Protein AF-0000000075246456 (afdb_homodimer)

Structure (mmCIF, N/CA/C/O backbone):
data_AF-0000000075246456-model_v1
#
loop_
_entity.id
_entity.type
_entity.pdbx_description
1 polymer 'N-acetyltransferase domain-containing protein'
#
loop_
_atom_site.group_PDB
_atom_site.id
_atom_site.type_symbol
_atom_site.label_atom_id
_atom_site.label_alt_id
_atom_site.label_comp_id
_atom_site.label_asym_id
_atom_site.label_entity_id
_atom_site.label_seq_id
_atom_site.pdbx_PDB_ins_code
_atom_site.Cartn_x
_atom_site.Cartn_y
_atom_site.Cartn_z
_atom_site.occupancy
_atom_site.B_iso_or_equiv
_atom_site.auth_seq_id
_atom_site.auth_comp_id
_atom_site.auth_asym_id
_atom_site.auth_atom_id
_atom_site.pdbx_PDB_model_num
ATOM 1 N N . MET A 1 1 ? -16.672 -29.047 5.742 1 44.12 1 MET A N 1
ATOM 2 C CA . MET A 1 1 ? -15.586 -28.078 5.762 1 44.12 1 MET A CA 1
ATOM 3 C C . MET A 1 1 ? -16.078 -26.719 6.246 1 44.12 1 MET A C 1
ATOM 5 O O . MET A 1 1 ? -17.203 -26.312 5.945 1 44.12 1 MET A O 1
ATOM 9 N N . ALA A 1 2 ? -15.516 -26.172 7.238 1 58.28 2 ALA A N 1
ATOM 10 C CA . ALA A 1 2 ? -16.031 -24.953 7.871 1 58.28 2 ALA A CA 1
ATOM 11 C C . ALA A 1 2 ? -16.172 -23.828 6.859 1 58.28 2 ALA A C 1
ATOM 13 O O . ALA A 1 2 ? -15.383 -23.734 5.91 1 58.28 2 ALA A O 1
ATOM 14 N N . GLU A 1 3 ? -17.375 -23.219 6.727 1 78.62 3 GLU A N 1
ATOM 15 C CA . GLU A 1 3 ? -17.641 -22.078 5.863 1 78.62 3 GLU A CA 1
ATOM 16 C C . GLU A 1 3 ? -16.516 -21.047 5.949 1 78.62 3 GLU A C 1
ATOM 18 O O . GLU A 1 3 ? -16 -20.781 7.031 1 78.62 3 GLU A O 1
ATOM 23 N N . PRO A 1 4 ? -16.109 -20.625 4.77 1 82.69 4 PRO A N 1
ATOM 24 C CA . PRO A 1 4 ? -15.016 -19.641 4.793 1 82.69 4 PRO A CA 1
ATOM 25 C C . PRO A 1 4 ? -15.383 -18.359 5.551 1 82.69 4 PRO A C 1
ATOM 27 O O . PRO A 1 4 ? -16.547 -17.953 5.551 1 82.69 4 PRO A O 1
ATOM 30 N N . GLN A 1 5 ? -14.438 -17.953 6.344 1 88.62 5 GLN A N 1
ATOM 31 C CA . GLN A 1 5 ? -14.578 -16.625 6.941 1 88.62 5 GLN A CA 1
ATOM 32 C C . GLN A 1 5 ? -14.219 -15.523 5.941 1 88.62 5 GLN A C 1
ATOM 34 O O . GLN A 1 5 ? -13.086 -15.469 5.453 1 88.62 5 GLN A O 1
ATOM 39 N N . LEU A 1 6 ? -15.18 -14.672 5.629 1 93.31 6 LEU A N 1
ATOM 40 C CA . LEU A 1 6 ? -14.984 -13.711 4.547 1 93.31 6 LEU A CA 1
ATOM 41 C C . LEU A 1 6 ? -14.984 -12.281 5.082 1 93.31 6 LEU A C 1
ATOM 43 O O . LEU A 1 6 ? -14.797 -11.336 4.32 1 93.31 6 LEU A O 1
ATOM 47 N N . GLY A 1 7 ? -15.164 -12.031 6.43 1 95.56 7 GLY A N 1
ATOM 48 C CA . GLY A 1 7 ? -15.219 -10.711 7.023 1 95.56 7 GLY A CA 1
ATOM 49 C C . GLY A 1 7 ? -16.641 -10.203 7.23 1 95.56 7 GLY A C 1
ATOM 50 O O . GLY A 1 7 ? -17.578 -10.742 6.645 1 95.56 7 GLY A O 1
ATOM 51 N N . PRO A 1 8 ? -16.875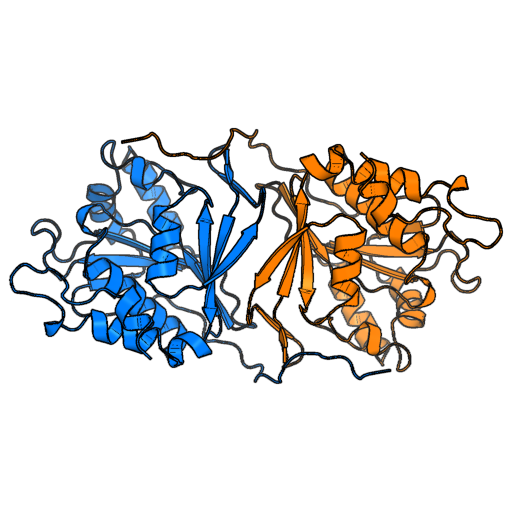 -9.297 8.062 1 97 8 PRO A N 1
ATOM 52 C CA . PRO A 1 8 ? -18.219 -8.773 8.328 1 97 8 PRO A CA 1
ATOM 53 C C . PRO A 1 8 ? -18.797 -8 7.141 1 97 8 PRO A C 1
ATOM 55 O O . PRO A 1 8 ? -18.031 -7.398 6.367 1 97 8 PRO A O 1
ATOM 58 N N . ILE A 1 9 ? -20.078 -7.941 6.988 1 97.44 9 ILE A N 1
ATOM 59 C CA . ILE A 1 9 ? -20.781 -7.203 5.941 1 97.44 9 ILE A CA 1
ATOM 60 C C . ILE A 1 9 ? -20.609 -5.703 6.164 1 97.44 9 ILE A C 1
ATOM 62 O O . ILE A 1 9 ? -20.703 -5.223 7.297 1 97.44 9 ILE A O 1
ATOM 66 N N . VAL A 1 10 ? -20.312 -4.992 5.168 1 96.88 10 VAL A N 1
ATOM 67 C CA . VAL A 1 10 ? -20.188 -3.539 5.168 1 96.88 10 VAL A CA 1
ATOM 68 C C . VAL A 1 10 ? -20.938 -2.951 3.977 1 96.88 10 VAL A C 1
ATOM 70 O O . VAL A 1 10 ? -20.891 -3.496 2.871 1 96.88 10 VAL A O 1
ATOM 73 N N . PRO A 1 11 ? -21.75 -1.94 4.262 1 91.81 11 PRO A N 1
ATOM 74 C CA . PRO A 1 11 ? -22.375 -1.307 3.098 1 91.81 11 PRO A CA 1
ATOM 75 C C . PRO A 1 11 ? -21.359 -0.938 2.012 1 91.81 11 PRO A C 1
ATOM 77 O O . PRO A 1 11 ? -20.297 -0.412 2.314 1 91.81 11 PRO A O 1
ATOM 80 N N . ASP A 1 12 ? -21.672 -1.178 0.751 1 87.56 12 ASP A N 1
ATOM 81 C CA . ASP A 1 12 ? -20.688 -1.032 -0.31 1 87.56 12 ASP A CA 1
ATOM 82 C C . ASP A 1 12 ? -20.844 0.3 -1.038 1 87.56 12 ASP A C 1
ATOM 84 O O . ASP A 1 12 ? -20.422 0.444 -2.186 1 87.56 12 ASP A O 1
ATOM 88 N N . TYR A 1 13 ? -21.422 1.304 -0.396 1 95 13 TYR A N 1
ATOM 89 C CA . TYR A 1 13 ? -21.438 2.627 -1.011 1 95 13 TYR A CA 1
ATOM 90 C C . TYR A 1 13 ? -20.078 3.293 -0.885 1 95 13 TYR A C 1
ATOM 92 O O . TYR A 1 13 ? -19.375 3.129 0.125 1 95 13 TYR A O 1
ATOM 100 N N . PRO A 1 14 ? -19.688 3.967 -1.883 1 98 14 PRO A N 1
ATOM 101 C CA . PRO A 1 14 ? -18.375 4.609 -1.867 1 98 14 PRO A CA 1
ATOM 102 C C . PRO A 1 14 ? -18.312 5.812 -0.925 1 98 14 PRO A C 1
ATOM 104 O O . PRO A 1 14 ? -19.359 6.352 -0.542 1 98 14 PRO A O 1
ATOM 107 N N . ALA A 1 15 ? -17.172 6.176 -0.484 1 98.5 15 ALA A N 1
ATOM 108 C CA . ALA A 1 15 ? -16.953 7.441 0.212 1 98.5 15 ALA A CA 1
ATOM 109 C C . ALA A 1 15 ? -17.125 8.625 -0.731 1 98.5 15 ALA A C 1
ATOM 111 O O . ALA A 1 15 ? -17.328 8.445 -1.934 1 98.5 15 ALA A O 1
ATOM 112 N N . ILE A 1 16 ? -17.125 9.781 -0.16 1 98.56 16 ILE A N 1
ATOM 113 C CA . ILE A 1 16 ? -17.172 11.016 -0.938 1 98.56 16 ILE A CA 1
ATOM 114 C C . ILE A 1 16 ? -15.75 11.453 -1.282 1 98.56 16 ILE A C 1
ATOM 116 O O . ILE A 1 16 ? -14.883 11.516 -0.407 1 98.56 16 ILE A O 1
ATOM 120 N N . ARG A 1 17 ? -15.438 11.672 -2.537 1 98.5 17 ARG A N 1
ATOM 121 C CA . ARG A 1 17 ? -14.102 12.102 -2.947 1 98.5 17 ARG A CA 1
ATOM 122 C C . ARG A 1 17 ? -13.805 13.5 -2.43 1 98.5 17 ARG A C 1
ATOM 124 O O . ARG A 1 17 ? -14.609 14.414 -2.592 1 98.5 17 ARG A O 1
ATOM 131 N N . PRO A 1 18 ? -12.656 13.688 -1.815 1 98.44 18 PRO A N 1
ATOM 132 C CA . PRO A 1 18 ? -12.281 15.039 -1.396 1 98.44 18 PRO A CA 1
ATOM 133 C C . PRO A 1 18 ? -12.211 16.016 -2.564 1 98.44 18 PRO A C 1
ATOM 135 O O . PRO A 1 18 ? -11.766 15.656 -3.654 1 98.44 18 PRO A O 1
ATOM 138 N N . THR A 1 19 ? -12.633 17.219 -2.34 1 97.81 19 THR A N 1
ATOM 139 C CA . THR A 1 19 ? -12.57 18.281 -3.332 1 97.81 19 THR A CA 1
ATOM 140 C C . THR A 1 19 ? -11.766 19.469 -2.805 1 97.81 19 THR A C 1
ATOM 142 O O . THR A 1 19 ? -11.422 19.516 -1.621 1 97.81 19 THR A O 1
ATOM 145 N N . ARG A 1 20 ? -11.461 20.344 -3.717 1 97.81 20 ARG A N 1
ATOM 146 C CA . ARG A 1 20 ? -10.773 21.578 -3.338 1 97.81 20 ARG A CA 1
ATOM 147 C C . ARG A 1 20 ? -11.703 22.516 -2.584 1 97.81 20 ARG A C 1
ATOM 149 O O . ARG A 1 20 ? -12.492 23.234 -3.195 1 97.81 20 ARG A O 1
ATOM 156 N N . LYS A 1 21 ? -11.648 22.453 -1.347 1 97.06 21 LYS A N 1
ATOM 157 C CA . LYS A 1 21 ? -12.422 23.375 -0.517 1 97.06 21 LYS A CA 1
ATOM 158 C C . LYS A 1 21 ? -11.625 23.812 0.709 1 97.06 21 LYS A C 1
ATOM 160 O O . LYS A 1 21 ? -10.672 23.141 1.111 1 97.06 21 LYS A O 1
ATOM 165 N N . SER A 1 22 ? -12.031 24.859 1.263 1 97.56 22 SER A N 1
ATOM 166 C CA . SER A 1 22 ? -11.359 25.359 2.459 1 97.56 22 SER A CA 1
ATOM 167 C C . SER A 1 22 ? -11.898 24.688 3.717 1 97.56 22 SER A C 1
ATOM 169 O O . SER A 1 22 ? -13.086 24.359 3.791 1 97.56 22 SER A O 1
ATOM 171 N N . LEU A 1 23 ? -11.031 24.438 4.656 1 97.62 23 LEU A N 1
ATOM 172 C CA . LEU A 1 23 ? -11.383 23.938 5.984 1 97.62 23 LEU A CA 1
ATOM 173 C C . LEU A 1 23 ? -11 24.953 7.059 1 97.62 23 LEU A C 1
ATOM 175 O O . LEU A 1 23 ? -9.898 25.5 7.035 1 97.62 23 LEU A O 1
ATOM 179 N N . HIS A 1 24 ? -11.867 25.188 8.008 1 94.88 24 HIS A N 1
ATOM 180 C CA . HIS A 1 24 ? -11.672 26.266 8.969 1 94.88 24 HIS A CA 1
ATOM 181 C C . HIS A 1 24 ? -11.5 25.719 10.383 1 94.88 24 HIS A C 1
ATOM 183 O O . HIS A 1 24 ? -12.344 24.969 10.867 1 94.88 24 HIS A O 1
ATOM 189 N N . GLY A 1 25 ? -10.391 26.062 10.961 1 92.56 25 GLY A N 1
ATOM 190 C CA . GLY A 1 25 ? -10.164 25.797 12.375 1 92.56 25 GLY A CA 1
ATOM 191 C C . GLY A 1 25 ? -10.242 27.047 13.227 1 92.56 25 GLY A C 1
ATOM 192 O O . GLY A 1 25 ? -10.812 28.062 12.805 1 92.56 25 GLY A O 1
ATOM 193 N N . ARG A 1 26 ? -9.828 26.953 14.445 1 89.5 26 ARG A N 1
ATOM 194 C CA . ARG A 1 26 ? -9.805 28.094 15.352 1 89.5 26 ARG A CA 1
ATOM 195 C C . ARG A 1 26 ? -8.586 28.969 15.109 1 89.5 26 ARG A C 1
ATOM 197 O O . ARG A 1 26 ? -8.695 30.188 15.016 1 89.5 26 ARG A O 1
ATOM 204 N N . THR A 1 27 ? -7.422 28.328 14.953 1 87.56 27 THR A N 1
ATOM 205 C CA . THR A 1 27 ? -6.168 29.062 14.859 1 87.56 27 THR A CA 1
ATOM 206 C C . THR A 1 27 ? -5.578 28.938 13.461 1 87.56 27 THR A C 1
ATOM 208 O O . THR A 1 27 ? -4.668 29.688 13.094 1 87.56 27 THR A O 1
ATOM 211 N N . ILE A 1 28 ? -6.066 27.969 12.695 1 91.88 28 ILE A N 1
ATOM 212 C CA . ILE A 1 28 ? -5.531 27.766 11.352 1 91.88 28 ILE A CA 1
ATOM 213 C C . ILE A 1 28 ? -6.68 27.547 10.367 1 91.88 28 ILE A C 1
ATOM 215 O O . ILE A 1 28 ? -7.766 27.109 10.758 1 91.88 28 ILE A O 1
ATOM 219 N N . PHE A 1 29 ? -6.352 27.875 9.094 1 94.44 29 PHE A N 1
ATOM 220 C CA . PHE A 1 29 ? -7.188 27.547 7.941 1 94.44 29 PHE A CA 1
ATOM 221 C C . PHE A 1 29 ? -6.418 26.719 6.926 1 94.44 29 PHE A C 1
ATOM 223 O O . PHE A 1 29 ? -5.207 26.891 6.77 1 94.44 29 PHE A O 1
ATOM 230 N N . LEU A 1 30 ? -7.188 25.797 6.367 1 97.94 30 LEU A N 1
ATOM 231 C CA . LEU A 1 30 ? -6.633 25.109 5.207 1 97.94 30 LEU A CA 1
ATOM 232 C C . LEU A 1 30 ? -7.293 25.594 3.922 1 97.94 30 LEU A C 1
ATOM 234 O O . LEU A 1 30 ? -8.516 25.688 3.842 1 97.94 30 LEU A O 1
ATOM 238 N N . GLU A 1 31 ? -6.465 25.953 2.947 1 98.12 31 GLU A N 1
ATOM 239 C CA . GLU A 1 31 ? -6.918 26.328 1.615 1 98.12 31 GLU A CA 1
ATOM 240 C C . GLU A 1 31 ? -6.293 25.453 0.541 1 98.12 31 GLU A C 1
ATOM 242 O O . GLU A 1 31 ? -5.137 25.031 0.665 1 98.12 31 GLU A O 1
ATOM 247 N N . PRO A 1 32 ? -7.129 25.25 -0.534 1 98.75 32 PRO A N 1
ATOM 248 C CA . PRO A 1 32 ? -6.461 24.547 -1.634 1 98.75 32 PRO A CA 1
ATOM 249 C C . PRO A 1 32 ? -5.168 25.234 -2.072 1 98.75 32 PRO A C 1
ATOM 251 O O . PRO A 1 32 ? -5.129 26.469 -2.203 1 98.75 32 PRO A O 1
ATOM 254 N N . LEU A 1 33 ? -4.121 24.469 -2.229 1 98.88 33 LEU A N 1
ATOM 255 C CA . LEU A 1 33 ? -2.832 25.016 -2.629 1 98.88 33 LEU A CA 1
ATOM 256 C C . LEU A 1 33 ? -2.939 25.734 -3.975 1 98.88 33 LEU A C 1
ATOM 258 O O . LEU A 1 33 ? -3.576 25.219 -4.898 1 98.88 33 LEU A O 1
ATOM 262 N N . SER A 1 34 ? -2.387 26.891 -4.105 1 98.69 34 SER A N 1
ATOM 263 C CA . SER A 1 34 ? -2.328 27.656 -5.344 1 98.69 34 SER A CA 1
ATOM 264 C C . SER A 1 34 ? -1.03 28.453 -5.438 1 98.69 34 SER A C 1
ATOM 266 O O . SER A 1 34 ? -0.265 28.531 -4.473 1 98.69 34 SER A O 1
ATOM 268 N N . MET A 1 35 ? -0.829 29.047 -6.57 1 98.62 35 MET A N 1
ATOM 269 C CA . MET A 1 35 ? 0.377 29.828 -6.793 1 98.62 35 MET A CA 1
ATOM 270 C C . MET A 1 35 ? 0.406 31.047 -5.875 1 98.62 35 MET A C 1
ATOM 272 O O . MET A 1 35 ? 1.474 31.594 -5.602 1 98.62 35 MET A O 1
ATOM 276 N N . GLU A 1 36 ? -0.762 31.453 -5.383 1 98.12 36 GLU A N 1
ATOM 277 C CA . GLU A 1 36 ? -0.841 32.594 -4.48 1 98.12 36 GLU A CA 1
ATOM 278 C C . GLU A 1 36 ? -0.104 32.312 -3.174 1 98.12 36 GLU A C 1
ATOM 280 O O . GLU A 1 36 ? 0.296 33.25 -2.473 1 98.12 36 GLU A O 1
ATOM 285 N N . HIS A 1 37 ? 0.083 31.094 -2.873 1 98.38 37 HIS A N 1
ATOM 286 C CA . HIS A 1 37 ? 0.717 30.719 -1.618 1 98.38 37 HIS A CA 1
ATOM 287 C C . HIS A 1 37 ? 2.229 30.594 -1.779 1 98.38 37 HIS A C 1
ATOM 289 O O . HIS A 1 37 ? 2.955 30.469 -0.791 1 98.38 37 HIS A O 1
ATOM 295 N N . SER A 1 38 ? 2.746 30.609 -3.01 1 98.69 38 SER A N 1
ATOM 296 C CA . SER A 1 38 ? 4.117 30.219 -3.316 1 98.69 38 SER A CA 1
ATOM 297 C C . SER A 1 38 ? 5.121 31.094 -2.584 1 98.69 38 SER A C 1
ATOM 299 O O . SER A 1 38 ? 6.066 30.594 -1.974 1 98.69 38 SER A O 1
ATOM 301 N N . ASP A 1 39 ? 4.898 32.375 -2.561 1 98.19 39 ASP A N 1
ATOM 302 C CA . ASP A 1 39 ? 5.855 33.312 -1.954 1 98.19 39 ASP A CA 1
ATOM 303 C C . ASP A 1 39 ? 5.973 33.062 -0.45 1 98.19 39 ASP A C 1
ATOM 305 O O . ASP A 1 39 ? 7.078 32.969 0.082 1 98.19 39 ASP A O 1
ATOM 309 N N . SER A 1 40 ? 4.867 33.062 0.203 1 97.56 40 SER A N 1
ATOM 310 C CA . SER A 1 40 ? 4.875 32.844 1.646 1 97.56 40 SER A CA 1
ATOM 311 C C . SER A 1 40 ? 5.477 31.484 2.002 1 97.56 40 SER A C 1
ATOM 313 O O . SER A 1 40 ? 6.293 31.375 2.92 1 97.56 40 SER A O 1
ATOM 315 N N . LEU A 1 41 ? 5.141 30.453 1.279 1 98.62 41 LEU A N 1
ATOM 316 C CA . LEU A 1 41 ? 5.66 29.125 1.539 1 98.62 41 LEU A CA 1
ATOM 317 C C . LEU A 1 41 ? 7.168 29.062 1.307 1 98.62 41 LEU A C 1
ATOM 319 O O . LEU A 1 41 ? 7.902 28.484 2.102 1 98.62 41 LEU A O 1
ATOM 323 N N . PHE A 1 42 ? 7.621 29.672 0.22 1 98.69 42 PHE A N 1
ATOM 324 C CA . PHE A 1 42 ? 9.055 29.656 -0.043 1 98.69 42 PHE A CA 1
ATOM 325 C C . PHE A 1 42 ? 9.82 30.344 1.083 1 98.69 42 PHE A C 1
ATOM 327 O O . PHE A 1 42 ? 10.906 29.891 1.467 1 98.69 42 PHE A O 1
ATOM 334 N N . SER A 1 43 ? 9.289 31.422 1.604 1 97.62 43 SER A N 1
ATOM 335 C CA . SER A 1 43 ? 9.969 32.188 2.635 1 97.62 43 SER A CA 1
ATOM 336 C C . SER A 1 43 ? 10.188 31.375 3.895 1 97.62 43 SER A C 1
ATOM 338 O O . SER A 1 43 ? 11.125 31.625 4.66 1 97.62 43 SER A O 1
ATOM 340 N N . CYS A 1 44 ? 9.352 30.328 4.125 1 97.5 44 CYS A N 1
ATOM 341 C CA . CYS A 1 44 ? 9.492 29.578 5.375 1 97.5 44 CYS A CA 1
ATOM 342 C C . CYS A 1 44 ? 9.836 28.125 5.109 1 97.5 44 CYS A C 1
ATOM 344 O O . CYS A 1 44 ? 10.156 27.375 6.035 1 97.5 44 CYS A O 1
ATOM 346 N N . LEU A 1 45 ? 9.781 27.625 3.863 1 98.44 45 LEU A N 1
ATOM 347 C CA . LEU A 1 45 ? 10.094 26.234 3.537 1 98.44 45 LEU A CA 1
ATOM 348 C C . LEU A 1 45 ? 11.32 26.156 2.631 1 98.44 45 LEU A C 1
ATOM 350 O O . LEU A 1 45 ? 11.93 25.094 2.494 1 98.44 45 LEU A O 1
ATOM 354 N N . GLY A 1 46 ? 11.594 27.234 1.938 1 98.12 46 GLY A N 1
ATOM 355 C CA . GLY A 1 46 ? 12.688 27.281 0.98 1 98.12 46 GLY A CA 1
ATOM 356 C C . GLY A 1 46 ? 13.969 27.844 1.561 1 98.12 46 GLY A C 1
ATOM 357 O O . GLY A 1 46 ? 14.016 28.234 2.73 1 98.12 46 GLY A O 1
ATOM 358 N N . GLY A 1 47 ? 15.047 27.828 0.762 1 96.44 47 GLY A N 1
ATOM 359 C CA . GLY A 1 47 ? 16.312 28.406 1.161 1 96.44 47 GLY A CA 1
ATOM 360 C C . GLY A 1 47 ? 17.219 27.438 1.898 1 96.44 47 GLY A C 1
ATOM 361 O O . GLY A 1 47 ? 16.766 26.359 2.305 1 96.44 47 GLY A O 1
ATOM 362 N N . THR A 1 48 ? 18.406 27.797 2.152 1 95.94 48 THR A N 1
ATOM 363 C CA . THR A 1 48 ? 19.438 26.938 2.725 1 95.94 48 THR A CA 1
ATOM 364 C C . THR A 1 48 ? 19.141 26.641 4.195 1 95.94 48 THR A C 1
ATOM 366 O O . THR A 1 48 ? 19.547 25.609 4.719 1 95.94 48 THR A O 1
ATOM 369 N N . GLU A 1 49 ? 18.453 27.5 4.797 1 95.19 49 GLU A N 1
ATOM 370 C CA . GLU A 1 49 ? 18.188 27.328 6.223 1 95.19 49 GLU A CA 1
ATOM 371 C C . GLU A 1 49 ? 17.125 26.281 6.469 1 95.19 49 GLU A C 1
ATOM 373 O O . GLU A 1 49 ? 16.953 25.812 7.594 1 95.19 49 GLU A O 1
ATOM 378 N N . ASN A 1 50 ? 16.359 25.953 5.406 1 97.12 50 ASN A N 1
ATOM 379 C CA . ASN A 1 50 ? 15.234 25.047 5.574 1 97.12 50 ASN A CA 1
ATOM 380 C C . ASN A 1 50 ? 15.453 23.734 4.836 1 97.12 50 ASN A C 1
ATOM 382 O O . ASN A 1 50 ? 14.5 22.984 4.582 1 97.12 50 ASN A O 1
ATOM 386 N N . ILE A 1 51 ? 16.641 23.391 4.527 1 95.94 51 ILE A N 1
ATOM 387 C CA . ILE A 1 51 ? 16.938 22.234 3.676 1 95.94 51 ILE A CA 1
ATOM 388 C C . ILE A 1 51 ? 16.5 20.953 4.375 1 95.94 51 ILE A C 1
ATOM 390 O O . ILE A 1 51 ? 16.109 19.984 3.721 1 95.94 51 ILE A O 1
ATOM 394 N N . ARG A 1 52 ? 16.516 20.891 5.664 1 95.31 52 ARG A N 1
ATOM 395 C CA . ARG A 1 52 ? 16.266 19.672 6.422 1 95.31 52 ARG A CA 1
ATOM 396 C C . ARG A 1 52 ? 14.789 19.297 6.391 1 95.31 52 ARG A C 1
ATOM 398 O O . ARG A 1 52 ? 14.43 18.141 6.629 1 95.31 52 ARG A O 1
ATOM 405 N N . ILE A 1 53 ? 13.898 20.266 6.129 1 96.94 53 ILE A N 1
ATOM 406 C CA . ILE A 1 53 ? 12.461 20.016 6.016 1 96.94 53 ILE A CA 1
ATOM 407 C C . ILE A 1 53 ? 12.203 19 4.902 1 96.94 53 ILE A C 1
ATOM 409 O O . ILE A 1 53 ? 11.227 18.25 4.957 1 96.94 53 ILE A O 1
ATOM 413 N N . TRP A 1 54 ? 13.156 18.906 3.994 1 97.69 54 TRP A N 1
ATOM 414 C CA . TRP A 1 54 ? 12.914 18.172 2.76 1 97.69 54 TRP A CA 1
ATOM 415 C C . TRP A 1 54 ? 13.656 16.844 2.768 1 97.69 54 TRP A C 1
ATOM 417 O O . TRP A 1 54 ? 13.633 16.109 1.777 1 97.69 54 TRP A O 1
ATOM 427 N N . ASP A 1 55 ? 14.258 16.469 3.906 1 96.94 55 ASP A N 1
ATOM 428 C CA . ASP A 1 55 ? 15.117 15.289 3.988 1 96.94 55 ASP A CA 1
ATOM 429 C C . ASP A 1 55 ? 14.367 14.039 3.545 1 96.94 55 ASP A C 1
ATOM 431 O O . ASP A 1 55 ? 14.898 13.242 2.764 1 96.94 55 ASP A O 1
ATOM 435 N N . TYR A 1 56 ? 13.164 13.906 3.951 1 97.5 56 TYR A N 1
ATOM 436 C CA . TYR A 1 56 ? 12.445 12.656 3.725 1 97.5 56 TYR A CA 1
ATOM 437 C C . TYR A 1 56 ? 11.391 12.828 2.635 1 97.5 56 TYR A C 1
ATOM 439 O O . TYR A 1 56 ? 10.57 11.93 2.416 1 97.5 56 TYR A O 1
ATOM 447 N N . MET A 1 57 ? 11.414 14.008 1.976 1 97.69 57 MET A N 1
ATOM 448 C CA . MET A 1 57 ? 10.484 14.266 0.879 1 97.69 57 MET A CA 1
ATOM 449 C C . MET A 1 57 ? 11.078 13.82 -0.454 1 97.69 57 MET A C 1
ATOM 451 O O . MET A 1 57 ? 12.297 13.883 -0.645 1 97.69 57 MET A O 1
ATOM 455 N N . PRO A 1 58 ? 10.227 13.398 -1.414 1 96.69 58 PRO A N 1
ATOM 456 C CA . PRO A 1 58 ? 10.766 12.953 -2.699 1 96.69 58 PRO A CA 1
ATOM 457 C C . PRO A 1 58 ? 11.258 14.109 -3.566 1 96.69 58 PRO A C 1
ATOM 459 O O . PRO A 1 58 ? 11.828 13.883 -4.641 1 96.69 58 PRO A O 1
ATOM 462 N N . VAL A 1 59 ? 11.055 15.359 -3.127 1 97.69 59 VAL A N 1
ATOM 463 C CA . VAL A 1 59 ? 11.477 16.562 -3.84 1 97.69 59 VAL A CA 1
ATOM 464 C C . VAL A 1 59 ? 12.297 17.453 -2.912 1 97.69 59 VAL A C 1
ATOM 466 O O . VAL A 1 59 ? 12.422 17.172 -1.718 1 97.69 59 VAL A O 1
ATOM 469 N N . GLY A 1 60 ? 12.75 18.5 -3.514 1 96.69 60 GLY A N 1
ATOM 470 C CA . GLY A 1 60 ? 13.523 19.438 -2.713 1 96.69 60 GLY A CA 1
ATOM 471 C C . GLY A 1 60 ? 14.906 18.938 -2.361 1 96.69 60 GLY A C 1
ATOM 472 O O . GLY A 1 60 ? 15.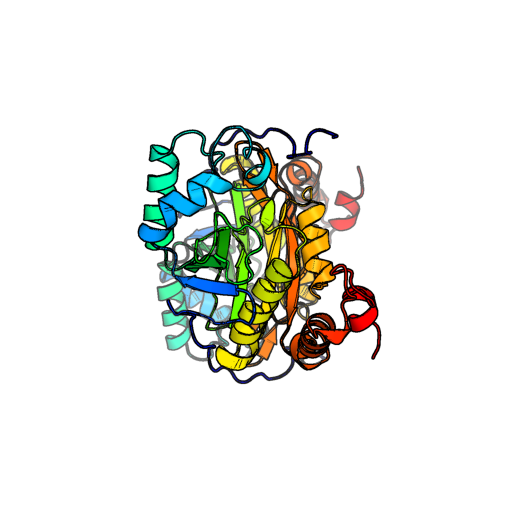328 17.875 -2.842 1 96.69 60 GLY A O 1
ATOM 473 N N . PRO A 1 61 ? 15.539 19.609 -1.512 1 97.62 61 PRO A N 1
ATOM 474 C CA . PRO A 1 61 ? 15.219 20.953 -1.022 1 97.62 61 PRO A CA 1
ATOM 475 C C . PRO A 1 61 ? 15.18 22 -2.139 1 97.62 61 PRO A C 1
ATOM 477 O O . PRO A 1 61 ? 15.719 21.766 -3.225 1 97.62 61 PRO A O 1
ATOM 480 N N . PHE A 1 62 ? 14.5 23.047 -1.862 1 98.44 62 PHE A N 1
ATOM 481 C CA . PHE A 1 62 ? 14.367 24.125 -2.836 1 98.44 62 PHE A CA 1
ATOM 482 C C . PHE A 1 62 ? 15.18 25.344 -2.41 1 98.44 62 PHE A C 1
ATOM 484 O O . PHE A 1 62 ? 14.773 26.094 -1.517 1 98.44 62 PHE A O 1
ATOM 491 N N . ILE A 1 63 ? 16.266 25.516 -3.053 1 97.44 63 ILE A N 1
ATOM 492 C CA . ILE A 1 63 ? 17.109 26.672 -2.77 1 97.44 63 ILE A CA 1
ATOM 493 C C . ILE A 1 63 ? 16.672 27.859 -3.617 1 97.44 63 ILE A C 1
ATOM 495 O O . ILE A 1 63 ? 16.609 29 -3.127 1 97.44 63 ILE A O 1
ATOM 499 N N . ALA A 1 64 ? 16.297 27.625 -4.809 1 97.38 64 ALA A N 1
ATOM 500 C CA . ALA A 1 64 ? 15.875 28.656 -5.746 1 97.38 64 ALA A CA 1
ATOM 501 C C . ALA A 1 64 ? 14.352 28.781 -5.781 1 97.38 64 ALA A C 1
ATOM 503 O O . ALA A 1 64 ? 13.641 27.781 -5.859 1 97.38 64 ALA A O 1
ATOM 504 N N . LYS A 1 65 ? 13.922 29.953 -5.84 1 98.12 65 LYS A N 1
ATOM 505 C CA . LYS A 1 65 ? 12.484 30.234 -5.879 1 98.12 65 LYS A CA 1
ATOM 506 C C . LYS A 1 65 ? 11.852 29.672 -7.145 1 98.12 65 LYS A C 1
ATOM 508 O O . LYS A 1 65 ? 10.719 29.188 -7.113 1 98.12 65 LYS A O 1
ATOM 513 N N . THR A 1 66 ? 12.562 29.672 -8.188 1 98.38 66 THR A N 1
ATOM 514 C CA . THR A 1 66 ? 12.039 29.219 -9.469 1 98.38 66 THR A CA 1
ATOM 515 C C . THR A 1 66 ? 11.695 27.734 -9.414 1 98.38 66 THR A C 1
ATOM 517 O O . THR A 1 66 ? 10.641 27.312 -9.906 1 98.38 66 THR A O 1
ATOM 520 N N . GLU A 1 67 ? 12.555 26.969 -8.828 1 98.44 67 GLU A N 1
ATOM 521 C CA . GLU A 1 67 ? 12.297 25.531 -8.68 1 98.44 67 GLU A CA 1
ATOM 522 C C . GLU A 1 67 ? 11.109 25.266 -7.762 1 98.44 67 GLU A C 1
ATOM 524 O O . GLU A 1 67 ? 10.305 24.375 -8.016 1 98.44 67 GLU A O 1
ATOM 529 N N . PHE A 1 68 ? 11.047 26.062 -6.785 1 98.75 68 PHE A N 1
ATOM 530 C CA . PHE A 1 68 ? 9.938 25.938 -5.844 1 98.75 68 PHE A CA 1
ATOM 531 C C . PHE A 1 68 ? 8.617 26.297 -6.516 1 98.75 68 PHE A C 1
ATOM 533 O O . PHE A 1 68 ? 7.613 25.609 -6.332 1 98.75 68 PHE A O 1
ATOM 540 N N . ASP A 1 69 ? 8.633 27.312 -7.281 1 98.88 69 ASP A N 1
ATOM 541 C CA . ASP A 1 69 ? 7.434 27.734 -8.008 1 98.88 69 ASP A CA 1
ATOM 542 C C . ASP A 1 69 ? 6.949 26.625 -8.945 1 98.88 69 ASP A C 1
ATOM 544 O O . ASP A 1 69 ? 5.742 26.391 -9.07 1 98.88 69 ASP A O 1
ATOM 548 N N . ASN A 1 70 ? 7.836 25.984 -9.586 1 98.75 70 ASN A N 1
ATOM 549 C CA . ASN A 1 70 ? 7.477 24.859 -10.453 1 98.75 70 ASN A CA 1
ATOM 550 C C . ASN A 1 70 ? 6.805 23.734 -9.672 1 98.75 70 ASN A C 1
ATOM 552 O O . ASN A 1 70 ? 5.812 23.172 -10.133 1 98.75 70 ASN A O 1
ATOM 556 N N . PHE A 1 71 ? 7.41 23.469 -8.562 1 98.81 71 PHE A N 1
ATOM 557 C CA . PHE A 1 71 ? 6.832 22.438 -7.703 1 98.81 71 PHE A CA 1
ATOM 558 C C . PHE A 1 71 ? 5.418 22.828 -7.281 1 98.81 71 PHE A C 1
ATOM 560 O O . PHE A 1 71 ? 4.5 22 -7.348 1 98.81 71 PHE A O 1
ATOM 567 N N . ILE A 1 72 ? 5.211 24.047 -6.828 1 98.94 72 ILE A N 1
ATOM 568 C CA . ILE A 1 72 ? 3.908 24.516 -6.371 1 98.94 72 ILE A CA 1
ATOM 569 C C . ILE A 1 72 ? 2.908 24.484 -7.523 1 98.94 72 ILE A C 1
ATOM 571 O O . ILE A 1 72 ? 1.763 24.062 -7.348 1 98.94 72 ILE A O 1
ATOM 575 N N . GLU A 1 73 ? 3.322 24.922 -8.641 1 98.81 73 GLU A N 1
ATOM 576 C CA . GLU A 1 73 ? 2.445 24.938 -9.805 1 98.81 73 GLU A CA 1
ATOM 577 C C . GLU A 1 73 ? 1.941 23.531 -10.133 1 98.81 73 GLU A C 1
ATOM 579 O O . GLU A 1 73 ? 0.747 23.344 -10.359 1 98.81 73 GLU A O 1
ATOM 584 N N . HIS A 1 74 ? 2.811 22.609 -10.148 1 98.62 74 HIS A N 1
ATOM 585 C CA . HIS A 1 74 ? 2.457 21.219 -10.422 1 98.62 74 HIS A CA 1
ATOM 586 C C . HIS A 1 74 ? 1.548 20.656 -9.336 1 98.62 74 HIS A C 1
ATOM 588 O O . HIS A 1 74 ? 0.53 20.016 -9.633 1 98.62 74 HIS A O 1
ATOM 594 N N . SER A 1 75 ? 1.917 20.906 -8.109 1 98.81 75 SER A N 1
ATOM 595 C CA . SER A 1 75 ? 1.167 20.391 -6.973 1 98.81 75 SER A CA 1
ATOM 596 C C . SER A 1 75 ? -0.237 20.984 -6.922 1 98.81 75 SER A C 1
ATOM 598 O O . SER A 1 75 ? -1.197 20.297 -6.574 1 98.81 75 SER A O 1
ATOM 600 N N . ALA A 1 76 ? -0.344 22.25 -7.285 1 98.81 76 ALA A N 1
ATOM 601 C CA . ALA A 1 76 ? -1.625 22.953 -7.246 1 98.81 76 ALA A CA 1
ATOM 602 C C . ALA A 1 76 ? -2.615 22.344 -8.234 1 98.81 76 ALA A C 1
ATOM 604 O O . ALA A 1 76 ? -3.83 22.438 -8.047 1 98.81 76 ALA A O 1
ATOM 605 N N . LYS A 1 77 ? -2.143 21.672 -9.266 1 98.5 77 LYS A N 1
ATOM 606 C CA . LYS A 1 77 ? -2.988 21.094 -10.312 1 98.5 77 LYS A CA 1
ATOM 607 C C . LYS A 1 77 ? -3.279 19.625 -10.039 1 98.5 77 LYS A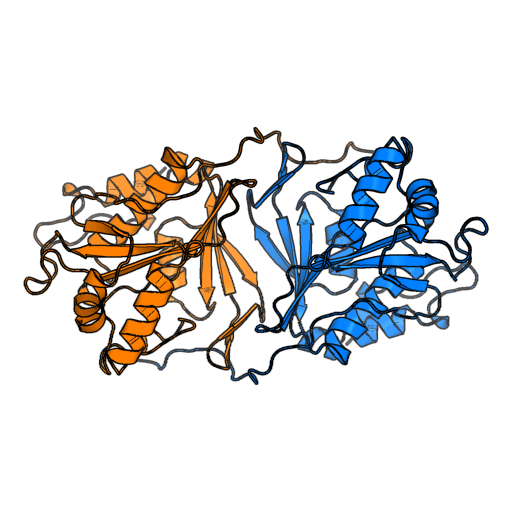 C 1
ATOM 609 O O . LYS A 1 77 ? -4.16 19.031 -10.664 1 98.5 77 LYS A O 1
ATOM 614 N N . SER A 1 78 ? -2.553 19.094 -9.109 1 98.62 78 SER A N 1
ATOM 615 C CA . SER A 1 78 ? -2.684 17.656 -8.828 1 98.62 78 SER A CA 1
ATOM 616 C C . SER A 1 78 ? -4.027 17.344 -8.188 1 98.62 78 SER A C 1
ATOM 618 O O . SER A 1 78 ? -4.516 18.109 -7.348 1 98.62 78 SER A O 1
ATOM 620 N N . GLU A 1 79 ? -4.637 16.203 -8.531 1 98.31 79 GLU A N 1
ATOM 621 C CA . GLU A 1 79 ? -5.895 15.766 -7.945 1 98.31 79 GLU A CA 1
ATOM 622 C C . GLU A 1 79 ? -5.668 14.633 -6.945 1 98.31 79 GLU A C 1
ATOM 624 O O . GLU A 1 79 ? -6.535 14.336 -6.121 1 98.31 79 GLU A O 1
ATOM 629 N N . ASP A 1 80 ? -4.621 14.008 -7.156 1 98.44 80 ASP A N 1
ATOM 630 C CA . ASP A 1 80 ? -4.156 12.945 -6.273 1 98.44 80 ASP A CA 1
ATOM 631 C C . ASP A 1 80 ? -2.639 12.789 -6.348 1 98.44 80 ASP A C 1
ATOM 633 O O . ASP A 1 80 ? -2.123 12.047 -7.18 1 98.44 80 ASP A O 1
ATOM 637 N N . PRO A 1 81 ? -2.041 13.461 -5.496 1 98.62 81 PRO A N 1
ATOM 638 C CA . PRO A 1 81 ? -2.443 14.055 -4.219 1 98.62 81 PRO A CA 1
ATOM 639 C C . PRO A 1 81 ? -3.205 15.367 -4.398 1 98.62 81 PRO A C 1
ATOM 641 O O . PRO A 1 81 ? -2.918 16.141 -5.32 1 98.62 81 PRO A O 1
ATOM 644 N N . LEU A 1 82 ? -4.102 15.633 -3.475 1 98.94 82 LEU A N 1
ATOM 645 C CA . LEU A 1 82 ? -4.824 16.891 -3.348 1 98.94 82 LEU A CA 1
ATOM 646 C C . LEU A 1 82 ? -4.215 17.766 -2.254 1 98.94 82 LEU A C 1
ATOM 648 O O . LEU A 1 82 ? -4.383 17.484 -1.064 1 98.94 82 LEU A O 1
ATOM 652 N N . PHE A 1 83 ? -3.621 18.906 -2.623 1 98.94 83 PHE A N 1
ATOM 653 C CA . PHE A 1 83 ? -2.783 19.672 -1.709 1 98.94 83 PHE A CA 1
ATOM 654 C C . PHE A 1 83 ? -3.574 20.812 -1.074 1 98.94 83 PHE A C 1
ATOM 656 O O . PHE A 1 83 ? -4.398 21.453 -1.736 1 98.94 83 PHE A O 1
ATOM 663 N N . PHE A 1 84 ? -3.209 21.109 0.164 1 98.88 84 PHE A N 1
ATOM 664 C CA . PHE A 1 84 ? -3.758 22.234 0.916 1 98.88 84 PHE A CA 1
ATOM 665 C C . PHE A 1 84 ? -2.645 23.047 1.58 1 98.88 84 PHE A C 1
ATOM 667 O O . PHE A 1 84 ? -1.688 22.469 2.105 1 98.88 84 PHE A O 1
ATOM 674 N N . SER A 1 85 ? -2.775 24.312 1.553 1 98.75 85 SER A N 1
ATOM 675 C CA . SER A 1 85 ? -1.908 25.188 2.32 1 98.75 85 SER A CA 1
ATOM 676 C C . SER A 1 85 ? -2.459 25.438 3.723 1 98.75 85 SER A C 1
ATOM 678 O O . SER A 1 85 ? -3.672 25.547 3.908 1 98.75 85 SER A O 1
ATOM 680 N N . ILE A 1 86 ? -1.589 25.516 4.633 1 98.19 86 ILE A N 1
ATOM 681 C CA . ILE A 1 86 ? -1.931 25.828 6.016 1 98.19 86 ILE A CA 1
ATOM 682 C C . ILE A 1 86 ? -1.715 27.312 6.281 1 98.19 86 ILE A C 1
ATOM 684 O O . ILE A 1 86 ? -0.581 27.797 6.254 1 98.19 86 ILE A O 1
ATOM 688 N N . ILE A 1 87 ? -2.748 28.016 6.574 1 97 87 ILE A N 1
ATOM 689 C CA . ILE A 1 87 ? -2.725 29.453 6.762 1 97 87 ILE A CA 1
ATOM 690 C C . ILE A 1 87 ? -2.742 29.781 8.258 1 97 87 ILE A C 1
ATOM 692 O O . ILE A 1 87 ? -3.635 29.344 8.984 1 97 87 ILE A O 1
ATOM 696 N N . ASP A 1 88 ? -1.764 30.547 8.625 1 91.69 88 ASP A N 1
ATOM 697 C CA . ASP A 1 88 ? -1.665 30.938 10.023 1 91.69 88 ASP A CA 1
ATOM 698 C C . ASP A 1 88 ? -2.684 32.031 10.367 1 91.69 88 ASP A C 1
ATOM 700 O O . ASP A 1 88 ? -2.703 33.094 9.742 1 91.69 88 ASP A O 1
ATOM 704 N N . ARG A 1 89 ? -3.484 31.734 11.383 1 84.38 89 ARG A N 1
ATOM 705 C CA . ARG A 1 89 ? -4.375 32.75 11.914 1 84.38 89 ARG A CA 1
ATOM 706 C C . ARG A 1 89 ? -4.109 33 13.398 1 84.38 89 ARG A C 1
ATOM 708 O O . ARG A 1 89 ? -4.82 33.781 14.047 1 84.38 89 ARG A O 1
ATOM 715 N N . SER A 1 90 ? -3.24 32.281 13.969 1 71.31 90 SER A N 1
ATOM 716 C CA . SER A 1 90 ? -2.963 32.281 15.398 1 71.31 90 SER A CA 1
ATOM 717 C C . SER A 1 90 ? -1.902 33.312 15.742 1 71.31 90 SER A C 1
ATOM 719 O O . SER A 1 90 ? -1.602 33.562 16.922 1 71.31 90 SER A O 1
ATOM 721 N N . THR A 1 91 ? -1.38 34 14.797 1 71.88 91 THR A N 1
ATOM 722 C CA . THR A 1 91 ? -0.284 34.938 14.984 1 71.88 91 THR A CA 1
ATOM 723 C C . THR A 1 91 ? 0.953 34.25 15.531 1 71.88 91 THR A C 1
ATOM 725 O O . THR A 1 91 ? 1.577 34.719 16.484 1 71.88 91 THR A O 1
ATOM 728 N N . LEU A 1 92 ? 1.219 33 15.227 1 71.88 92 LEU A N 1
ATOM 729 C CA . LEU A 1 92 ? 2.439 32.281 15.578 1 71.88 92 LEU A CA 1
ATOM 730 C C . LEU A 1 92 ? 3.668 33.156 15.352 1 71.88 92 LEU A C 1
ATOM 732 O O . LEU A 1 92 ? 4.574 33.188 16.188 1 71.88 92 LEU A O 1
ATOM 736 N N . ASN A 1 93 ? 3.611 33.781 14.266 1 75.81 93 ASN A N 1
ATOM 737 C CA . ASN A 1 93 ? 4.613 34.781 13.844 1 75.81 93 ASN A CA 1
ATOM 738 C C . ASN A 1 93 ? 3.977 35.969 13.156 1 75.81 93 ASN A C 1
ATOM 740 O O . ASN A 1 93 ? 3.312 35.812 12.125 1 75.81 93 ASN A O 1
ATOM 744 N N . GLY A 1 94 ? 4.18 37.031 13.828 1 80.19 94 GLY A N 1
ATOM 745 C CA . GLY A 1 94 ? 3.533 38.25 13.367 1 80.19 94 GLY A CA 1
ATOM 746 C C . GLY A 1 94 ? 3.791 38.531 11.898 1 80.19 94 GLY A C 1
ATOM 747 O O . GLY A 1 94 ? 2.943 39.125 11.219 1 80.19 94 GLY A O 1
ATOM 748 N N . ASN A 1 95 ? 4.914 38.125 11.367 1 82.19 95 ASN A N 1
ATOM 749 C CA . ASN A 1 95 ? 5.277 38.344 9.977 1 82.19 95 ASN A CA 1
ATOM 750 C C . ASN A 1 95 ? 4.52 37.438 9.023 1 82.19 95 ASN A C 1
ATOM 752 O O . ASN A 1 95 ? 4.531 37.625 7.812 1 82.19 95 ASN A O 1
ATOM 756 N N . TYR A 1 96 ? 3.812 36.5 9.57 1 85.75 96 TYR A N 1
ATOM 757 C CA . TYR A 1 96 ? 3.152 35.5 8.734 1 85.75 96 TYR A CA 1
ATOM 758 C C . TYR A 1 96 ? 1.653 35.469 9.008 1 85.75 96 TYR A C 1
ATOM 760 O O . TYR A 1 96 ? 0.98 34.5 8.68 1 85.75 96 TYR A O 1
ATOM 768 N N . ASN A 1 97 ? 1.157 36.5 9.516 1 84.94 97 ASN A N 1
ATOM 769 C CA . ASN A 1 97 ? -0.285 36.562 9.727 1 84.94 97 ASN A CA 1
ATOM 770 C C . ASN A 1 97 ? -1.05 36.438 8.414 1 84.94 97 ASN A C 1
ATOM 772 O O . ASN A 1 97 ? -0.755 37.156 7.449 1 84.94 97 ASN A O 1
ATOM 776 N N . ALA A 1 98 ? -1.942 35.438 8.383 1 90.19 98 ALA A N 1
ATOM 777 C CA . ALA A 1 98 ? -2.799 35.156 7.234 1 90.19 98 ALA A CA 1
ATOM 778 C C . ALA A 1 98 ? -1.979 34.688 6.043 1 90.19 98 ALA A C 1
ATOM 780 O O . ALA A 1 98 ? -2.391 34.844 4.891 1 90.19 98 ALA A O 1
ATOM 781 N N . LYS A 1 99 ? -0.844 34.156 6.348 1 94.38 99 LYS A N 1
ATOM 782 C CA . LYS A 1 99 ? 0.004 33.625 5.293 1 94.38 99 LYS A CA 1
ATOM 783 C C . LYS A 1 99 ? 0.152 32.094 5.426 1 94.38 99 LYS A C 1
ATOM 785 O O . LYS A 1 99 ? -0.081 31.531 6.5 1 94.38 99 LYS A O 1
ATOM 790 N N . ALA A 1 100 ? 0.542 31.484 4.281 1 97.69 100 ALA A N 1
ATOM 791 C CA . ALA A 1 100 ? 0.785 30.047 4.285 1 97.69 100 ALA A CA 1
ATOM 792 C C . ALA A 1 100 ? 2.102 29.719 4.98 1 97.69 100 ALA A C 1
ATOM 794 O O . ALA A 1 100 ? 3.139 30.312 4.676 1 97.69 100 ALA A O 1
ATOM 795 N N . ILE A 1 101 ? 2.059 28.75 5.891 1 97.62 101 ILE A N 1
ATOM 796 C CA . ILE A 1 101 ? 3.254 28.438 6.664 1 97.62 101 ILE A CA 1
ATOM 797 C C . ILE A 1 101 ? 3.52 26.922 6.605 1 97.62 101 ILE A C 1
ATOM 799 O O . ILE A 1 101 ? 4.281 26.391 7.414 1 97.62 101 ILE A O 1
ATOM 803 N N . GLY A 1 102 ? 2.939 26.156 5.715 1 98.38 102 GLY A N 1
ATOM 804 C CA . GLY A 1 102 ? 3.098 24.734 5.441 1 98.38 102 GLY A CA 1
ATOM 805 C C . GLY A 1 102 ? 2.027 24.188 4.516 1 98.38 102 GLY A C 1
ATOM 806 O O . GLY A 1 102 ? 1.127 24.906 4.098 1 98.38 102 GLY A O 1
ATOM 807 N N . PHE A 1 103 ? 2.18 22.969 4.172 1 98.81 103 PHE A N 1
ATOM 808 C CA . PHE A 1 103 ? 1.143 22.312 3.389 1 98.81 103 PHE A CA 1
ATOM 809 C C . PHE A 1 103 ? 1.079 20.828 3.711 1 98.81 103 PHE A C 1
ATOM 811 O O . PHE A 1 103 ? 1.982 20.297 4.352 1 98.81 103 PHE A O 1
ATOM 818 N N . LEU A 1 104 ? 0.04 20.203 3.408 1 98.81 104 LEU A N 1
ATOM 819 C CA . LEU A 1 104 ? -0.167 18.766 3.42 1 98.81 104 LEU A CA 1
ATOM 820 C C . LEU A 1 104 ? -1.097 18.344 2.289 1 98.81 104 LEU A C 1
ATOM 822 O O . LEU A 1 104 ? -1.613 19.188 1.553 1 98.81 104 LEU A O 1
ATOM 826 N N . SER A 1 105 ? -1.278 17.031 2.135 1 98.88 105 SER A N 1
ATOM 827 C CA . SER A 1 105 ? -2.154 16.578 1.061 1 98.88 105 SER A CA 1
ATOM 828 C C . SER A 1 105 ? -2.916 15.312 1.464 1 98.88 105 SER A C 1
ATOM 830 O O . SER A 1 105 ? -2.576 14.672 2.455 1 98.88 105 SER A O 1
ATOM 832 N N . LEU A 1 106 ? -4.004 15.086 0.858 1 98.94 106 LEU A N 1
ATOM 833 C CA . LEU A 1 106 ? -4.672 13.789 0.796 1 98.94 106 LEU A CA 1
ATOM 834 C C . LEU A 1 106 ? -4.297 13.047 -0.482 1 98.94 106 LEU A C 1
ATOM 836 O O . LEU A 1 106 ? -4.309 13.625 -1.569 1 98.94 106 LEU A O 1
ATOM 840 N N . LEU A 1 107 ? -3.906 11.773 -0.375 1 98.75 107 LEU A N 1
ATOM 841 C CA . LEU A 1 107 ? -3.439 11.016 -1.53 1 98.75 107 LEU A CA 1
ATOM 842 C C . LEU A 1 107 ? -3.84 9.547 -1.416 1 98.75 107 LEU A C 1
ATOM 844 O O . LEU A 1 107 ? -4.426 9.141 -0.412 1 98.75 107 LEU A O 1
ATOM 848 N N . ARG A 1 108 ? -3.559 8.789 -2.549 1 98.31 108 ARG A N 1
ATOM 849 C CA . ARG A 1 108 ? -3.941 7.379 -2.586 1 98.31 108 ARG A CA 1
ATOM 850 C C . ARG A 1 108 ? -5.41 7.203 -2.219 1 98.31 108 ARG A C 1
ATOM 852 O O . ARG A 1 108 ? -5.742 6.41 -1.332 1 98.31 108 ARG A O 1
ATOM 859 N N . MET A 1 109 ? -6.23 8.016 -2.846 1 98.62 109 MET A N 1
ATOM 860 C CA . MET A 1 109 ? -7.652 8.031 -2.516 1 98.62 109 MET A CA 1
ATOM 861 C C . MET A 1 109 ? -8.375 6.867 -3.184 1 98.62 109 MET A C 1
ATOM 863 O O . MET A 1 109 ? -8.414 6.777 -4.414 1 98.62 109 MET A O 1
ATOM 867 N N . ASP A 1 110 ? -8.875 5.973 -2.469 1 98.44 110 ASP A N 1
ATOM 868 C CA . ASP A 1 110 ? -9.68 4.848 -2.928 1 98.44 110 ASP A CA 1
ATOM 869 C C . ASP A 1 110 ? -11.117 4.957 -2.416 1 98.44 110 ASP A C 1
ATOM 871 O O . ASP A 1 110 ? -11.469 4.344 -1.407 1 98.44 110 ASP A O 1
ATOM 875 N N . VAL A 1 111 ? -11.891 5.715 -3.137 1 97.94 111 VAL A N 1
ATOM 876 C CA . VAL A 1 111 ? -13.25 6.043 -2.705 1 97.94 111 VAL A CA 1
ATOM 877 C C . VAL A 1 111 ? -14.086 4.77 -2.619 1 97.94 111 VAL A C 1
ATOM 879 O O . VAL A 1 111 ? -14.961 4.652 -1.757 1 97.94 111 VAL A O 1
ATOM 882 N N . LYS A 1 112 ? -13.836 3.816 -3.492 1 97.81 112 LYS A N 1
ATOM 883 C CA . LYS A 1 112 ? -14.578 2.559 -3.518 1 97.81 112 LYS A CA 1
ATOM 884 C C . LYS A 1 112 ? -14.375 1.777 -2.223 1 97.81 112 LYS A C 1
ATOM 886 O O . LYS A 1 112 ? -15.336 1.233 -1.666 1 97.81 112 LYS A O 1
ATOM 891 N N . HIS A 1 113 ? -13.18 1.744 -1.76 1 98.62 113 HIS A N 1
ATOM 892 C CA . HIS A 1 113 ? -12.859 0.993 -0.55 1 98.62 113 HIS A CA 1
ATOM 893 C C . HIS A 1 113 ? -12.828 1.905 0.672 1 98.62 113 HIS A C 1
ATOM 895 O O . HIS A 1 113 ? -12.492 1.463 1.772 1 98.62 113 HIS A O 1
ATOM 901 N N . ARG A 1 114 ? -13.086 3.211 0.467 1 98.75 114 ARG A N 1
ATOM 902 C CA . ARG A 1 114 ? -13.25 4.223 1.504 1 98.75 114 ARG A CA 1
ATOM 903 C C . ARG A 1 114 ? -11.977 4.371 2.33 1 98.75 114 ARG A C 1
ATOM 905 O O . ARG A 1 114 ? -12.023 4.344 3.562 1 98.75 114 ARG A O 1
ATOM 912 N N . ALA A 1 115 ? -10.922 4.516 1.639 1 98.88 115 ALA A N 1
ATOM 913 C CA . ALA A 1 115 ? -9.602 4.688 2.254 1 98.88 115 ALA A CA 1
ATOM 914 C C . ALA A 1 115 ? -8.836 5.828 1.595 1 98.88 115 ALA A C 1
ATOM 916 O O . ALA A 1 115 ? -9.008 6.09 0.402 1 98.88 115 ALA A O 1
ATOM 917 N N . LEU A 1 116 ? -8.008 6.496 2.311 1 98.88 116 LEU A N 1
ATOM 918 C CA . LEU A 1 116 ? -7.074 7.469 1.757 1 98.88 116 LEU A CA 1
ATOM 919 C C . LEU A 1 116 ? -5.902 7.703 2.707 1 98.88 116 LEU A C 1
ATOM 921 O O . LEU A 1 116 ? -5.863 7.133 3.801 1 98.88 116 LEU A O 1
ATOM 925 N N . GLU A 1 117 ? -4.957 8.461 2.266 1 98.94 117 GLU A N 1
ATOM 926 C CA . GLU A 1 117 ? -3.73 8.742 3.002 1 98.94 117 GLU A CA 1
ATOM 927 C C . GLU A 1 117 ? -3.539 10.242 3.201 1 98.94 117 GLU A C 1
ATOM 929 O O . GLU A 1 117 ? -3.801 11.039 2.293 1 98.94 117 GLU A O 1
ATOM 934 N N . ILE A 1 118 ? -3.188 10.625 4.391 1 98.88 118 ILE A N 1
ATOM 935 C CA . ILE A 1 118 ? -2.629 11.953 4.625 1 98.88 118 ILE A CA 1
ATOM 936 C C . ILE A 1 118 ? -1.114 11.914 4.43 1 98.88 118 ILE A C 1
ATOM 938 O O . ILE A 1 118 ? -0.427 11.078 5.02 1 98.88 118 ILE A O 1
ATOM 942 N N . GLY A 1 119 ? -0.623 12.75 3.557 1 98.75 119 GLY A N 1
ATOM 943 C CA . GLY A 1 119 ? 0.809 12.766 3.299 1 98.75 119 GLY A CA 1
ATOM 944 C C . GLY A 1 119 ? 1.286 14.047 2.641 1 98.75 119 GLY A C 1
ATOM 945 O O . GLY A 1 119 ? 0.598 15.062 2.688 1 98.75 119 GLY A O 1
ATOM 946 N N . TRP A 1 120 ? 2.584 14.031 2.238 1 98.56 120 TRP A N 1
ATOM 947 C CA . TRP A 1 120 ? 3.211 15.234 1.693 1 98.56 120 TRP A CA 1
ATOM 948 C C . TRP A 1 120 ? 3.096 16.391 2.672 1 98.56 120 TRP A C 1
ATOM 950 O O . TRP A 1 120 ? 2.602 17.469 2.314 1 98.56 120 TRP A O 1
ATOM 960 N N . ILE A 1 121 ? 3.537 16.125 3.812 1 98.69 121 ILE A N 1
ATOM 961 C CA . ILE A 1 121 ? 3.428 17.109 4.879 1 98.69 121 ILE A CA 1
ATOM 962 C C . ILE A 1 121 ? 4.723 17.922 4.973 1 98.69 121 ILE A C 1
ATOM 964 O O . ILE A 1 121 ? 5.797 17.359 5.203 1 98.69 121 ILE A O 1
ATOM 968 N N . ALA A 1 122 ? 4.664 19.141 4.746 1 98.75 122 ALA A N 1
ATOM 969 C CA . ALA A 1 122 ? 5.777 20.047 4.957 1 98.75 122 ALA A CA 1
ATOM 970 C C . ALA A 1 122 ? 5.359 21.219 5.848 1 98.75 122 ALA A C 1
ATOM 972 O O . ALA A 1 122 ? 4.625 22.109 5.41 1 98.75 122 ALA A O 1
ATOM 973 N N . PHE A 1 123 ? 5.746 21.188 7.027 1 98.25 123 PHE A N 1
ATOM 974 C CA . PHE A 1 123 ? 5.484 22.234 7.996 1 98.25 123 PHE A CA 1
ATOM 975 C C . PHE A 1 123 ? 6.719 23.109 8.195 1 98.25 123 PHE A C 1
ATOM 977 O O . PHE A 1 123 ? 7.824 22.594 8.375 1 98.25 123 PHE A O 1
ATOM 984 N N . SER A 1 124 ? 6.512 24.391 8.18 1 97.5 124 SER A N 1
ATOM 985 C CA . SER A 1 124 ? 7.605 25.297 8.531 1 97.5 124 SER A CA 1
ATOM 986 C C . SER A 1 124 ? 8.031 25.094 9.984 1 97.5 124 SER A C 1
ATOM 988 O O . SER A 1 124 ? 7.297 24.5 10.781 1 97.5 124 SER A O 1
ATOM 990 N N . ARG A 1 125 ? 9.188 25.609 10.297 1 95.06 125 ARG A N 1
ATOM 991 C CA . ARG A 1 125 ? 9.703 25.5 11.664 1 95.06 125 ARG A CA 1
ATOM 992 C C . ARG A 1 125 ? 8.758 26.172 12.656 1 95.06 125 ARG A C 1
ATOM 994 O O . ARG A 1 125 ? 8.578 25.688 13.773 1 95.06 125 ARG A O 1
ATOM 1001 N N . MET A 1 126 ? 8.172 27.312 12.312 1 93.31 126 MET A N 1
ATOM 1002 C CA . MET A 1 126 ? 7.297 28.047 13.219 1 93.31 126 MET A CA 1
ATOM 1003 C C . MET A 1 126 ? 6.012 27.266 13.484 1 93.31 126 MET A C 1
ATOM 1005 O O . MET A 1 126 ? 5.352 27.484 14.5 1 93.31 126 MET A O 1
ATOM 1009 N N . LEU A 1 127 ? 5.664 26.359 12.555 1 95.44 127 LEU A N 1
ATOM 1010 C CA . LEU A 1 127 ? 4.441 25.578 12.688 1 95.44 127 LEU A CA 1
ATOM 1011 C C . LEU A 1 127 ? 4.703 24.297 13.453 1 95.44 127 LEU A C 1
ATOM 1013 O O . LEU A 1 127 ? 3.836 23.812 14.188 1 95.44 127 LEU A O 1
ATOM 1017 N N . GLN A 1 128 ? 5.836 23.672 13.336 1 95.19 128 GLN A N 1
ATOM 1018 C CA . GLN A 1 128 ? 6.172 22.391 13.938 1 95.19 128 GLN A CA 1
ATOM 1019 C C . GLN A 1 128 ? 6.043 22.453 15.453 1 95.19 128 GLN A C 1
ATOM 1021 O O . GLN A 1 128 ? 6.434 23.438 16.078 1 95.19 128 GLN A O 1
ATOM 1026 N N . ARG A 1 129 ? 5.418 21.438 16 1 93.19 129 ARG A N 1
ATOM 1027 C CA . ARG A 1 129 ? 5.312 21.234 17.438 1 93.19 129 ARG A CA 1
ATOM 1028 C C . ARG A 1 129 ? 4.469 22.344 18.078 1 93.19 129 ARG A C 1
ATOM 1030 O O . ARG A 1 129 ? 4.773 22.812 19.188 1 93.19 129 ARG A O 1
ATOM 1037 N N . THR A 1 130 ? 3.512 22.828 17.359 1 93.12 130 THR A N 1
ATOM 1038 C CA . THR A 1 130 ? 2.588 23.828 17.891 1 93.12 130 THR A CA 1
ATOM 1039 C C . THR A 1 130 ? 1.178 23.25 18 1 93.12 130 THR A C 1
ATOM 1041 O O . THR A 1 130 ? 0.885 22.203 17.438 1 93.12 130 THR A O 1
ATOM 1044 N N . THR A 1 131 ? 0.346 23.953 18.734 1 93.56 131 THR A N 1
ATOM 1045 C CA . THR A 1 131 ? -1.075 23.625 18.797 1 93.56 131 THR A CA 1
ATOM 1046 C C . THR A 1 131 ? -1.718 23.734 17.422 1 93.56 131 THR A C 1
ATOM 1048 O O . THR A 1 131 ? -2.578 22.922 17.062 1 93.56 131 THR A O 1
ATOM 1051 N N . ALA A 1 132 ? -1.244 24.703 16.641 1 93.94 132 ALA A N 1
ATOM 1052 C CA . ALA A 1 132 ? -1.757 24.906 15.289 1 93.94 132 ALA A CA 1
ATOM 1053 C C . ALA A 1 132 ? -1.503 23.688 14.414 1 93.94 132 ALA A C 1
ATOM 1055 O O . ALA A 1 132 ? -2.348 23.312 13.594 1 93.94 132 ALA A O 1
ATOM 1056 N N . ALA A 1 133 ? -0.385 23.062 14.578 1 96.12 133 ALA A N 1
ATOM 1057 C CA . ALA A 1 133 ? -0.065 21.844 13.828 1 96.12 133 ALA A CA 1
ATOM 1058 C C . ALA A 1 133 ? -1.04 20.719 14.164 1 96.12 133 ALA A C 1
ATOM 1060 O O . ALA A 1 133 ? -1.556 20.047 13.273 1 96.12 133 ALA A O 1
ATOM 1061 N N . THR A 1 134 ? -1.277 20.547 15.422 1 97.31 134 THR A N 1
ATOM 1062 C CA . THR A 1 134 ? -2.205 19.516 15.852 1 97.31 134 THR A CA 1
ATOM 1063 C C . THR A 1 134 ? -3.619 19.812 15.367 1 97.31 134 THR A C 1
ATOM 1065 O O . THR A 1 134 ? -4.336 18.906 14.93 1 97.31 134 THR A O 1
ATOM 1068 N N . GLU A 1 135 ? -4.004 21.078 15.484 1 97.31 135 GLU A N 1
ATOM 1069 C CA . GLU A 1 135 ? -5.324 21.484 15 1 97.31 135 GLU A CA 1
ATOM 1070 C C . GLU A 1 135 ? -5.477 21.188 13.516 1 97.31 135 GLU A C 1
ATOM 1072 O O . GLU A 1 135 ? -6.559 20.812 13.055 1 97.31 135 GLU A O 1
ATOM 1077 N N . THR A 1 136 ? -4.41 21.344 12.711 1 97.94 136 THR A N 1
ATOM 1078 C CA . THR A 1 136 ? -4.418 21.031 11.289 1 97.94 136 THR A CA 1
ATOM 1079 C C . THR A 1 136 ? -4.859 19.578 11.062 1 97.94 136 THR A C 1
ATOM 1081 O O . THR A 1 136 ? -5.766 19.328 10.273 1 97.94 136 THR A O 1
ATOM 1084 N N . PHE A 1 137 ? -4.293 18.672 11.789 1 98.69 137 PHE A N 1
ATOM 1085 C CA . PHE A 1 137 ? -4.613 17.266 11.617 1 98.69 137 PHE A CA 1
ATOM 1086 C C . PHE A 1 137 ? -6.023 16.969 12.109 1 98.69 137 PHE A C 1
ATOM 1088 O O . PHE A 1 137 ? -6.738 16.156 11.516 1 98.69 137 PHE A O 1
ATOM 1095 N N . TYR A 1 138 ? -6.418 17.641 13.18 1 98.62 138 TYR A N 1
ATOM 1096 C CA . TYR A 1 138 ? -7.773 17.453 13.688 1 98.62 138 TYR A CA 1
ATOM 1097 C C . TYR A 1 138 ? -8.805 17.812 12.625 1 98.62 138 TYR A C 1
ATOM 1099 O O . TYR A 1 138 ? -9.734 17.047 12.359 1 98.62 138 TYR A O 1
ATOM 1107 N N . ILE A 1 139 ? -8.633 18.953 12.031 1 97.94 139 ILE A N 1
ATOM 1108 C CA . ILE A 1 139 ? -9.602 19.453 11.062 1 97.94 139 ILE A CA 1
ATOM 1109 C C . ILE A 1 139 ? -9.656 18.531 9.852 1 97.94 139 ILE A C 1
ATOM 1111 O O . ILE A 1 139 ? -10.727 18.25 9.32 1 97.94 139 ILE A O 1
ATOM 1115 N N . VAL A 1 140 ? -8.523 18.031 9.43 1 98.81 140 VAL A N 1
ATOM 1116 C CA . VAL A 1 140 ? -8.461 17.141 8.273 1 98.81 140 VAL A CA 1
ATOM 1117 C C . VAL A 1 140 ? -9.102 15.805 8.609 1 98.81 140 VAL A C 1
ATOM 1119 O O . VAL A 1 140 ? -9.93 15.289 7.852 1 98.81 140 VAL A O 1
ATOM 1122 N N . LEU A 1 141 ? -8.758 15.25 9.727 1 98.88 141 LEU A N 1
ATOM 1123 C CA . LEU A 1 141 ? -9.289 13.961 10.141 1 98.88 141 LEU A CA 1
ATOM 1124 C C . LEU A 1 141 ? -10.805 14.031 10.336 1 98.88 141 LEU A C 1
ATOM 1126 O O . LEU A 1 141 ? -11.523 13.094 9.992 1 98.88 141 LEU A O 1
ATOM 1130 N N . LYS A 1 142 ? -11.219 15.125 10.945 1 98.69 142 LYS A N 1
ATOM 1131 C CA . LYS A 1 142 ? -12.656 15.328 11.117 1 98.69 142 LYS A CA 1
ATOM 1132 C C . LYS A 1 142 ? -13.375 15.336 9.766 1 98.69 142 LYS A C 1
ATOM 1134 O O . LYS A 1 142 ? -14.414 14.688 9.609 1 98.69 142 LYS A O 1
ATOM 1139 N N . TRP A 1 143 ? -12.844 16.047 8.805 1 98.81 143 TRP A N 1
ATOM 1140 C CA . TRP A 1 143 ? -13.406 16.094 7.461 1 98.81 143 TRP A CA 1
ATOM 1141 C C . TRP A 1 143 ? -13.414 14.703 6.828 1 98.81 143 TRP A C 1
ATOM 1143 O O . TRP A 1 143 ? -14.438 14.25 6.316 1 98.81 143 TRP A O 1
ATOM 1153 N N . VAL A 1 144 ? -12.336 13.961 6.938 1 98.75 144 VAL A N 1
ATOM 1154 C CA . VAL A 1 144 ? -12.102 12.664 6.312 1 98.75 144 VAL A CA 1
ATOM 1155 C C . VAL A 1 144 ? -13.086 11.633 6.863 1 98.75 144 VAL A C 1
ATOM 1157 O O . VAL A 1 144 ? -13.719 10.898 6.098 1 98.75 144 VAL A O 1
ATOM 1160 N N . PHE A 1 145 ? -13.273 11.625 8.133 1 98.81 145 PHE A N 1
ATOM 1161 C CA . PHE A 1 145 ? -14.094 10.578 8.734 1 98.81 145 PHE A CA 1
ATOM 1162 C C . PHE A 1 145 ? -15.547 11.023 8.828 1 98.81 145 PHE A C 1
ATOM 1164 O O . PHE A 1 145 ? -16.453 10.258 8.492 1 98.81 145 PHE A O 1
ATOM 1171 N N . ASP A 1 146 ? -15.805 12.258 9.289 1 98.56 146 ASP A N 1
ATOM 1172 C CA . ASP A 1 146 ? -17.156 12.688 9.602 1 98.56 146 ASP A CA 1
ATOM 1173 C C . ASP A 1 146 ? -17.922 13.078 8.336 1 98.56 146 ASP A C 1
ATOM 1175 O O . ASP A 1 146 ? -19.125 12.859 8.234 1 98.56 146 ASP A O 1
ATOM 1179 N N . ASP A 1 147 ? -17.25 13.664 7.422 1 98.5 147 ASP A N 1
ATOM 1180 C CA . ASP A 1 147 ? -17.938 14.219 6.262 1 98.5 147 ASP A CA 1
ATOM 1181 C C . ASP A 1 147 ? -17.781 13.312 5.043 1 98.5 147 ASP A C 1
ATOM 1183 O O . ASP A 1 147 ? -18.734 13.07 4.309 1 98.5 147 ASP A O 1
ATOM 1187 N N . LEU A 1 148 ? -16.609 12.789 4.789 1 98.69 148 LEU A N 1
ATOM 1188 C CA . LEU A 1 148 ? -16.328 12.062 3.557 1 98.69 148 LEU A CA 1
ATOM 1189 C C . LEU A 1 148 ? -16.641 10.578 3.717 1 98.69 148 LEU A C 1
ATOM 1191 O O . LEU A 1 148 ? -16.609 9.828 2.742 1 98.69 148 LEU A O 1
ATOM 1195 N N . HIS A 1 149 ? -16.812 10.086 4.891 1 98 149 HIS A N 1
ATOM 1196 C CA . HIS A 1 149 ? -17.203 8.719 5.195 1 98 149 HIS A CA 1
ATOM 1197 C C . HIS A 1 149 ? -16.078 7.738 4.863 1 98 149 HIS A C 1
ATOM 1199 O O . HIS A 1 149 ? -16.328 6.641 4.363 1 98 149 HIS A O 1
ATOM 1205 N N . ILE A 1 150 ? -14.969 8.172 5.047 1 98.75 150 ILE A N 1
ATOM 1206 C CA . ILE A 1 150 ? -13.789 7.312 4.953 1 98.75 150 ILE A CA 1
ATOM 1207 C C . ILE A 1 150 ? -13.758 6.352 6.137 1 98.75 150 ILE A C 1
ATOM 1209 O O . ILE A 1 150 ? -14.102 6.73 7.262 1 98.75 150 ILE A O 1
ATOM 1213 N N . ARG A 1 151 ? -13.312 5.113 5.855 1 98.69 151 ARG A N 1
ATOM 1214 C CA . ARG A 1 151 ? -13.242 4.094 6.898 1 98.69 151 ARG A CA 1
ATOM 1215 C C . ARG A 1 151 ? -11.812 3.895 7.375 1 98.69 151 ARG A C 1
ATOM 1217 O O . ARG A 1 151 ? -11.586 3.365 8.469 1 98.69 151 ARG A O 1
ATOM 1224 N N . ARG A 1 152 ? -10.859 4.227 6.531 1 98.94 152 ARG A N 1
ATOM 1225 C CA . ARG A 1 152 ? -9.445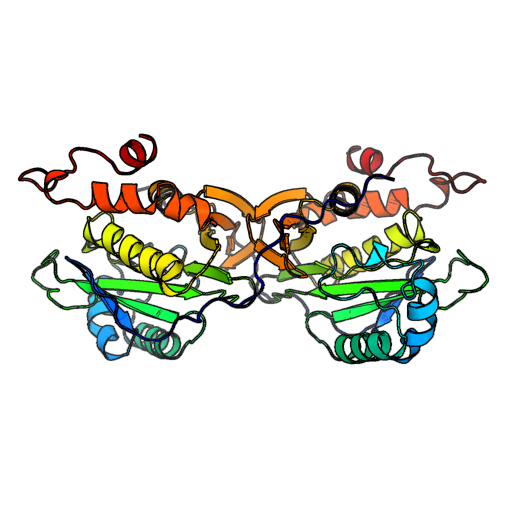 4.02 6.812 1 98.94 152 ARG A CA 1
ATOM 1226 C C . ARG A 1 152 ? -8.617 5.207 6.348 1 98.94 152 ARG A C 1
ATOM 1228 O O . ARG A 1 152 ? -8.609 5.539 5.16 1 98.94 152 ARG A O 1
ATOM 1235 N N . CYS A 1 153 ? -7.938 5.875 7.227 1 99 153 CYS A N 1
ATOM 1236 C CA . CYS A 1 153 ? -6.984 6.938 6.922 1 99 153 CYS A CA 1
ATOM 1237 C C . CYS A 1 153 ? -5.555 6.484 7.199 1 99 153 CYS A C 1
ATOM 1239 O O . CYS A 1 153 ? -5.238 6.059 8.312 1 99 153 CYS A O 1
ATOM 1241 N N . GLU A 1 154 ? -4.742 6.609 6.191 1 98.94 154 GLU A N 1
ATOM 1242 C CA . GLU A 1 154 ? -3.393 6.062 6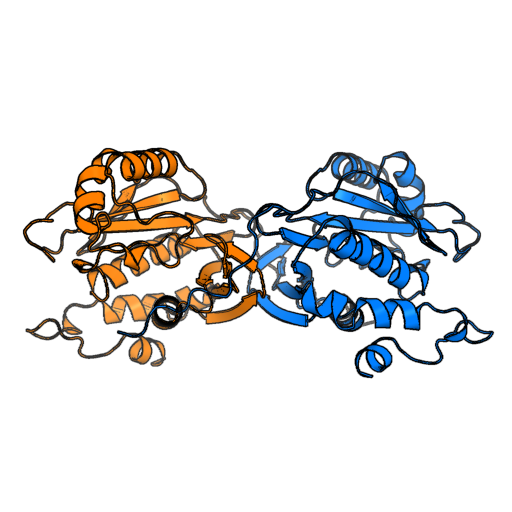.273 1 98.94 154 GLU A CA 1
ATOM 1243 C C . GLU A 1 154 ? -2.359 7.172 6.461 1 98.94 154 GLU A C 1
ATOM 1245 O O . GLU A 1 154 ? -2.621 8.328 6.133 1 98.94 154 GLU A O 1
ATOM 1250 N N . TRP A 1 155 ? -1.289 6.797 7.051 1 98.94 155 TRP A N 1
ATOM 1251 C CA . TRP A 1 155 ? -0.056 7.555 7.23 1 98.94 155 TRP A CA 1
ATOM 1252 C C . TRP A 1 155 ? 1.165 6.688 6.945 1 98.94 155 TRP A C 1
ATOM 1254 O O . TRP A 1 155 ? 1.281 5.578 7.477 1 98.94 155 TRP A O 1
ATOM 1264 N N . LYS A 1 156 ? 1.985 7.125 5.996 1 98.75 156 LYS A N 1
ATOM 1265 C CA . LYS A 1 156 ? 3.236 6.402 5.789 1 98.75 156 LYS A CA 1
ATOM 1266 C C . LYS A 1 156 ? 4.43 7.355 5.793 1 98.75 156 LYS A C 1
ATOM 1268 O O . LYS A 1 156 ? 4.312 8.508 5.363 1 98.75 156 LYS A O 1
ATOM 1273 N N . CYS A 1 157 ? 5.574 6.871 6.227 1 98.69 157 CYS A N 1
ATOM 1274 C CA . CYS A 1 157 ? 6.801 7.656 6.215 1 98.69 157 CYS A CA 1
ATOM 1275 C C . CYS A 1 157 ? 8.023 6.758 6.105 1 98.69 157 CYS A C 1
ATOM 1277 O O . CYS A 1 157 ? 7.91 5.535 6.195 1 98.69 157 CYS A O 1
ATOM 1279 N N . ASN A 1 158 ? 9.141 7.422 5.762 1 98.75 158 ASN A N 1
ATOM 1280 C CA . ASN A 1 158 ? 10.406 6.707 5.883 1 98.75 158 ASN A CA 1
ATOM 1281 C C . ASN A 1 158 ? 10.586 6.109 7.277 1 98.75 158 ASN A C 1
ATOM 1283 O O . ASN A 1 158 ? 10.414 6.805 8.281 1 98.75 158 ASN A O 1
ATOM 1287 N N . ASP A 1 159 ? 10.867 4.844 7.27 1 98.75 159 ASP A N 1
ATOM 1288 C CA . ASP A 1 159 ? 10.992 4.156 8.555 1 98.75 159 ASP A CA 1
ATOM 1289 C C . ASP A 1 159 ? 12.078 4.797 9.414 1 98.75 159 ASP A C 1
ATOM 1291 O O . ASP A 1 159 ? 12.078 4.633 10.641 1 98.75 159 ASP A O 1
ATOM 1295 N N . LEU A 1 160 ? 12.992 5.539 8.852 1 98.44 160 LEU A N 1
ATOM 1296 C CA . LEU A 1 160 ? 14.07 6.215 9.562 1 98.44 160 LEU A CA 1
ATOM 1297 C C . LEU A 1 160 ? 13.625 7.594 10.039 1 98.44 160 LEU A C 1
ATOM 1299 O O . LEU A 1 160 ? 14.359 8.273 10.758 1 98.44 160 LEU A O 1
ATOM 1303 N N . ASN A 1 161 ? 12.445 8.039 9.609 1 97.94 161 ASN A N 1
ATOM 1304 C CA . ASN A 1 161 ? 11.898 9.328 10.016 1 97.94 161 ASN A CA 1
ATOM 1305 C C . ASN A 1 161 ? 11.219 9.25 11.375 1 97.94 161 ASN A C 1
ATOM 1307 O O . ASN A 1 161 ? 9.992 9.289 11.461 1 97.94 161 ASN A O 1
ATOM 1311 N N . ALA A 1 162 ? 11.984 9.227 12.414 1 97.06 162 ALA A N 1
ATOM 1312 C CA . ALA A 1 162 ? 11.5 9.031 13.773 1 97.06 162 ALA A CA 1
ATOM 1313 C C . ALA A 1 162 ? 10.484 10.102 14.164 1 97.06 162 ALA A C 1
ATOM 1315 O O . ALA A 1 162 ? 9.438 9.797 14.742 1 97.06 162 ALA A O 1
ATOM 1316 N N . PRO A 1 163 ? 10.742 11.383 13.836 1 96.62 163 PRO A N 1
ATOM 1317 C CA . PRO A 1 163 ? 9.75 12.398 14.188 1 96.62 163 PRO A CA 1
ATOM 1318 C C . PRO A 1 163 ? 8.391 12.148 13.547 1 96.62 163 PRO A C 1
ATOM 1320 O O . PRO A 1 163 ? 7.355 12.328 14.188 1 96.62 163 PRO A O 1
ATOM 1323 N N . SER A 1 164 ? 8.359 11.742 12.305 1 98.12 164 SER A N 1
ATOM 1324 C CA . SER A 1 164 ? 7.102 11.453 11.625 1 98.12 164 SER A CA 1
ATOM 1325 C C . SER A 1 164 ? 6.375 10.281 12.273 1 98.12 164 SER A C 1
ATOM 1327 O O . SER A 1 164 ? 5.152 10.32 12.453 1 98.12 164 SER A O 1
ATOM 1329 N N . LYS A 1 165 ? 7.086 9.242 12.594 1 98.69 165 LYS A N 1
ATOM 1330 C CA . LYS A 1 165 ? 6.488 8.102 13.273 1 98.69 165 LYS A CA 1
ATOM 1331 C C . LYS A 1 165 ? 5.867 8.508 14.609 1 98.69 165 LYS A C 1
ATOM 1333 O O . LYS A 1 165 ? 4.746 8.109 14.922 1 98.69 165 LYS A O 1
ATOM 1338 N N . ARG A 1 166 ? 6.551 9.305 15.328 1 98.19 166 ARG A N 1
ATOM 1339 C CA . ARG A 1 166 ? 6.051 9.781 16.609 1 98.19 166 ARG A CA 1
ATOM 1340 C C . ARG A 1 166 ? 4.793 10.625 16.438 1 98.19 166 ARG A C 1
ATOM 1342 O O . ARG A 1 166 ? 3.854 10.523 17.234 1 98.19 166 ARG A O 1
ATOM 1349 N N . ALA A 1 167 ? 4.828 11.469 15.445 1 98.44 167 ALA A N 1
ATOM 1350 C CA . ALA A 1 167 ? 3.662 12.305 15.18 1 98.44 167 ALA A CA 1
ATOM 1351 C C . ALA A 1 167 ? 2.434 11.453 14.875 1 98.44 167 ALA A C 1
ATOM 1353 O O . ALA A 1 167 ? 1.35 11.695 15.406 1 98.44 167 ALA A O 1
ATOM 1354 N N . ALA A 1 168 ? 2.615 10.445 14.016 1 98.81 168 ALA A N 1
ATOM 1355 C CA . ALA A 1 168 ? 1.512 9.555 13.68 1 98.81 168 ALA A CA 1
ATOM 1356 C C . ALA A 1 168 ? 0.938 8.891 14.93 1 98.81 168 ALA A C 1
ATOM 1358 O O . ALA A 1 168 ? -0.272 8.938 15.164 1 98.81 168 ALA A O 1
ATOM 1359 N N . GLU A 1 169 ? 1.791 8.367 15.688 1 98.56 169 GLU A N 1
ATOM 1360 C CA . GLU A 1 169 ? 1.358 7.672 16.906 1 98.56 169 GLU A CA 1
ATOM 1361 C C . GLU A 1 169 ? 0.686 8.633 17.875 1 98.56 169 GLU A C 1
ATOM 1363 O O . GLU A 1 169 ? -0.338 8.305 18.484 1 98.56 169 GLU A O 1
ATOM 1368 N N . ARG A 1 170 ? 1.286 9.797 18.047 1 98.44 170 ARG A N 1
ATOM 1369 C CA . ARG A 1 170 ? 0.711 10.805 18.922 1 98.44 170 ARG A CA 1
ATOM 1370 C C . ARG A 1 170 ? -0.716 11.148 18.516 1 98.44 170 ARG A C 1
ATOM 1372 O O . ARG A 1 170 ? -1.592 11.32 19.359 1 98.44 170 ARG A O 1
ATOM 1379 N N . LEU A 1 171 ? -0.952 11.25 17.266 1 98.62 171 LEU A N 1
ATOM 1380 C CA . LEU A 1 171 ? -2.236 11.672 16.734 1 98.62 171 LEU A CA 1
ATOM 1381 C C . LEU A 1 171 ? -3.273 10.562 16.844 1 98.62 171 LEU A C 1
ATOM 1383 O O . LEU A 1 171 ? -4.473 10.805 16.688 1 98.62 171 LEU A O 1
ATOM 1387 N N . GLY A 1 172 ? -2.834 9.312 17.062 1 98.56 172 GLY A N 1
ATOM 1388 C CA . GLY A 1 172 ? -3.77 8.219 17.25 1 98.56 172 GLY A CA 1
ATOM 1389 C C . GLY A 1 172 ? -3.666 7.152 16.172 1 98.56 172 GLY A C 1
ATOM 1390 O O . GLY A 1 172 ? -4.395 6.16 16.203 1 98.56 172 GLY A O 1
ATOM 1391 N N . PHE A 1 173 ? -2.785 7.359 15.219 1 98.94 173 PHE A N 1
ATOM 1392 C CA . PHE A 1 173 ? -2.562 6.328 14.219 1 98.94 173 PHE A CA 1
ATOM 1393 C C . PHE A 1 173 ? -1.911 5.098 14.844 1 98.94 173 PHE A C 1
ATOM 1395 O O . PHE A 1 173 ? -1.027 5.223 15.695 1 98.94 173 PHE A O 1
ATOM 1402 N N . VAL A 1 174 ? -2.309 3.947 14.344 1 98.81 174 VAL A N 1
ATOM 1403 C CA . VAL A 1 174 ? -1.787 2.678 14.844 1 98.81 174 VAL A CA 1
ATOM 1404 C C . VAL A 1 174 ? -0.778 2.109 13.844 1 98.81 174 VAL A C 1
ATOM 1406 O O . VAL A 1 174 ? -1.036 2.078 12.641 1 98.81 174 VAL A O 1
ATOM 1409 N N . PHE A 1 175 ? 0.353 1.717 14.375 1 98.94 175 PHE A N 1
ATOM 1410 C CA . PHE A 1 175 ? 1.393 1.104 13.555 1 98.94 175 PHE A CA 1
ATOM 1411 C C . PHE A 1 175 ? 0.899 -0.201 12.938 1 98.94 175 PHE A C 1
ATOM 1413 O O . PHE A 1 175 ? 0.304 -1.032 13.633 1 98.94 175 PHE A O 1
ATOM 1420 N N . GLU A 1 176 ? 1.176 -0.377 11.625 1 98.94 176 GLU A N 1
ATOM 1421 C CA . GLU A 1 176 ? 0.642 -1.563 10.961 1 98.94 176 GLU A CA 1
ATOM 1422 C C . GLU A 1 176 ? 1.757 -2.393 10.328 1 98.94 176 GLU A C 1
ATOM 1424 O O . GLU A 1 176 ? 1.514 -3.494 9.836 1 98.94 176 GLU A O 1
ATOM 1429 N N . GLY A 1 177 ? 2.957 -1.862 10.219 1 98.88 177 GLY A N 1
ATOM 1430 C CA . GLY A 1 177 ? 4.078 -2.633 9.703 1 98.88 177 GLY A CA 1
ATOM 1431 C C . GLY A 1 177 ? 5.012 -1.816 8.828 1 98.88 177 GLY A C 1
ATOM 1432 O O . GLY A 1 177 ? 4.777 -0.628 8.602 1 98.88 177 GLY A O 1
ATOM 1433 N N . VAL A 1 178 ? 6.09 -2.453 8.414 1 98.94 178 VAL A N 1
ATOM 1434 C CA . VAL A 1 178 ? 7.102 -1.813 7.582 1 98.94 178 VAL A CA 1
ATOM 1435 C C . VAL A 1 178 ? 7.207 -2.547 6.246 1 98.94 178 VAL A C 1
ATOM 1437 O O . VAL A 1 178 ? 7.367 -3.77 6.215 1 98.94 178 VAL A O 1
ATOM 1440 N N . PHE A 1 179 ? 7.043 -1.82 5.172 1 98.94 179 PHE A N 1
ATOM 1441 C CA . PHE A 1 179 ? 7.367 -2.338 3.85 1 98.94 179 PHE A CA 1
ATOM 1442 C C . PHE A 1 179 ? 8.852 -2.16 3.549 1 98.94 179 PHE A C 1
ATOM 1444 O O . PHE A 1 179 ? 9.32 -1.036 3.367 1 98.94 179 PHE A O 1
ATOM 1451 N N . ARG A 1 180 ? 9.562 -3.223 3.482 1 98.88 180 ARG A N 1
ATOM 1452 C CA . ARG A 1 180 ? 10.992 -3.205 3.201 1 98.88 180 ARG A CA 1
ATOM 1453 C C . ARG A 1 180 ? 11.258 -2.885 1.735 1 98.88 180 ARG A C 1
ATOM 1455 O O . ARG A 1 180 ? 10.539 -3.355 0.851 1 98.88 180 ARG A O 1
ATOM 1462 N N . LYS A 1 181 ? 12.336 -1.988 1.532 1 98.75 181 LYS A N 1
ATOM 1463 C CA . LYS A 1 181 ? 12.734 -1.59 0.186 1 98.75 181 LYS A CA 1
ATOM 1464 C C . LYS A 1 181 ? 11.539 -1.094 -0.619 1 98.75 181 LYS A C 1
ATOM 1466 O O . LYS A 1 181 ? 11.422 -1.385 -1.812 1 98.75 181 LYS A O 1
ATOM 1471 N N . ASN A 1 182 ? 10.68 -0.341 0.024 1 98.81 182 ASN A N 1
ATOM 1472 C CA . ASN A 1 182 ? 9.422 0.12 -0.55 1 98.81 182 ASN A CA 1
ATOM 1473 C C . ASN A 1 182 ? 9.648 1.147 -1.654 1 98.81 182 ASN A C 1
ATOM 1475 O O . ASN A 1 182 ? 8.945 1.146 -2.666 1 98.81 182 ASN A O 1
ATOM 1479 N N . MET A 1 183 ? 10.633 2.008 -1.531 1 98.44 183 MET A N 1
ATOM 1480 C CA . MET A 1 183 ? 10.867 3.086 -2.488 1 98.44 183 MET A CA 1
ATOM 1481 C C . MET A 1 183 ? 12.359 3.391 -2.605 1 98.44 183 MET A C 1
ATOM 1483 O O . MET A 1 183 ? 13.148 2.979 -1.755 1 98.44 183 MET A O 1
ATOM 1487 N N . ILE A 1 184 ? 12.711 4.059 -3.68 1 98.19 184 ILE A N 1
ATOM 1488 C CA . ILE A 1 184 ? 13.977 4.758 -3.867 1 98.19 184 ILE A CA 1
ATOM 1489 C C . ILE A 1 184 ? 13.734 6.262 -3.922 1 98.19 184 ILE A C 1
ATOM 1491 O O . ILE A 1 184 ? 13.07 6.758 -4.836 1 98.19 184 ILE A O 1
ATOM 1495 N N . VAL A 1 185 ? 14.18 6.965 -2.922 1 97.25 185 VAL A N 1
ATOM 1496 C CA . VAL A 1 185 ? 13.953 8.398 -2.805 1 97.25 185 VAL A CA 1
ATOM 1497 C C . VAL A 1 185 ? 15.289 9.141 -2.779 1 97.25 185 VAL A C 1
ATOM 1499 O O . VAL A 1 185 ? 16.109 8.906 -1.891 1 97.25 185 VAL A O 1
ATOM 1502 N N . LYS A 1 186 ? 15.516 9.977 -3.777 1 96.06 186 LYS A N 1
ATOM 1503 C CA . LYS A 1 186 ? 16.75 10.75 -3.881 1 96.06 186 LYS A CA 1
ATOM 1504 C C . LYS A 1 186 ? 17.969 9.828 -3.879 1 96.06 186 LYS A C 1
ATOM 1506 O O . LYS A 1 186 ? 18.953 10.102 -3.189 1 96.06 186 LYS A O 1
ATOM 1511 N N . GLY A 1 187 ? 17.766 8.695 -4.547 1 96.94 187 GLY A N 1
ATOM 1512 C CA . GLY A 1 187 ? 18.859 7.766 -4.738 1 96.94 187 GLY A CA 1
ATOM 1513 C C . GLY A 1 187 ? 19.141 6.906 -3.518 1 96.94 187 GLY A C 1
ATOM 1514 O O . GLY A 1 187 ? 20.219 6.34 -3.385 1 96.94 187 GLY A O 1
ATOM 1515 N N . ARG A 1 188 ? 18.156 6.883 -2.57 1 98 188 ARG A N 1
ATOM 1516 C CA . ARG A 1 188 ? 18.359 6.121 -1.343 1 98 188 ARG A CA 1
ATOM 1517 C C . ARG A 1 188 ? 17.188 5.184 -1.085 1 98 188 ARG A C 1
ATOM 1519 O O . ARG A 1 188 ? 16.047 5.492 -1.444 1 98 188 ARG A O 1
ATOM 1526 N N . ASN A 1 189 ? 17.531 4.074 -0.44 1 98.31 189 ASN A N 1
ATOM 1527 C CA . ASN A 1 189 ? 16.5 3.109 -0.075 1 98.31 189 ASN A CA 1
ATOM 1528 C C . ASN A 1 189 ? 15.578 3.664 1 1 98.31 189 ASN A C 1
ATOM 1530 O O . ASN A 1 189 ? 16.031 4.254 1.98 1 98.31 189 ASN A O 1
ATOM 1534 N N . ARG A 1 190 ? 14.352 3.488 0.795 1 98.44 190 ARG A N 1
ATOM 1535 C CA . ARG A 1 190 ? 13.367 3.812 1.824 1 98.44 190 ARG A CA 1
ATOM 1536 C C . ARG A 1 190 ? 12.547 2.582 2.205 1 98.44 190 ARG A C 1
ATOM 1538 O O . ARG A 1 190 ? 11.82 2.035 1.377 1 98.44 190 ARG A O 1
ATOM 1545 N N . ASP A 1 191 ? 12.742 2.096 3.385 1 98.81 191 ASP A N 1
ATOM 1546 C CA . ASP A 1 191 ? 11.688 1.323 4.039 1 98.81 191 ASP A CA 1
ATOM 1547 C C . ASP A 1 191 ? 10.555 2.232 4.52 1 98.81 191 ASP A C 1
ATOM 1549 O O . ASP A 1 191 ? 10.812 3.32 5.043 1 98.81 191 ASP A O 1
ATOM 1553 N N . SER A 1 192 ? 9.32 1.82 4.336 1 98.88 192 SER A N 1
ATOM 1554 C CA . SER A 1 192 ? 8.203 2.682 4.707 1 98.88 192 SER A CA 1
ATOM 1555 C C . SER A 1 192 ? 7.438 2.113 5.898 1 98.88 192 SER A C 1
ATOM 1557 O O . SER A 1 192 ? 6.996 0.963 5.867 1 98.88 192 SER A O 1
ATOM 1559 N N . ALA A 1 193 ? 7.312 2.869 6.914 1 98.94 193 ALA A N 1
ATOM 1560 C CA . ALA A 1 193 ? 6.445 2.545 8.039 1 98.94 193 ALA A CA 1
ATOM 1561 C C . ALA A 1 193 ? 5.004 2.977 7.77 1 98.94 193 ALA A C 1
ATOM 1563 O O . ALA A 1 193 ? 4.766 4.066 7.242 1 98.94 193 ALA A O 1
ATOM 1564 N N . TRP A 1 194 ? 4.102 2.104 8.125 1 98.94 194 TRP A N 1
ATOM 1565 C CA . TRP A 1 194 ? 2.691 2.342 7.836 1 98.94 194 TRP A CA 1
ATOM 1566 C C . TRP A 1 194 ? 1.877 2.436 9.117 1 98.94 194 TRP A C 1
ATOM 1568 O O . TRP A 1 194 ? 2.09 1.662 10.055 1 98.94 194 TRP A O 1
ATOM 1578 N N . PHE A 1 195 ? 0.945 3.365 9.141 1 98.94 195 PHE A N 1
ATOM 1579 C CA . PHE A 1 195 ? 0.002 3.602 10.227 1 98.94 195 PHE A CA 1
ATOM 1580 C C . PHE A 1 195 ? -1.392 3.889 9.68 1 98.94 195 PHE A C 1
ATOM 1582 O O . PHE A 1 195 ? -1.54 4.312 8.531 1 98.94 195 PHE A O 1
ATOM 1589 N N . SER A 1 196 ? -2.389 3.676 10.547 1 98.94 196 SER A N 1
ATOM 1590 C CA . SER A 1 196 ? -3.732 4.066 10.141 1 98.94 196 SER A CA 1
ATOM 1591 C C . SER A 1 196 ? -4.602 4.418 11.344 1 98.94 196 SER A C 1
ATOM 1593 O O . SER A 1 196 ? -4.285 4.039 12.469 1 98.94 196 SER A O 1
ATOM 1595 N N . ILE A 1 197 ? -5.574 5.23 11.133 1 98.94 197 ILE A N 1
ATOM 1596 C CA . ILE A 1 197 ? -6.773 5.348 11.953 1 98.94 197 ILE A CA 1
ATOM 1597 C C . ILE A 1 197 ? -7.98 4.805 11.188 1 98.94 197 ILE A C 1
ATOM 1599 O O . ILE A 1 197 ? -8.188 5.148 10.023 1 98.94 197 ILE A O 1
ATOM 1603 N N . VAL A 1 198 ? -8.742 3.904 11.781 1 98.88 198 VAL A N 1
ATOM 1604 C CA . VAL A 1 198 ? -9.977 3.434 11.172 1 98.88 198 VAL A CA 1
ATOM 1605 C C . VAL A 1 198 ? -11.172 4.121 11.828 1 98.88 198 VAL A C 1
ATOM 1607 O O . VAL A 1 198 ? -11.047 4.691 12.914 1 98.88 198 VAL A O 1
ATOM 1610 N N . ASP A 1 199 ? -12.297 4.078 11.172 1 98.5 199 ASP A N 1
ATOM 1611 C CA . ASP A 1 199 ? -13.477 4.832 11.57 1 98.5 199 ASP A CA 1
ATOM 1612 C C . ASP A 1 199 ? -13.898 4.48 13 1 98.5 199 ASP A C 1
ATOM 1614 O O . ASP A 1 199 ? -14.258 5.363 13.781 1 98.5 199 ASP A O 1
ATOM 1618 N N . ASP A 1 200 ? -13.805 3.193 13.43 1 98.12 200 ASP A N 1
ATOM 1619 C CA . ASP A 1 200 ? -14.141 2.783 14.789 1 98.12 200 ASP A CA 1
ATOM 1620 C C . ASP A 1 200 ? -13.25 3.477 15.812 1 98.12 200 ASP A C 1
ATOM 1622 O O . ASP A 1 200 ? -13.695 3.805 16.922 1 98.12 200 ASP A O 1
ATOM 1626 N N . GLU A 1 201 ? -12.07 3.664 15.508 1 98.56 201 GLU A N 1
ATOM 1627 C CA . GLU A 1 201 ? -11.117 4.312 16.406 1 98.56 201 GLU A CA 1
ATOM 1628 C C . GLU A 1 201 ? -11.367 5.816 16.469 1 98.56 201 GLU A C 1
ATOM 1630 O O . GLU A 1 201 ? -11.258 6.422 17.547 1 98.56 201 GLU A O 1
ATOM 1635 N N . TRP A 1 202 ? -11.633 6.422 15.273 1 98.62 202 TRP A N 1
ATOM 1636 C CA . TRP A 1 202 ? -11.977 7.836 15.25 1 98.62 202 TRP A CA 1
ATOM 1637 C C . TRP A 1 202 ? -13.156 8.125 16.172 1 98.62 202 TRP A C 1
ATOM 1639 O O . TRP A 1 202 ? -13.078 9 17.031 1 98.62 202 TRP A O 1
ATOM 1649 N N . GLU A 1 203 ? -14.227 7.285 16.031 1 97.62 203 GLU A N 1
ATOM 1650 C CA . GLU A 1 203 ? -15.445 7.461 16.812 1 97.62 203 GLU A CA 1
ATOM 1651 C C . GLU A 1 203 ? -15.242 7.023 18.25 1 97.62 203 GLU A C 1
ATOM 1653 O O . GLU A 1 203 ? -15.883 7.555 19.172 1 97.62 203 GLU A O 1
ATOM 1658 N N . GLY A 1 204 ? -14.32 6.113 18.406 1 94.56 204 GLY A N 1
ATOM 1659 C CA . GLY A 1 204 ? -14.156 5.473 19.703 1 94.56 204 GLY A CA 1
ATOM 1660 C C . GLY A 1 204 ? -13.258 6.254 20.656 1 94.56 204 GLY A C 1
ATOM 1661 O O . GLY A 1 204 ? -13.148 5.914 21.828 1 94.56 204 GLY A O 1
ATOM 1662 N N . GLY A 1 205 ? -12.562 7.316 20.094 1 96.56 205 GLY A N 1
ATOM 1663 C CA . GLY A 1 205 ? -11.781 8.023 21.094 1 96.56 205 GLY A CA 1
ATOM 1664 C C . GLY A 1 205 ? -10.805 9.016 20.5 1 96.56 205 GLY A C 1
ATOM 1665 O O . GLY A 1 205 ? -10.414 9.992 21.141 1 96.56 205 GLY A O 1
ATOM 1666 N N . VAL A 1 206 ? -10.352 8.781 19.328 1 98.62 206 VAL A N 1
ATOM 1667 C CA . VAL A 1 206 ? -9.352 9.656 18.734 1 98.62 206 VAL A CA 1
ATOM 1668 C C . VAL A 1 206 ? -9.914 11.07 18.594 1 98.62 206 VAL A C 1
ATOM 1670 O O . VAL A 1 206 ? -9.273 12.047 18.969 1 98.62 206 VAL A O 1
ATOM 1673 N N . LYS A 1 207 ? -11.148 11.172 18.031 1 98.5 207 LYS A N 1
ATOM 1674 C CA . LYS A 1 207 ? -11.789 12.469 17.875 1 98.5 207 LYS A CA 1
ATOM 1675 C C . LYS A 1 207 ? -11.914 13.188 19.203 1 98.5 207 LYS A C 1
ATOM 1677 O O . LYS A 1 207 ? -11.492 14.344 19.344 1 98.5 207 LYS A O 1
ATOM 1682 N N . ARG A 1 208 ? -12.43 12.531 20.172 1 98.12 208 ARG A N 1
ATOM 1683 C CA . ARG A 1 208 ? -12.648 13.109 21.484 1 98.12 208 ARG A CA 1
ATOM 1684 C C . ARG A 1 208 ? -11.328 13.586 22.094 1 98.12 208 ARG A C 1
ATOM 1686 O O . ARG A 1 208 ? -11.266 14.672 22.688 1 98.12 208 ARG A O 1
ATOM 1693 N N . ALA A 1 209 ? -10.336 12.758 22 1 98.62 209 ALA A N 1
ATOM 1694 C CA . ALA A 1 209 ? -9.047 13.094 22.594 1 98.62 209 ALA A CA 1
ATOM 1695 C C . ALA A 1 209 ? -8.461 14.359 21.953 1 98.62 209 ALA A C 1
ATOM 1697 O O . ALA A 1 209 ? -7.922 15.219 22.656 1 98.62 209 ALA A O 1
ATOM 1698 N N . LEU A 1 210 ? -8.531 14.43 20.656 1 98.5 210 LEU A N 1
ATOM 1699 C CA . LEU A 1 210 ? -8.031 15.609 19.969 1 98.5 210 LEU A CA 1
ATOM 1700 C C . LEU A 1 210 ? -8.82 16.844 20.391 1 98.5 210 LEU A C 1
ATOM 1702 O O . LEU A 1 210 ? -8.234 17.906 20.641 1 98.5 210 LEU A O 1
ATOM 1706 N N . GLU A 1 211 ? -10.125 16.719 20.484 1 98 211 GLU A N 1
ATOM 1707 C CA . GLU A 1 211 ? -10.969 17.828 20.891 1 98 211 GLU A CA 1
ATOM 1708 C C . GLU A 1 211 ? -10.641 18.266 22.328 1 98 211 GLU A C 1
ATOM 1710 O O . GLU A 1 211 ? -10.531 19.469 22.594 1 98 211 GLU A O 1
ATOM 1715 N N . GLU A 1 212 ? -10.492 17.312 23.172 1 98 212 GLU A N 1
ATOM 1716 C CA . GLU A 1 212 ? -10.156 17.609 24.562 1 98 212 GLU A CA 1
ATOM 1717 C C . GLU A 1 212 ? -8.789 18.297 24.656 1 98 212 GLU A C 1
ATOM 1719 O O . GLU A 1 212 ? -8.633 19.266 25.391 1 98 212 GLU A O 1
ATOM 1724 N N . TRP A 1 213 ? -7.828 17.781 23.984 1 98.06 213 TRP A N 1
ATOM 1725 C CA . TRP A 1 213 ? -6.48 18.328 24.016 1 98.06 213 TRP A CA 1
ATOM 1726 C C . TRP A 1 213 ? -6.473 19.766 23.5 1 98.06 213 TRP A C 1
ATOM 1728 O O . TRP A 1 213 ? -5.734 20.609 24.016 1 98.06 213 TRP A O 1
ATOM 1738 N N . LEU A 1 214 ? -7.289 20.078 22.531 1 96.88 214 LEU A N 1
ATOM 1739 C CA . LEU A 1 214 ? -7.281 21.375 21.859 1 96.88 214 LEU A CA 1
ATOM 1740 C C . LEU A 1 214 ? -8.047 22.406 22.672 1 96.88 214 LEU A C 1
ATOM 1742 O O . LEU A 1 214 ? -8.023 23.594 22.344 1 96.88 214 LEU A O 1
ATOM 1746 N N . LYS A 1 215 ? -8.711 22.031 23.703 1 96.62 215 LYS A N 1
ATOM 1747 C CA . LYS A 1 215 ? -9.43 23 24.547 1 96.62 215 LYS A CA 1
ATOM 1748 C C . LYS A 1 215 ? -8.477 24.016 25.141 1 96.62 215 LYS A C 1
ATOM 1750 O O . LYS A 1 215 ? -7.363 23.672 25.547 1 96.62 215 LYS A O 1
ATOM 1755 N N . ALA A 1 216 ? -8.953 25.203 25.266 1 93.19 216 ALA A N 1
ATOM 1756 C CA . ALA A 1 216 ? -8.141 26.312 25.797 1 93.19 216 ALA A CA 1
ATOM 1757 C C . ALA A 1 216 ? -7.688 26.016 27.219 1 93.19 216 ALA A C 1
ATOM 1759 O O . ALA A 1 216 ? -6.586 26.406 27.609 1 93.19 216 ALA A O 1
ATOM 1760 N N . ASP A 1 217 ? -8.5 25.391 27.984 1 94.81 217 ASP A N 1
ATOM 1761 C CA . ASP A 1 217 ? -8.211 25.172 29.391 1 94.81 217 ASP A CA 1
ATOM 1762 C C . ASP A 1 217 ? -7.172 24.078 29.578 1 94.81 217 ASP A C 1
ATOM 1764 O O . ASP A 1 217 ? -6.738 23.812 30.703 1 94.81 217 ASP A O 1
ATOM 1768 N N . ASN A 1 218 ? -6.801 23.406 28.5 1 97.12 218 ASN A N 1
ATOM 1769 C CA . ASN A 1 218 ? -5.707 22.438 28.594 1 97.12 218 ASN A CA 1
ATOM 1770 C C . ASN A 1 218 ? -4.348 23.125 28.547 1 97.12 218 ASN A C 1
ATOM 1772 O O . ASN A 1 218 ? -3.311 22.469 28.578 1 97.12 218 ASN A O 1
ATOM 1776 N N . PHE A 1 219 ? -4.359 24.406 28.359 1 94.88 219 PHE A N 1
ATOM 1777 C CA . PHE A 1 219 ? -3.107 25.156 28.266 1 94.88 219 PHE A CA 1
ATOM 1778 C C . PHE A 1 219 ? -3.033 26.219 29.359 1 94.88 219 PHE A C 1
ATOM 1780 O O . PHE A 1 219 ? -4.039 26.859 29.672 1 94.88 219 PHE A O 1
ATOM 1787 N N . ASP A 1 220 ? -1.9 26.422 29.875 1 94.44 220 ASP A N 1
ATOM 1788 C CA . ASP A 1 220 ? -1.729 27.453 30.891 1 94.44 220 ASP A CA 1
ATOM 1789 C C . ASP A 1 220 ? -1.433 28.812 30.266 1 94.44 220 ASP A C 1
ATOM 1791 O O . ASP A 1 220 ? -1.53 28.969 29.047 1 94.44 220 ASP A O 1
ATOM 1795 N N . SER A 1 221 ? -1.057 29.719 31.141 1 91.38 221 SER A N 1
ATOM 1796 C CA . SER A 1 221 ? -0.901 31.094 30.688 1 91.38 221 SER A CA 1
ATOM 1797 C C . SER A 1 221 ? 0.327 31.266 29.797 1 91.38 221 SER A C 1
ATOM 1799 O O . SER A 1 221 ? 0.429 32.219 29.031 1 91.38 221 SER A O 1
ATOM 1801 N N . GLU A 1 222 ? 1.228 30.25 29.812 1 89.44 222 GLU A N 1
ATOM 1802 C CA . GLU A 1 222 ? 2.438 30.312 29 1 89.44 222 GLU A CA 1
ATOM 1803 C C . GLU A 1 222 ? 2.287 29.469 27.734 1 89.44 222 GLU A C 1
ATOM 1805 O O . GLU A 1 222 ? 3.238 29.328 26.953 1 89.44 222 GLU A O 1
ATOM 1810 N N . GLY A 1 223 ? 1.11 28.828 27.562 1 86.5 223 GLY A N 1
ATOM 1811 C CA . GLY A 1 223 ? 0.855 28.062 26.359 1 86.5 223 GLY A CA 1
ATOM 1812 C C . GLY A 1 223 ? 1.303 26.609 26.469 1 86.5 223 GLY A C 1
ATOM 1813 O O . GLY A 1 223 ? 1.32 25.875 25.484 1 86.5 223 GLY A O 1
ATOM 1814 N N . ARG A 1 224 ? 1.656 26.297 27.719 1 92 224 ARG A N 1
ATOM 1815 C CA . ARG A 1 224 ? 2.068 24.906 27.953 1 92 224 ARG A CA 1
ATOM 1816 C C . ARG A 1 224 ? 0.865 24.016 28.219 1 92 224 ARG A C 1
ATOM 1818 O O . ARG A 1 224 ? -0.042 24.406 28.969 1 92 224 ARG A O 1
ATOM 1825 N N . GLN A 1 225 ? 0.914 22.891 27.625 1 95.12 225 GLN A N 1
ATOM 1826 C CA . GLN A 1 225 ? -0.193 21.953 27.812 1 95.12 225 GLN A CA 1
ATOM 1827 C C . GLN A 1 225 ? -0.198 21.391 29.219 1 95.12 225 GLN A C 1
ATOM 1829 O O . GLN A 1 225 ? 0.86 21.109 29.797 1 95.12 225 GLN A O 1
ATOM 1834 N N . LYS A 1 226 ? -1.354 21.234 29.828 1 96.88 226 LYS A N 1
ATOM 1835 C CA . LYS A 1 226 ? -1.533 20.594 31.141 1 96.88 226 LYS A CA 1
ATOM 1836 C C . LYS A 1 226 ? -1.521 19.078 31.031 1 96.88 226 LYS A C 1
ATOM 1838 O O . LYS A 1 226 ? -0.872 18.391 31.812 1 96.88 226 LYS A O 1
ATOM 1843 N N . GLU A 1 227 ? -2.262 18.547 30.062 1 96.94 227 GLU A N 1
ATOM 1844 C CA . GLU A 1 227 ? -2.275 17.125 29.75 1 96.94 227 GLU A CA 1
ATOM 1845 C C . GLU A 1 227 ? -1.885 16.875 28.297 1 96.94 227 GLU A C 1
ATOM 1847 O O . GLU A 1 227 ? -2.367 17.562 27.391 1 96.94 227 GLU A O 1
ATOM 1852 N N . ASP A 1 228 ? -1.007 15.898 28.156 1 97 228 ASP A N 1
ATOM 1853 C CA . ASP A 1 228 ? -0.575 15.617 26.797 1 97 228 ASP A CA 1
ATOM 1854 C C . ASP A 1 228 ? -1.584 14.727 26.062 1 97 228 ASP A C 1
ATOM 1856 O O . ASP A 1 228 ? -2.371 14.023 26.703 1 97 228 ASP A O 1
ATOM 1860 N N . LEU A 1 229 ? -1.526 14.766 24.766 1 97.62 229 LEU A N 1
ATOM 1861 C CA . LEU A 1 229 ? -2.527 14.109 23.922 1 97.62 229 LEU A CA 1
ATOM 1862 C C . LEU A 1 229 ? -2.51 12.602 24.141 1 97.62 229 LEU A C 1
ATOM 1864 O O . LEU A 1 229 ? -3.566 11.961 24.188 1 97.62 229 LEU A O 1
ATOM 1868 N N . VAL A 1 230 ? -1.332 11.984 24.219 1 96.5 230 VAL A N 1
ATOM 1869 C CA . VAL A 1 230 ? -1.2 10.539 24.391 1 96.5 230 VAL A CA 1
ATOM 1870 C C . VAL A 1 230 ? -1.88 10.102 25.688 1 96.5 230 VAL A C 1
ATOM 1872 O O . VAL A 1 230 ? -2.613 9.109 25.703 1 96.5 230 VAL A O 1
ATOM 1875 N N . SER A 1 231 ? -1.683 10.82 26.734 1 96.44 231 SER A N 1
ATOM 1876 C CA . SER A 1 231 ? -2.305 10.531 28.031 1 96.44 231 SER A CA 1
ATOM 1877 C C . SER A 1 231 ? -3.824 10.641 27.938 1 96.44 231 SER A C 1
ATOM 1879 O O . SER A 1 231 ? -4.543 9.812 28.5 1 96.44 231 SER A O 1
ATOM 1881 N N . ILE A 1 232 ? -4.25 11.664 27.266 1 97.06 232 ILE A N 1
ATOM 1882 C CA . ILE A 1 232 ? -5.688 11.859 27.125 1 97.06 232 ILE A CA 1
ATOM 1883 C C . ILE A 1 232 ? -6.293 10.688 26.359 1 97.06 232 ILE A C 1
ATOM 1885 O O . ILE A 1 232 ? -7.375 10.203 26.703 1 97.06 232 ILE A O 1
ATOM 1889 N N . ARG A 1 233 ? -5.66 10.211 25.312 1 94.94 233 ARG A N 1
ATOM 1890 C CA . ARG A 1 233 ? -6.152 9.109 24.469 1 94.94 233 ARG A CA 1
ATOM 1891 C C . ARG A 1 233 ? -6.23 7.816 25.281 1 94.94 233 ARG A C 1
ATOM 1893 O O . ARG A 1 233 ? -7.059 6.953 24.984 1 94.94 233 ARG A O 1
ATOM 1900 N N . GLN A 1 234 ? -5.398 7.703 26.219 1 92 234 GLN A N 1
ATOM 1901 C CA . GLN A 1 234 ? -5.32 6.477 27 1 92 234 GLN A CA 1
ATOM 1902 C C . GLN A 1 234 ? -6.379 6.465 28.109 1 92 234 GLN A C 1
ATOM 1904 O O . GLN A 1 234 ? -6.648 5.422 28.703 1 92 234 GLN A O 1
ATOM 1909 N N . LYS A 1 235 ? -6.898 7.621 28.359 1 83.94 235 LYS A N 1
ATOM 1910 C CA . LYS A 1 235 ? -7.965 7.691 29.359 1 83.94 235 LYS A CA 1
ATOM 1911 C C . LYS A 1 235 ? -9.305 7.266 28.766 1 83.94 235 LYS A C 1
ATOM 1913 O O . LYS A 1 235 ? -9.648 7.656 27.641 1 83.94 235 LYS A O 1
ATOM 1918 N N . LYS A 1 236 ? -9.766 6.297 28.938 1 62.94 236 LYS A N 1
ATOM 1919 C CA . LYS A 1 236 ? -11.039 5.766 28.469 1 62.94 236 LYS A CA 1
ATOM 1920 C C . LYS A 1 236 ? -12.203 6.625 28.953 1 62.94 236 LYS A C 1
ATOM 1922 O O . LYS A 1 236 ? -12.164 7.16 30.062 1 62.94 236 LYS A O 1
ATOM 1927 N N . MET B 1 1 ? 23.547 18.234 16.141 1 43.5 1 MET B N 1
ATOM 1928 C CA . MET B 1 1 ? 22.391 17.344 15.93 1 43.5 1 MET B CA 1
ATOM 1929 C C . MET B 1 1 ? 22.75 16.219 14.969 1 43.5 1 MET B C 1
ATOM 1931 O O . MET B 1 1 ? 23.516 16.422 14.023 1 43.5 1 MET B O 1
ATOM 1935 N N . ALA B 1 2 ? 22.609 15.023 15.336 1 58.16 2 ALA B N 1
ATOM 1936 C CA . ALA B 1 2 ? 23.094 13.883 14.555 1 58.16 2 ALA B CA 1
ATOM 1937 C C . ALA B 1 2 ? 22.5 13.906 13.148 1 58.16 2 ALA B C 1
ATOM 1939 O O . ALA B 1 2 ? 21.375 14.352 12.945 1 58.16 2 ALA B O 1
ATOM 1940 N N . GLU B 1 3 ? 23.344 13.883 12.086 1 78.31 3 GLU B N 1
ATOM 1941 C CA . GLU B 1 3 ? 22.938 13.82 10.688 1 78.31 3 GLU B CA 1
ATOM 1942 C C . GLU B 1 3 ? 21.797 12.836 10.492 1 78.31 3 GLU B C 1
ATOM 1944 O O . GLU B 1 3 ? 21.781 11.758 11.094 1 78.31 3 GLU B O 1
ATOM 1949 N N . PRO B 1 4 ? 20.797 13.32 9.781 1 82.25 4 PRO B N 1
ATOM 1950 C CA . PRO B 1 4 ? 19.656 12.422 9.578 1 82.25 4 PRO B CA 1
ATOM 1951 C C . PRO B 1 4 ? 20.047 11.125 8.875 1 82.25 4 PRO B C 1
ATOM 1953 O O . PRO B 1 4 ? 20.969 11.109 8.055 1 82.25 4 PRO B O 1
ATOM 1956 N N . GLN B 1 5 ? 19.5 10.062 9.414 1 88.62 5 GLN B N 1
ATOM 1957 C CA . GLN B 1 5 ? 19.609 8.789 8.695 1 88.62 5 GLN B CA 1
ATOM 1958 C C . GLN B 1 5 ? 18.609 8.719 7.547 1 88.62 5 GLN B C 1
ATOM 1960 O O . GLN B 1 5 ? 17.406 8.789 7.77 1 88.62 5 GLN B O 1
ATOM 1965 N N . LEU B 1 6 ? 19.109 8.609 6.32 1 93.19 6 LEU B N 1
ATOM 1966 C CA . LEU B 1 6 ? 18.25 8.719 5.156 1 93.19 6 LEU B CA 1
ATOM 1967 C C . LEU B 1 6 ? 18.188 7.398 4.398 1 93.19 6 LEU B C 1
ATOM 1969 O O . LEU B 1 6 ? 17.484 7.285 3.387 1 93.19 6 LEU B O 1
ATOM 1973 N N . GLY B 1 7 ? 18.891 6.301 4.855 1 95.5 7 GLY B N 1
ATOM 1974 C CA . GLY B 1 7 ? 18.922 5.016 4.18 1 95.5 7 GLY B CA 1
ATOM 1975 C C . GLY B 1 7 ? 20.125 4.848 3.275 1 95.5 7 GLY B C 1
ATOM 1976 O O . GLY B 1 7 ? 20.781 5.828 2.924 1 95.5 7 GLY B O 1
ATOM 1977 N N . PRO B 1 8 ? 20.516 3.703 2.936 1 97 8 PRO B N 1
ATOM 1978 C CA . PRO B 1 8 ? 21.672 3.455 2.076 1 97 8 PRO B CA 1
ATOM 1979 C C . PRO B 1 8 ? 21.453 3.926 0.64 1 97 8 PRO B C 1
ATOM 1981 O O . PRO B 1 8 ? 20.312 3.92 0.149 1 97 8 PRO B O 1
ATOM 1984 N N . ILE B 1 9 ? 22.484 4.273 -0.075 1 97.44 9 ILE B N 1
ATOM 1985 C CA . ILE B 1 9 ? 22.453 4.695 -1.471 1 97.44 9 ILE B CA 1
ATOM 1986 C C . ILE B 1 9 ? 22.078 3.51 -2.359 1 97.44 9 ILE B C 1
ATOM 1988 O O . ILE B 1 9 ? 22.578 2.398 -2.158 1 97.44 9 ILE B O 1
ATOM 1992 N N . VAL B 1 10 ? 21.203 3.699 -3.25 1 96.94 10 VAL B N 1
ATOM 1993 C CA . VAL B 1 10 ? 20.781 2.711 -4.234 1 96.94 10 VAL B CA 1
ATOM 1994 C C . VAL B 1 10 ? 20.75 3.344 -5.625 1 96.94 10 VAL B C 1
ATOM 1996 O O . VAL B 1 10 ? 20.312 4.488 -5.781 1 96.94 10 VAL B O 1
ATOM 1999 N N . PRO B 1 11 ? 21.344 2.643 -6.574 1 91.94 11 PRO B N 1
ATOM 2000 C CA . PRO B 1 11 ? 21.219 3.195 -7.926 1 91.94 11 PRO B CA 1
ATOM 2001 C C . PRO B 1 11 ? 19.766 3.518 -8.289 1 91.94 11 PRO B C 1
ATOM 2003 O O . PRO B 1 11 ? 18.875 2.719 -8.023 1 91.94 11 PRO B O 1
ATOM 2006 N N . ASP B 1 12 ? 19.5 4.656 -8.906 1 88 12 ASP B N 1
ATOM 2007 C CA . ASP B 1 12 ? 18.125 5.109 -9.102 1 88 12 ASP B CA 1
ATOM 2008 C C . ASP B 1 12 ? 17.656 4.805 -10.523 1 88 12 ASP B C 1
ATOM 2010 O O . ASP B 1 12 ? 16.719 5.445 -11.023 1 88 12 ASP B O 1
ATOM 2014 N N . TYR B 1 13 ? 18.234 3.818 -11.188 1 95.12 13 TYR B N 1
ATOM 2015 C CA . TYR B 1 13 ? 17.672 3.395 -12.461 1 95.12 13 TYR B CA 1
ATOM 2016 C C . TYR B 1 13 ? 16.406 2.568 -12.258 1 95.12 13 TYR B C 1
ATOM 2018 O O . TYR B 1 13 ? 16.312 1.8 -11.297 1 95.12 13 TYR B O 1
ATOM 2026 N N . PRO B 1 14 ? 15.484 2.752 -13.102 1 98.06 14 PRO B N 1
ATOM 2027 C CA . PRO B 1 14 ? 14.219 2.031 -12.953 1 98.06 14 PRO B CA 1
ATOM 2028 C C . PRO B 1 14 ? 14.344 0.549 -13.297 1 98.06 14 PRO B C 1
ATOM 2030 O O . PRO B 1 14 ? 15.297 0.143 -13.961 1 98.06 14 PRO B O 1
ATOM 2033 N N . ALA B 1 15 ? 13.469 -0.252 -12.797 1 98.5 15 ALA B N 1
ATOM 2034 C CA . ALA B 1 15 ? 13.312 -1.635 -13.25 1 98.5 15 ALA B CA 1
ATOM 2035 C C . ALA B 1 15 ? 12.781 -1.694 -14.68 1 98.5 15 ALA B C 1
ATOM 2037 O O . ALA B 1 15 ? 12.438 -0.664 -15.258 1 98.5 15 ALA B O 1
ATOM 2038 N N . ILE B 1 16 ? 12.797 -2.871 -15.219 1 98.56 16 ILE B N 1
ATOM 2039 C CA . ILE B 1 16 ? 12.211 -3.109 -16.531 1 98.56 16 ILE B CA 1
ATOM 2040 C C . ILE B 1 16 ? 10.734 -3.463 -16.375 1 98.56 16 ILE B C 1
ATOM 2042 O O . ILE B 1 16 ? 10.375 -4.328 -15.57 1 98.56 16 ILE B O 1
ATOM 2046 N N . ARG B 1 17 ? 9.844 -2.76 -17.031 1 98.5 17 ARG B N 1
ATOM 2047 C CA . ARG B 1 17 ? 8.414 -3.039 -16.938 1 98.5 17 ARG B CA 1
ATOM 2048 C C . ARG B 1 17 ? 8.086 -4.398 -17.547 1 98.5 17 ARG B C 1
ATOM 2050 O O . ARG B 1 17 ? 8.508 -4.711 -18.656 1 98.5 17 ARG B O 1
ATOM 2057 N N . PRO B 1 18 ? 7.34 -5.211 -16.844 1 98.44 18 PRO B N 1
ATOM 2058 C CA . PRO B 1 18 ? 6.914 -6.484 -17.422 1 98.44 18 PRO B CA 1
ATOM 2059 C C . PRO B 1 18 ? 6.102 -6.305 -18.703 1 98.44 18 PRO B C 1
ATOM 2061 O O . PRO B 1 18 ? 5.293 -5.379 -18.797 1 98.44 18 PRO B O 1
ATOM 2064 N N . THR B 1 19 ? 6.312 -7.16 -19.641 1 97.81 19 THR B N 1
ATOM 2065 C CA . THR B 1 19 ? 5.574 -7.16 -20.906 1 97.81 19 THR B CA 1
ATOM 2066 C C . THR B 1 19 ? 4.859 -8.492 -21.109 1 97.81 19 THR B C 1
ATOM 2068 O O . THR B 1 19 ? 5.09 -9.445 -20.375 1 97.81 19 THR B O 1
ATOM 2071 N N . ARG B 1 20 ? 4 -8.469 -22.078 1 97.88 20 ARG B N 1
ATOM 2072 C CA . ARG B 1 20 ? 3.309 -9.695 -22.453 1 97.88 20 ARG B CA 1
ATOM 2073 C C . ARG B 1 20 ? 4.25 -10.656 -23.172 1 97.88 20 ARG B C 1
ATOM 2075 O O . ARG B 1 20 ? 4.496 -10.516 -24.375 1 97.88 20 ARG B O 1
ATOM 2082 N N . LYS B 1 21 ? 4.777 -11.531 -22.469 1 97.06 21 LYS B N 1
ATOM 2083 C CA . LYS B 1 21 ? 5.625 -12.562 -23.047 1 97.06 21 LYS B CA 1
ATOM 2084 C C . LYS B 1 21 ? 5.398 -13.906 -22.359 1 97.06 21 LYS B C 1
ATOM 2086 O O . LYS B 1 21 ? 4.898 -13.969 -21.234 1 97.06 21 LYS B O 1
ATOM 2091 N N . SER B 1 22 ? 5.781 -14.914 -23.031 1 97.5 22 SER B N 1
ATOM 2092 C CA . SER B 1 22 ? 5.648 -16.25 -22.453 1 97.5 22 SER B CA 1
ATOM 2093 C C . SER B 1 22 ? 6.836 -16.594 -21.562 1 97.5 22 SER B C 1
ATOM 2095 O O . SER B 1 22 ? 7.965 -16.188 -21.844 1 97.5 22 SER B O 1
ATOM 2097 N N . LEU B 1 23 ? 6.574 -17.297 -20.5 1 97.62 23 LEU B N 1
ATOM 2098 C CA . LEU B 1 23 ? 7.59 -17.859 -19.609 1 97.62 23 LEU B CA 1
ATOM 2099 C C . LEU B 1 23 ? 7.535 -19.375 -19.609 1 97.62 23 LEU B C 1
ATOM 2101 O O . LEU B 1 23 ? 6.457 -19.969 -19.516 1 97.62 23 LEU B O 1
ATOM 2105 N N . HIS B 1 24 ? 8.672 -20.016 -19.688 1 94.88 24 HIS B N 1
ATOM 2106 C CA . HIS B 1 24 ? 8.711 -21.469 -19.875 1 94.88 24 HIS B CA 1
ATOM 2107 C C . HIS B 1 24 ? 9.32 -22.156 -18.672 1 94.88 24 HIS B C 1
ATOM 2109 O O . HIS B 1 24 ? 10.438 -21.828 -18.25 1 94.88 24 HIS B O 1
ATOM 2115 N N . GLY B 1 25 ? 8.555 -23.047 -18.109 1 92.75 25 GLY B N 1
ATOM 2116 C CA . GLY B 1 25 ? 9.07 -23.953 -17.078 1 92.75 25 GLY B CA 1
ATOM 2117 C C . GLY B 1 25 ? 9.258 -25.375 -17.578 1 92.75 25 GLY B C 1
ATOM 2118 O O . GLY B 1 25 ? 9.336 -25.609 -18.797 1 92.75 25 GLY B O 1
ATOM 2119 N N . ARG B 1 26 ? 9.477 -26.266 -16.672 1 89.81 26 ARG B N 1
ATOM 2120 C CA . ARG B 1 26 ? 9.633 -27.672 -17.016 1 89.81 26 ARG B CA 1
ATOM 2121 C C . ARG B 1 26 ? 8.281 -28.344 -17.219 1 89.81 26 ARG B C 1
ATOM 2123 O O . ARG B 1 26 ? 8.078 -29.062 -18.203 1 89.81 26 ARG B O 1
ATOM 2130 N N . THR B 1 27 ? 7.344 -28.062 -16.312 1 87.75 27 THR B N 1
ATOM 2131 C CA . THR B 1 27 ? 6.062 -28.75 -16.312 1 87.75 27 THR B CA 1
ATOM 2132 C C . THR B 1 27 ? 4.93 -27.797 -16.672 1 87.75 27 THR B C 1
ATOM 2134 O O . THR B 1 27 ? 3.818 -28.219 -16.984 1 87.75 27 THR B O 1
ATOM 2137 N N . ILE B 1 28 ? 5.215 -26.5 -16.594 1 91.88 28 ILE B N 1
ATOM 2138 C CA . ILE B 1 28 ? 4.184 -25.516 -16.891 1 91.88 28 ILE B CA 1
ATOM 2139 C C . ILE B 1 28 ? 4.762 -24.406 -17.781 1 91.88 28 ILE B C 1
ATOM 2141 O O . ILE B 1 28 ? 5.973 -24.172 -17.766 1 91.88 28 ILE B O 1
ATOM 2145 N N . PHE B 1 29 ? 3.832 -23.766 -18.531 1 94.5 29 PHE B N 1
ATOM 2146 C CA . PHE B 1 29 ? 4.098 -22.547 -19.281 1 94.5 29 PHE B CA 1
ATOM 2147 C C . PHE B 1 29 ? 3.145 -21.438 -18.844 1 94.5 29 PHE B C 1
ATOM 2149 O O . PHE B 1 29 ? 1.993 -21.703 -18.5 1 94.5 29 PHE B O 1
ATOM 2156 N N . LEU B 1 30 ? 3.736 -20.281 -18.828 1 97.94 30 LEU B N 1
ATOM 2157 C CA . LEU B 1 30 ? 2.881 -19.109 -18.672 1 97.94 30 LEU B CA 1
ATOM 2158 C C . LEU B 1 30 ? 2.754 -18.344 -20 1 97.94 30 LEU B C 1
ATOM 2160 O O . LEU B 1 30 ? 3.756 -18.078 -20.656 1 97.94 30 LEU B O 1
ATOM 2164 N N . GLU B 1 31 ? 1.521 -18.062 -20.359 1 98.12 31 GLU B N 1
ATOM 2165 C CA . GLU B 1 31 ? 1.217 -17.25 -21.547 1 98.12 31 GLU B CA 1
ATOM 2166 C C . GLU B 1 31 ? 0.379 -16.031 -21.172 1 98.12 31 GLU B C 1
ATOM 2168 O O . GLU B 1 31 ? -0.466 -16.094 -20.281 1 98.12 31 GLU B O 1
ATOM 2173 N N . PRO B 1 32 ? 0.647 -14.945 -21.984 1 98.75 32 PRO B N 1
ATOM 2174 C CA . PRO B 1 32 ? -0.278 -13.836 -21.734 1 98.75 32 PRO B CA 1
ATOM 2175 C C . PRO B 1 32 ? -1.742 -14.25 -21.859 1 98.75 32 PRO B C 1
ATOM 2177 O O . PRO B 1 32 ? -2.104 -14.969 -22.797 1 98.75 32 PRO B O 1
ATOM 2180 N N . LEU B 1 33 ? -2.549 -13.852 -20.906 1 98.88 33 LEU B N 1
ATOM 2181 C CA . LEU B 1 33 ? -3.965 -14.203 -20.922 1 98.88 33 LEU B CA 1
ATOM 2182 C C . LEU B 1 33 ? -4.645 -13.68 -22.188 1 98.88 33 LEU B C 1
ATOM 2184 O O . LEU B 1 33 ? -4.406 -12.539 -22.578 1 98.88 33 LEU B O 1
ATOM 2188 N N . SER B 1 34 ? -5.426 -14.469 -22.844 1 98.69 34 SER B N 1
ATOM 2189 C CA . SER B 1 34 ? -6.215 -14.094 -24.016 1 98.69 34 SER B CA 1
ATOM 2190 C C . SER B 1 34 ? -7.547 -14.836 -24.047 1 98.69 34 SER B C 1
ATOM 2192 O O . SER B 1 34 ? -7.777 -15.742 -23.234 1 98.69 34 SER B O 1
ATOM 2194 N N . MET B 1 35 ? -8.367 -14.438 -24.953 1 98.62 35 MET B N 1
ATOM 2195 C CA . MET B 1 35 ? -9.68 -15.062 -25.094 1 98.62 35 MET B CA 1
ATOM 2196 C C . MET B 1 35 ? -9.555 -16.531 -25.484 1 98.62 35 MET B C 1
ATOM 2198 O O . MET B 1 35 ? -10.469 -17.312 -25.25 1 98.62 35 MET B O 1
ATOM 2202 N N . GLU B 1 36 ? -8.406 -16.891 -26.062 1 98.12 36 GLU B N 1
ATOM 2203 C CA . GLU B 1 36 ? -8.172 -18.281 -26.453 1 98.12 36 GLU B CA 1
ATOM 2204 C C . GLU B 1 36 ? -8.148 -19.203 -25.234 1 98.12 36 GLU B C 1
ATOM 2206 O O . GLU B 1 36 ? -8.375 -20.406 -25.359 1 98.12 36 GLU B O 1
ATOM 2211 N N . HIS B 1 37 ? -7.902 -18.656 -24.109 1 98.38 37 HIS B N 1
ATOM 2212 C CA . HIS B 1 37 ? -7.789 -19.453 -22.891 1 98.38 37 HIS B CA 1
ATOM 2213 C C . HIS B 1 37 ? -9.141 -19.578 -22.203 1 98.38 37 HIS B C 1
ATOM 2215 O O . HIS B 1 37 ? -9.281 -20.375 -21.266 1 98.38 37 HIS B O 1
ATOM 2221 N N . SER B 1 38 ? -10.156 -18.812 -22.609 1 98.69 38 SER B N 1
ATOM 2222 C CA . SER B 1 38 ? -11.391 -18.625 -21.859 1 98.69 38 SER B CA 1
ATOM 2223 C C . SER B 1 38 ? -12.117 -19.953 -21.656 1 98.69 38 SER B C 1
ATOM 2225 O O . SER B 1 38 ? -12.547 -20.281 -20.547 1 98.69 38 SER B O 1
ATOM 2227 N N . ASP B 1 39 ? -12.188 -20.766 -22.672 1 98.19 39 ASP B N 1
ATOM 2228 C CA . ASP B 1 39 ? -12.938 -22.016 -22.594 1 98.19 39 ASP B CA 1
ATOM 2229 C C . ASP B 1 39 ? -12.297 -22.969 -21.578 1 98.19 39 ASP B C 1
ATOM 2231 O O . ASP B 1 39 ? -12.984 -23.516 -20.719 1 98.19 39 ASP B O 1
ATOM 2235 N N . SER B 1 40 ? -11.047 -23.188 -21.75 1 97.62 40 SER B N 1
ATOM 2236 C CA . SER B 1 40 ? -10.352 -24.094 -20.844 1 97.62 40 SER B CA 1
ATOM 2237 C C . SER B 1 40 ? -10.406 -23.594 -19.406 1 97.62 40 SER B C 1
ATOM 2239 O O . SER B 1 40 ? -10.664 -24.375 -18.484 1 97.62 40 SER B O 1
ATOM 2241 N N . LEU B 1 41 ? -10.219 -22.328 -19.188 1 98.62 41 LEU B N 1
ATOM 2242 C CA . LEU B 1 41 ? -10.258 -21.75 -17.844 1 98.62 41 LEU B CA 1
ATOM 2243 C C . LEU B 1 41 ? -11.656 -21.891 -17.234 1 98.62 41 LEU B C 1
ATOM 2245 O O . LEU B 1 41 ? -11.797 -22.234 -16.062 1 98.62 41 LEU B O 1
ATOM 2249 N N . PHE B 1 42 ? -12.672 -21.594 -18.031 1 98.69 42 PHE B N 1
ATOM 2250 C CA . PHE B 1 42 ? -14.023 -21.703 -17.5 1 98.69 42 PHE B CA 1
ATOM 2251 C C . PHE B 1 42 ? -14.312 -23.141 -17.062 1 98.69 42 PHE B C 1
ATOM 2253 O O . PHE B 1 42 ? -14.977 -23.359 -16.031 1 98.69 42 PHE B O 1
ATOM 2260 N N . SER B 1 43 ? -13.859 -24.109 -17.812 1 97.69 43 SER B N 1
ATOM 2261 C CA . SER B 1 43 ? -14.148 -25.5 -17.531 1 97.69 43 SER B CA 1
ATOM 2262 C C . SER B 1 43 ? -13.578 -25.922 -16.172 1 97.69 43 SER B C 1
ATOM 2264 O O . SER B 1 43 ? -14.086 -26.844 -15.531 1 97.69 43 SER B O 1
ATOM 2266 N N . CYS B 1 44 ? -12.523 -25.219 -15.68 1 97.56 44 CYS B N 1
ATOM 2267 C CA . CYS B 1 44 ? -11.906 -25.672 -14.438 1 97.56 44 CYS B CA 1
ATOM 2268 C C . CYS B 1 44 ? -12.008 -24.594 -13.359 1 97.56 44 CYS B C 1
ATOM 2270 O O . CYS B 1 44 ? -11.703 -24.844 -12.195 1 97.56 44 CYS B O 1
ATOM 2272 N N . LEU B 1 45 ? -12.414 -23.359 -13.664 1 98.44 45 LEU B N 1
ATOM 2273 C CA . LEU B 1 45 ? -12.539 -22.281 -12.688 1 98.44 45 LEU B CA 1
ATOM 2274 C C . LEU B 1 45 ? -13.992 -21.844 -12.539 1 98.44 45 LEU B C 1
ATOM 2276 O O . LEU B 1 45 ? -14.344 -21.188 -11.562 1 98.44 45 LEU B O 1
ATOM 2280 N N . GLY B 1 46 ? -14.789 -22.109 -13.539 1 98.12 46 GLY B N 1
ATOM 2281 C CA . GLY B 1 46 ? -16.172 -21.672 -13.562 1 98.12 46 GLY B CA 1
ATOM 2282 C C . GLY B 1 46 ? -17.141 -22.75 -13.086 1 98.12 46 GLY B C 1
ATOM 2283 O O . GLY B 1 46 ? -16.719 -23.859 -12.75 1 98.12 46 GLY B O 1
ATOM 2284 N N . GLY B 1 47 ? -18.422 -22.391 -13.008 1 96.5 47 GLY B N 1
ATOM 2285 C CA . GLY B 1 47 ? -19.469 -23.344 -12.641 1 96.5 47 GLY B CA 1
ATOM 2286 C C . GLY B 1 47 ? -19.688 -23.438 -11.148 1 96.5 47 GLY B C 1
ATOM 2287 O O . GLY B 1 47 ? -18.891 -22.906 -10.359 1 96.5 47 GLY B O 1
ATOM 2288 N N . THR B 1 48 ? -20.672 -24.109 -10.734 1 95.94 48 THR B N 1
ATOM 2289 C CA . THR B 1 48 ? -21.125 -24.188 -9.344 1 95.94 48 THR B CA 1
ATOM 2290 C C . THR B 1 48 ? -20.141 -24.984 -8.5 1 95.94 48 THR B C 1
ATOM 2292 O O . THR B 1 48 ? -20.016 -24.766 -7.297 1 95.94 48 THR B O 1
ATOM 2295 N N . GLU B 1 49 ? -19.453 -25.844 -9.117 1 95.12 49 GLU B N 1
ATOM 2296 C CA . GLU B 1 49 ? -18.531 -26.703 -8.375 1 95.12 49 GLU B CA 1
ATOM 2297 C C . GLU B 1 49 ? -17.266 -25.953 -7.98 1 95.12 49 GLU B C 1
ATOM 2299 O O . GLU B 1 49 ? -16.5 -26.406 -7.129 1 95.12 49 GLU B O 1
ATOM 2304 N N . ASN B 1 50 ? -17.031 -24.797 -8.633 1 97.06 50 ASN B N 1
ATOM 2305 C CA . ASN B 1 50 ? -15.781 -24.078 -8.422 1 97.06 50 ASN B CA 1
ATOM 2306 C C . ASN B 1 50 ? -16.016 -22.734 -7.746 1 97.06 50 ASN B C 1
ATOM 2308 O O . ASN B 1 50 ? -15.156 -21.859 -7.777 1 97.06 50 ASN B O 1
ATOM 2312 N N . ILE B 1 51 ? -17.109 -22.562 -7.117 1 95.94 51 ILE B N 1
ATOM 2313 C CA . ILE B 1 51 ? -17.516 -21.25 -6.598 1 95.94 51 ILE B CA 1
ATOM 2314 C C . ILE B 1 51 ? -16.531 -20.812 -5.504 1 95.94 51 ILE B C 1
ATOM 2316 O O . ILE B 1 51 ? -16.281 -19.625 -5.324 1 95.94 51 ILE B O 1
ATOM 2320 N N . ARG B 1 52 ? -15.945 -21.703 -4.777 1 95.25 52 ARG B N 1
ATOM 2321 C CA . ARG B 1 52 ? -15.117 -21.391 -3.615 1 95.25 52 ARG B CA 1
ATOM 2322 C C . ARG B 1 52 ? -13.773 -20.797 -4.039 1 95.25 52 ARG B C 1
ATOM 2324 O O . ARG B 1 52 ? -13.102 -20.141 -3.244 1 95.25 52 ARG B O 1
ATOM 2331 N N . ILE B 1 53 ? -13.336 -21.047 -5.289 1 96.94 53 ILE B N 1
ATOM 2332 C CA . ILE B 1 53 ? -12.094 -20.5 -5.828 1 96.94 53 ILE B CA 1
ATOM 2333 C C . ILE B 1 53 ? -12.156 -18.969 -5.797 1 96.94 53 ILE B C 1
ATOM 2335 O O . ILE B 1 53 ? -11.133 -18.297 -5.664 1 96.94 53 ILE B O 1
ATOM 2339 N N . TRP B 1 54 ? -13.375 -18.469 -5.758 1 97.69 54 TRP B N 1
ATOM 2340 C CA . TRP B 1 54 ? -13.57 -17.047 -5.977 1 97.69 54 TRP B CA 1
ATOM 2341 C C . TRP B 1 54 ? -13.922 -16.328 -4.672 1 97.69 54 TRP B C 1
ATOM 2343 O O . TRP B 1 54 ? -14.188 -15.133 -4.66 1 97.69 54 TRP B O 1
ATOM 2353 N N . ASP B 1 55 ? -13.836 -17.047 -3.535 1 96.94 55 ASP B N 1
ATOM 2354 C CA . ASP B 1 55 ? -14.281 -16.516 -2.248 1 96.94 55 ASP B CA 1
ATOM 2355 C C . ASP B 1 55 ? -13.57 -15.211 -1.912 1 96.94 55 ASP B C 1
ATOM 2357 O O . ASP B 1 55 ? -14.203 -14.242 -1.504 1 96.94 55 ASP B O 1
ATOM 2361 N N . TYR B 1 56 ? -12.32 -15.156 -2.158 1 97.5 56 TYR B N 1
ATOM 2362 C CA . TYR B 1 56 ? -11.531 -14.016 -1.703 1 97.5 56 TYR B CA 1
ATOM 2363 C C . TYR B 1 56 ? -11.164 -13.109 -2.869 1 97.5 56 TYR B C 1
ATOM 2365 O O . TYR B 1 56 ? -10.359 -12.188 -2.715 1 97.5 56 TYR B O 1
ATOM 2373 N N . MET B 1 57 ? -11.734 -13.406 -4.055 1 97.69 57 MET B N 1
ATOM 2374 C CA . MET B 1 57 ? -11.492 -12.586 -5.234 1 97.69 57 MET B CA 1
ATOM 2375 C C . MET B 1 57 ? -12.523 -11.461 -5.332 1 97.69 57 MET B C 1
ATOM 2377 O O . MET B 1 57 ? -13.672 -11.633 -4.918 1 97.69 57 MET B O 1
ATOM 2381 N N . PRO B 1 58 ? -12.133 -10.305 -5.898 1 96.69 58 PRO B N 1
ATOM 2382 C CA . PRO B 1 58 ? -13.094 -9.195 -5.992 1 96.69 58 PRO B CA 1
ATOM 2383 C C . PRO B 1 58 ? -14.164 -9.438 -7.055 1 96.69 58 PRO B C 1
ATOM 2385 O O . PRO B 1 58 ? -15.086 -8.633 -7.191 1 96.69 58 PRO B O 1
ATOM 2388 N N . VAL B 1 59 ? -14.062 -10.531 -7.832 1 97.69 59 VAL B N 1
ATOM 2389 C CA . VAL B 1 59 ? -15.016 -10.891 -8.875 1 97.69 59 VAL B CA 1
ATOM 2390 C C . VAL B 1 59 ? -15.492 -12.328 -8.672 1 97.69 59 VAL B C 1
ATOM 2392 O O . VAL B 1 59 ? -14.992 -13.031 -7.789 1 97.69 59 VAL B O 1
ATOM 2395 N N . GLY B 1 60 ? -16.375 -12.688 -9.531 1 96.75 60 GLY B N 1
ATOM 2396 C CA . GLY B 1 60 ? -16.875 -14.055 -9.445 1 96.75 60 GLY B CA 1
ATOM 2397 C C . GLY B 1 60 ? -17.797 -14.273 -8.258 1 96.75 60 GLY B C 1
ATOM 2398 O O . GLY B 1 60 ? -18.141 -13.328 -7.555 1 96.75 60 GLY B O 1
ATOM 2399 N N . PRO B 1 61 ? -18.125 -15.469 -8.016 1 97.62 61 PRO B N 1
ATOM 2400 C CA . PRO B 1 61 ? -17.906 -16.625 -8.883 1 97.62 61 PRO B CA 1
ATOM 2401 C C . PRO B 1 61 ? -18.609 -16.5 -10.234 1 97.62 61 PRO B C 1
ATOM 2403 O O . PRO B 1 61 ? -19.516 -15.672 -10.383 1 97.62 61 PRO B O 1
ATOM 2406 N N . PHE B 1 62 ? -18.125 -17.234 -11.156 1 98.5 62 PHE B N 1
ATOM 2407 C CA . PHE B 1 62 ? -18.688 -17.219 -12.5 1 98.5 62 PHE B CA 1
ATOM 2408 C C . PHE B 1 62 ? -19.453 -18.5 -12.789 1 98.5 62 PHE B C 1
ATOM 2410 O O . PHE B 1 62 ? -18.859 -19.547 -13.047 1 98.5 62 PHE B O 1
ATOM 2417 N N . ILE B 1 63 ? -20.734 -18.391 -12.75 1 97.44 63 ILE B N 1
ATOM 2418 C CA . ILE B 1 63 ? -21.578 -19.547 -13.047 1 97.44 63 ILE B CA 1
ATOM 2419 C C . ILE B 1 63 ? -21.844 -19.609 -14.555 1 97.44 63 ILE B C 1
ATOM 2421 O O . ILE B 1 63 ? -21.812 -20.688 -15.141 1 97.44 63 ILE B O 1
ATOM 2425 N N . ALA B 1 64 ? -22 -18.516 -15.172 1 97.44 64 ALA B N 1
ATOM 2426 C CA . ALA B 1 64 ? -22.297 -18.422 -16.594 1 97.44 64 ALA B CA 1
ATOM 2427 C C . ALA B 1 64 ? -21.031 -18.141 -17.391 1 97.44 64 ALA B C 1
ATOM 2429 O O . ALA B 1 64 ? -20.234 -17.266 -17.031 1 97.44 64 ALA B O 1
ATOM 2430 N N . LYS B 1 65 ? -20.938 -18.781 -18.484 1 98.12 65 LYS B N 1
ATOM 2431 C CA . LYS B 1 65 ? -19.781 -18.625 -19.359 1 98.12 65 LYS B CA 1
ATOM 2432 C C . LYS B 1 65 ? -19.688 -17.203 -19.891 1 98.12 65 LYS B C 1
ATOM 2434 O O . LYS B 1 65 ? -18.594 -16.656 -20.047 1 98.12 65 LYS B O 1
ATOM 2439 N N . THR B 1 66 ? -20.781 -16.609 -20.109 1 98.38 66 THR B N 1
ATOM 2440 C CA . THR B 1 66 ? -20.812 -15.266 -20.688 1 98.38 66 THR B CA 1
ATOM 2441 C C . THR B 1 66 ? -20.172 -14.25 -19.75 1 98.38 66 THR B C 1
ATOM 2443 O O . THR B 1 66 ? -19.406 -13.391 -20.188 1 98.38 66 THR B O 1
ATOM 2446 N N . GLU B 1 67 ? -20.484 -14.344 -18.484 1 98.44 67 GLU B N 1
ATOM 2447 C CA . GLU B 1 67 ? -19.891 -13.453 -17.484 1 98.44 67 GLU B CA 1
ATOM 2448 C C . GLU B 1 67 ? -18.391 -13.695 -17.375 1 98.44 67 GLU B C 1
ATOM 2450 O O . GLU B 1 67 ? -17.609 -12.742 -17.219 1 98.44 67 GLU B O 1
ATOM 2455 N N . PHE B 1 68 ? -18.047 -14.898 -17.453 1 98.75 68 PHE B N 1
ATOM 2456 C CA . PHE B 1 68 ? -16.641 -15.258 -17.391 1 98.75 68 PHE B CA 1
ATOM 2457 C C . PHE B 1 68 ? -15.891 -14.727 -18.609 1 98.75 68 PHE B C 1
ATOM 2459 O O . PHE B 1 68 ? -14.789 -14.188 -18.469 1 98.75 68 PHE B O 1
ATOM 2466 N N . ASP B 1 69 ? -16.469 -14.844 -19.734 1 98.88 69 ASP B N 1
ATOM 2467 C CA . ASP B 1 69 ? -15.859 -14.336 -20.953 1 98.88 69 ASP B CA 1
ATOM 2468 C C . ASP B 1 69 ? -15.625 -12.828 -20.875 1 98.88 69 ASP B C 1
ATOM 2470 O O . ASP B 1 69 ? -14.594 -12.32 -21.312 1 98.88 69 ASP B O 1
ATOM 2474 N N . ASN B 1 70 ? -16.547 -12.133 -20.344 1 98.75 70 ASN B N 1
ATOM 2475 C CA . ASN B 1 70 ? -16.391 -10.695 -20.156 1 98.75 70 ASN B CA 1
ATOM 2476 C C . ASN B 1 70 ? -15.211 -10.367 -19.234 1 98.75 70 ASN B C 1
ATOM 2478 O O . ASN B 1 70 ? -14.445 -9.453 -19.516 1 98.75 70 ASN B O 1
ATOM 2482 N N . PHE B 1 71 ? -15.172 -11.117 -18.188 1 98.81 71 PHE B N 1
ATOM 2483 C CA . PHE B 1 71 ? -14.055 -10.945 -17.266 1 98.81 71 PHE B CA 1
ATOM 2484 C C . PHE B 1 71 ? -12.727 -11.195 -17.969 1 98.81 71 PHE B C 1
ATOM 2486 O O . PHE B 1 71 ? -11.789 -10.406 -17.828 1 98.81 71 PHE B O 1
ATOM 2493 N N . ILE B 1 72 ? -12.609 -12.273 -18.719 1 98.94 72 ILE B N 1
ATOM 2494 C CA . ILE B 1 72 ? -11.383 -12.641 -19.422 1 98.94 72 ILE B CA 1
ATOM 2495 C C . ILE B 1 72 ? -11.039 -11.562 -20.453 1 98.94 72 ILE B C 1
ATOM 2497 O O . ILE B 1 72 ? -9.875 -11.164 -20.578 1 98.94 72 ILE B O 1
ATOM 2501 N N . GLU B 1 73 ? -11.992 -11.141 -21.156 1 98.81 73 GLU B N 1
ATOM 2502 C CA . GLU B 1 73 ? -11.773 -10.117 -22.172 1 98.81 73 GLU B CA 1
ATOM 2503 C C . GLU B 1 73 ? -11.188 -8.852 -21.562 1 98.81 73 GLU B C 1
ATOM 2505 O O . GLU B 1 73 ? -10.219 -8.297 -22.078 1 98.81 73 GLU B O 1
ATOM 2510 N N . HIS B 1 74 ? -11.742 -8.422 -20.484 1 98.62 74 HIS B N 1
ATOM 2511 C CA . HIS B 1 74 ? -11.258 -7.23 -19.797 1 98.62 74 HIS B CA 1
ATOM 2512 C C . HIS B 1 74 ? -9.859 -7.449 -19.234 1 98.62 74 HIS B C 1
ATOM 2514 O O . HIS B 1 74 ? -8.977 -6.602 -19.406 1 98.62 74 HIS B O 1
ATOM 2520 N N . SER B 1 75 ? -9.68 -8.578 -18.625 1 98.81 75 SER B N 1
ATOM 2521 C CA . SER B 1 75 ? -8.391 -8.898 -18 1 98.81 75 SER B CA 1
ATOM 2522 C C . SER B 1 75 ? -7.293 -9.023 -19.047 1 98.81 75 SER B C 1
ATOM 2524 O O . SER B 1 75 ? -6.152 -8.609 -18.812 1 98.81 75 SER B O 1
ATOM 2526 N N . ALA B 1 76 ? -7.629 -9.562 -20.203 1 98.81 76 ALA B N 1
ATOM 2527 C CA . ALA B 1 76 ? -6.664 -9.773 -21.266 1 98.81 76 ALA B CA 1
ATOM 2528 C C . ALA B 1 76 ? -6.129 -8.438 -21.797 1 98.81 76 ALA B C 1
ATOM 2530 O O . ALA B 1 76 ? -5.016 -8.375 -22.328 1 98.81 76 ALA B O 1
ATOM 2531 N N . LYS B 1 77 ? -6.867 -7.363 -21.625 1 98.5 77 LYS B N 1
ATOM 2532 C CA . LYS B 1 77 ? -6.496 -6.051 -22.156 1 98.5 77 LYS B CA 1
ATOM 2533 C C . LYS B 1 77 ? -5.797 -5.215 -21.078 1 98.5 77 LYS B C 1
ATOM 2535 O O . LYS B 1 77 ? -5.199 -4.18 -21.391 1 98.5 77 LYS B O 1
ATOM 2540 N N . SER B 1 78 ? -5.883 -5.707 -19.875 1 98.69 78 SER B N 1
ATOM 2541 C CA . SER B 1 78 ? -5.328 -4.938 -18.766 1 98.69 78 SER B CA 1
ATOM 2542 C C . SER B 1 78 ? -3.807 -4.902 -18.812 1 98.69 78 SER B C 1
ATOM 2544 O O . SER B 1 78 ? -3.168 -5.902 -19.156 1 98.69 78 SER B O 1
ATOM 2546 N N . GLU B 1 79 ? -3.184 -3.76 -18.469 1 98.25 79 GLU B N 1
ATOM 2547 C CA . GLU B 1 79 ? -1.73 -3.619 -18.406 1 98.25 79 GLU B CA 1
ATOM 2548 C C . GLU B 1 79 ? -1.224 -3.646 -16.969 1 98.25 79 GLU B C 1
ATOM 2550 O O . GLU B 1 79 ? -0.033 -3.852 -16.734 1 98.25 79 GLU B O 1
ATOM 2555 N N . ASP B 1 80 ? -2.09 -3.32 -16.156 1 98.44 80 ASP B N 1
ATOM 2556 C CA . ASP B 1 80 ? -1.854 -3.357 -14.711 1 98.44 80 ASP B CA 1
ATOM 2557 C C . ASP B 1 80 ? -3.162 -3.535 -13.945 1 98.44 80 ASP B C 1
ATOM 2559 O O . ASP B 1 80 ? -3.82 -2.553 -13.594 1 98.44 80 ASP B O 1
ATOM 2563 N N . PRO B 1 81 ? -3.436 -4.719 -13.695 1 98.62 81 PRO B N 1
ATOM 2564 C CA . PRO B 1 81 ? -2.639 -5.945 -13.648 1 98.62 81 PRO B CA 1
ATOM 2565 C C . PRO B 1 81 ? -2.354 -6.516 -15.039 1 98.62 81 PRO B C 1
ATOM 2567 O O . PRO B 1 81 ? -3.193 -6.418 -15.93 1 98.62 81 PRO B O 1
ATOM 2570 N N . LEU B 1 82 ? -1.212 -7.152 -15.172 1 98.94 82 LEU B N 1
ATOM 2571 C CA . LEU B 1 82 ? -0.806 -7.914 -16.344 1 98.94 82 LEU B CA 1
ATOM 2572 C C . LEU B 1 82 ? -1.02 -9.406 -16.125 1 98.94 82 LEU B C 1
ATOM 2574 O O . LEU B 1 82 ? -0.266 -10.047 -1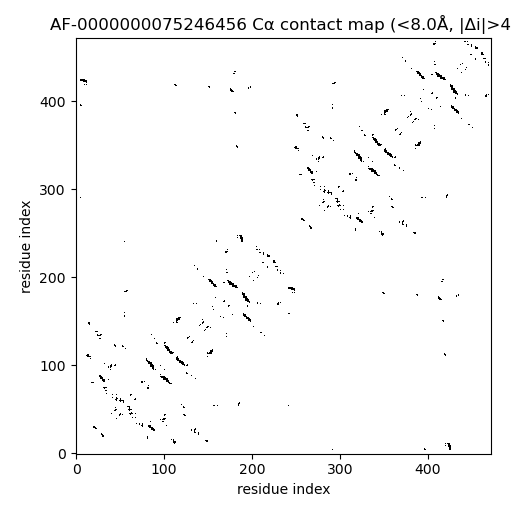5.391 1 98.94 82 LEU B O 1
ATOM 2578 N N . PHE B 1 83 ? -1.957 -10.023 -16.875 1 98.94 83 PHE B N 1
ATOM 2579 C CA . PHE B 1 83 ? -2.426 -11.375 -16.578 1 98.94 83 PHE B CA 1
ATOM 2580 C C . PHE B 1 83 ? -1.702 -12.406 -17.422 1 98.94 83 PHE B C 1
ATOM 2582 O O . PHE B 1 83 ? -1.433 -12.164 -18.609 1 98.94 83 PHE B O 1
ATOM 2589 N N . PHE B 1 84 ? -1.501 -13.57 -16.828 1 98.88 84 PHE B N 1
ATOM 2590 C CA . PHE B 1 84 ? -0.931 -14.734 -17.5 1 98.88 84 PHE B CA 1
ATOM 2591 C C . PHE B 1 84 ? -1.763 -15.977 -17.234 1 98.88 84 PHE B C 1
ATOM 2593 O O . PHE B 1 84 ? -2.223 -16.188 -16.109 1 98.88 84 PHE B O 1
ATOM 2600 N N . SER B 1 85 ? -1.937 -16.781 -18.219 1 98.75 85 SER B N 1
ATOM 2601 C CA . SER B 1 85 ? -2.527 -18.094 -18.062 1 98.75 85 SER B CA 1
ATOM 2602 C C . SER B 1 85 ? -1.462 -19.141 -17.766 1 98.75 85 SER B C 1
ATOM 2604 O O . SER B 1 85 ? -0.359 -19.094 -18.312 1 98.75 85 SER B O 1
ATOM 2606 N N . ILE B 1 86 ? -1.813 -20.047 -16.938 1 98.19 86 ILE B N 1
ATOM 2607 C CA . ILE B 1 86 ? -0.952 -21.172 -16.609 1 98.19 86 ILE B CA 1
ATOM 2608 C C . ILE B 1 86 ? -1.341 -22.391 -17.453 1 98.19 86 ILE B C 1
ATOM 2610 O O . ILE B 1 86 ? -2.438 -22.922 -17.297 1 98.19 86 ILE B O 1
ATOM 2614 N N . ILE B 1 87 ? -0.466 -22.828 -18.281 1 97.06 87 ILE B N 1
ATOM 2615 C CA . ILE B 1 87 ? -0.715 -23.922 -19.219 1 97.06 87 ILE B CA 1
ATOM 2616 C C . ILE B 1 87 ? -0.089 -25.203 -18.688 1 97.06 87 ILE B C 1
ATOM 2618 O O . ILE B 1 87 ? 1.109 -25.25 -18.391 1 97.06 87 ILE B O 1
ATOM 2622 N N . ASP B 1 88 ? -0.932 -26.188 -18.594 1 91.81 88 ASP B N 1
ATOM 2623 C CA . ASP B 1 88 ? -0.457 -27.484 -18.094 1 91.81 88 ASP B CA 1
ATOM 2624 C C . ASP B 1 88 ? 0.339 -28.219 -19.156 1 91.81 88 ASP B C 1
ATOM 2626 O O . ASP B 1 88 ? -0.165 -28.469 -20.266 1 91.81 88 ASP B O 1
ATOM 2630 N N . ARG B 1 89 ? 1.568 -28.578 -18.797 1 84.38 89 ARG B N 1
ATOM 2631 C CA . ARG B 1 89 ? 2.357 -29.453 -19.656 1 84.38 89 ARG B CA 1
ATOM 2632 C C . ARG B 1 89 ? 2.756 -30.734 -18.938 1 84.38 89 ARG B C 1
ATOM 2634 O O . ARG B 1 89 ? 3.506 -31.547 -19.484 1 84.38 89 ARG B O 1
ATOM 2641 N N . SER B 1 90 ? 2.416 -30.859 -17.719 1 71.25 90 SER B N 1
ATOM 2642 C CA . SER B 1 90 ? 2.832 -31.953 -16.859 1 71.25 90 SER B CA 1
ATOM 2643 C C . SER B 1 90 ? 1.851 -33.125 -16.938 1 71.25 90 SER B C 1
ATOM 2645 O O . SER B 1 90 ? 2.08 -34.188 -16.344 1 71.25 90 SER B O 1
ATOM 2647 N N . THR B 1 91 ? 0.816 -33 -17.656 1 72.5 91 THR B N 1
ATOM 2648 C CA . THR B 1 91 ? -0.238 -34 -17.734 1 72.5 91 THR B CA 1
ATOM 2649 C C . THR B 1 91 ? -0.91 -34.188 -16.391 1 72.5 91 THR B C 1
ATOM 2651 O O . THR B 1 91 ? -1.109 -35.312 -15.938 1 72.5 91 THR B O 1
ATOM 2654 N N . LEU B 1 92 ? -1.026 -33.219 -15.539 1 72.88 92 LEU B N 1
ATOM 2655 C CA . LEU B 1 92 ? -1.77 -33.25 -14.289 1 72.88 92 LEU B CA 1
ATOM 2656 C C . LEU B 1 92 ? -3.121 -33.938 -14.477 1 72.88 92 LEU B C 1
ATOM 2658 O O . LEU B 1 92 ? -3.535 -34.75 -13.648 1 72.88 92 LEU B O 1
ATOM 2662 N N . ASN B 1 93 ? -3.707 -33.562 -15.531 1 77.06 93 ASN B N 1
ATOM 2663 C CA . ASN B 1 93 ? -4.977 -34.094 -15.992 1 77.06 93 ASN B CA 1
ATOM 2664 C C . ASN B 1 93 ? -4.996 -34.25 -17.516 1 77.06 93 ASN B C 1
ATOM 2666 O O . ASN B 1 93 ? -4.863 -33.281 -18.25 1 77.06 93 ASN B O 1
ATOM 2670 N N . GLY B 1 94 ? -5.102 -35.5 -17.844 1 81.12 94 GLY B N 1
ATOM 2671 C CA . GLY B 1 94 ? -5.016 -35.812 -19.266 1 81.12 94 GLY B CA 1
ATOM 2672 C C . GLY B 1 94 ? -5.969 -35 -20.109 1 81.12 94 GLY B C 1
ATOM 2673 O O . GLY B 1 94 ? -5.676 -34.719 -21.281 1 81.12 94 GLY B O 1
ATOM 2674 N N . ASN B 1 95 ? -7.094 -34.594 -19.578 1 83.12 95 ASN B N 1
ATOM 2675 C CA . ASN B 1 95 ? -8.094 -33.812 -20.312 1 83.12 95 ASN B CA 1
ATOM 2676 C C . ASN B 1 95 ? -7.668 -32.375 -20.484 1 83.12 95 ASN B C 1
ATOM 2678 O O . ASN B 1 95 ? -8.281 -31.625 -21.25 1 83.12 95 ASN B O 1
ATOM 2682 N N . TYR B 1 96 ? -6.609 -32 -19.844 1 86.69 96 TYR B N 1
ATOM 2683 C CA . TYR B 1 96 ? -6.207 -30.609 -19.859 1 86.69 96 TYR B CA 1
ATOM 2684 C C . TYR B 1 96 ? -4.781 -30.453 -20.375 1 86.69 96 TYR B C 1
ATOM 2686 O O . TYR B 1 96 ? -4.141 -29.422 -20.156 1 86.69 96 TYR B O 1
ATOM 2694 N N . ASN B 1 97 ? -4.336 -31.391 -21.078 1 85.69 97 ASN B N 1
ATOM 2695 C CA . ASN B 1 97 ? -3.014 -31.281 -21.672 1 85.69 97 ASN B CA 1
ATOM 2696 C C . ASN B 1 97 ? -2.928 -30.078 -22.625 1 85.69 97 ASN B C 1
ATOM 2698 O O . ASN B 1 97 ? -3.773 -29.922 -23.5 1 85.69 97 ASN B O 1
ATOM 2702 N N . ALA B 1 98 ? -1.944 -29.188 -22.312 1 90.44 98 ALA B N 1
ATOM 2703 C CA . ALA B 1 98 ? -1.672 -28 -23.109 1 90.44 98 ALA B CA 1
ATOM 2704 C C . ALA B 1 98 ? -2.812 -27 -23 1 90.44 98 ALA B C 1
ATOM 2706 O O . ALA B 1 98 ? -3.016 -26.172 -23.906 1 90.44 98 ALA B O 1
ATOM 2707 N N . LYS B 1 99 ? -3.549 -27.125 -21.953 1 94.5 99 LYS B N 1
ATOM 2708 C CA . LYS B 1 99 ? -4.645 -26.188 -21.734 1 94.5 99 LYS B CA 1
ATOM 2709 C C . LYS B 1 99 ? -4.383 -25.328 -20.5 1 94.5 99 LYS B C 1
ATOM 2711 O O . LYS B 1 99 ? -3.564 -25.672 -19.641 1 94.5 99 LYS B O 1
ATOM 2716 N N . ALA B 1 100 ? -5.109 -24.188 -20.469 1 97.75 100 ALA B N 1
ATOM 2717 C CA . ALA B 1 100 ? -5.004 -23.297 -19.312 1 97.75 100 ALA B CA 1
ATOM 2718 C C . ALA B 1 100 ? -5.746 -23.859 -18.109 1 97.75 100 ALA B C 1
ATOM 2720 O O . ALA B 1 100 ? -6.91 -24.25 -18.219 1 97.75 100 ALA B O 1
ATOM 2721 N N . ILE B 1 101 ? -5.078 -23.875 -16.969 1 97.62 101 ILE B N 1
ATOM 2722 C CA . ILE B 1 101 ? -5.688 -24.484 -15.781 1 97.62 101 ILE B CA 1
ATOM 2723 C C . ILE B 1 101 ? -5.613 -23.5 -14.609 1 97.62 101 ILE B C 1
ATOM 2725 O O . ILE B 1 101 ? -5.781 -23.906 -13.453 1 97.62 101 ILE B O 1
ATOM 2729 N N . GLY B 1 102 ? -5.367 -22.234 -14.773 1 98.38 102 GLY B N 1
ATOM 2730 C CA . GLY B 1 102 ? -5.316 -21.141 -13.82 1 98.38 102 GLY B CA 1
ATOM 2731 C C . GLY B 1 102 ? -4.699 -19.875 -14.398 1 98.38 102 GLY B C 1
ATOM 2732 O O . GLY B 1 102 ? -4.277 -19.859 -15.555 1 98.38 102 GLY B O 1
ATOM 2733 N N . PHE B 1 103 ? -4.711 -18.859 -13.625 1 98.81 103 PHE B N 1
ATOM 2734 C CA . PHE B 1 103 ? -4.035 -17.641 -14.031 1 98.81 103 PHE B CA 1
ATOM 2735 C C . PHE B 1 103 ? -3.51 -16.875 -12.82 1 98.81 103 PHE B C 1
ATOM 2737 O O . PHE B 1 103 ? -3.877 -17.188 -11.688 1 98.81 103 PHE B O 1
ATOM 2744 N N . LEU B 1 104 ? -2.629 -16.031 -13.008 1 98.81 104 LEU B N 1
ATOM 2745 C CA . LEU B 1 104 ? -2.129 -15.047 -12.055 1 98.81 104 LEU B CA 1
ATOM 2746 C C . LEU B 1 104 ? -1.755 -13.75 -12.758 1 98.81 104 LEU B C 1
ATOM 2748 O O . LEU B 1 104 ? -1.828 -13.664 -13.992 1 98.81 104 LEU B O 1
ATOM 2752 N N . SER B 1 105 ? -1.379 -12.727 -11.977 1 98.88 105 SER B N 1
ATOM 2753 C CA . SER B 1 105 ? -1.018 -11.461 -12.609 1 98.88 105 SER B CA 1
ATOM 2754 C C . SER B 1 105 ? 0.098 -10.758 -11.844 1 98.88 105 SER B C 1
ATOM 2756 O O . SER B 1 105 ? 0.403 -11.125 -10.703 1 98.88 105 SER B O 1
ATOM 2758 N N . LEU B 1 106 ? 0.804 -9.938 -12.484 1 98.94 106 LEU B N 1
ATOM 2759 C CA . LEU B 1 106 ? 1.636 -8.898 -11.891 1 98.94 106 LEU B CA 1
ATOM 2760 C C . LEU B 1 106 ? 0.892 -7.566 -11.836 1 98.94 106 LEU B C 1
ATOM 2762 O O . LEU B 1 106 ? 0.282 -7.156 -12.828 1 98.94 106 LEU B O 1
ATOM 2766 N N . LEU B 1 107 ? 0.881 -6.902 -10.688 1 98.75 107 LEU B N 1
ATOM 2767 C CA . LEU B 1 107 ? 0.111 -5.676 -10.523 1 98.75 107 LEU B CA 1
ATOM 2768 C C . LEU B 1 107 ? 0.83 -4.703 -9.594 1 98.75 107 LEU B C 1
ATOM 2770 O O . LEU B 1 107 ? 1.885 -5.031 -9.047 1 98.75 107 LEU B O 1
ATOM 2774 N N . ARG B 1 108 ? 0.232 -3.449 -9.492 1 98.38 108 ARG B N 1
ATOM 2775 C CA . ARG B 1 108 ? 0.855 -2.416 -8.672 1 98.38 108 ARG B CA 1
ATOM 2776 C C . ARG B 1 108 ? 2.328 -2.248 -9.031 1 98.38 108 ARG B C 1
ATOM 2778 O O . ARG B 1 108 ? 3.193 -2.297 -8.148 1 98.38 108 ARG B O 1
ATOM 2785 N N . MET B 1 109 ? 2.566 -2.146 -10.328 1 98.62 109 MET B N 1
ATOM 2786 C CA . MET B 1 109 ? 3.939 -2.086 -10.812 1 98.62 109 MET B CA 1
ATOM 2787 C C . MET B 1 109 ? 4.512 -0.681 -10.656 1 98.62 109 MET B C 1
ATOM 2789 O O . MET B 1 109 ? 4 0.274 -11.242 1 98.62 109 MET B O 1
ATOM 2793 N N . ASP B 1 110 ? 5.461 -0.504 -9.867 1 98.44 110 ASP B N 1
ATOM 2794 C CA . ASP B 1 110 ? 6.188 0.744 -9.664 1 98.44 110 ASP B CA 1
ATOM 2795 C C . ASP B 1 110 ? 7.637 0.617 -10.141 1 98.44 110 ASP B C 1
ATOM 2797 O O . ASP B 1 110 ? 8.539 0.371 -9.336 1 98.44 110 ASP B O 1
ATOM 2801 N N . VAL B 1 111 ? 7.812 0.815 -11.414 1 98 111 VAL B N 1
ATOM 2802 C CA . VAL B 1 111 ? 9.102 0.584 -12.055 1 98 111 VAL B CA 1
ATOM 2803 C C . VAL B 1 111 ? 10.141 1.541 -11.477 1 98 111 VAL B C 1
ATOM 2805 O O . VAL B 1 111 ? 11.32 1.188 -11.344 1 98 111 VAL B O 1
ATOM 2808 N N . LYS B 1 112 ? 9.734 2.738 -11.125 1 97.88 112 LYS B N 1
ATOM 2809 C CA . LYS B 1 112 ? 10.633 3.746 -10.57 1 97.88 112 LYS B CA 1
ATOM 2810 C C . LYS B 1 112 ? 11.227 3.283 -9.242 1 97.88 112 LYS B C 1
ATOM 2812 O O . LYS B 1 112 ? 12.422 3.457 -9 1 97.88 112 LYS B O 1
ATOM 2817 N N . HIS B 1 113 ? 10.422 2.701 -8.43 1 98.62 113 HIS B N 1
ATOM 2818 C CA . HIS B 1 113 ? 10.867 2.252 -7.117 1 98.62 113 HIS B CA 1
ATOM 2819 C C . HIS B 1 113 ? 11.203 0.765 -7.125 1 98.62 113 HIS B C 1
ATOM 2821 O O . HIS B 1 113 ? 11.508 0.186 -6.082 1 98.62 113 HIS B O 1
ATOM 2827 N N . ARG B 1 114 ? 11.047 0.111 -8.297 1 98.75 114 ARG B N 1
ATOM 2828 C CA . ARG B 1 114 ? 11.438 -1.27 -8.562 1 98.75 114 ARG B CA 1
ATOM 2829 C C . ARG B 1 114 ? 10.688 -2.236 -7.656 1 98.75 114 ARG B C 1
ATOM 2831 O O . ARG B 1 114 ? 11.297 -3.096 -7.016 1 98.75 114 ARG B O 1
ATOM 2838 N N . ALA B 1 115 ? 9.43 -2.066 -7.625 1 98.88 115 ALA B N 1
ATOM 2839 C CA . ALA B 1 115 ? 8.547 -2.908 -6.828 1 98.88 115 ALA B CA 1
ATOM 2840 C C . ALA B 1 115 ? 7.328 -3.35 -7.637 1 98.88 115 ALA B C 1
ATOM 2842 O O . ALA B 1 115 ? 6.867 -2.625 -8.523 1 98.88 115 ALA B O 1
ATOM 2843 N N . LEU B 1 116 ? 6.801 -4.469 -7.371 1 98.88 116 LEU B N 1
ATOM 2844 C CA . LEU B 1 116 ? 5.527 -4.914 -7.934 1 98.88 116 LEU B CA 1
ATOM 2845 C C . LEU B 1 116 ? 4.906 -6.008 -7.07 1 98.88 116 LEU B C 1
ATOM 2847 O O . LEU B 1 116 ? 5.496 -6.43 -6.074 1 98.88 116 LEU B O 1
ATOM 2851 N N . GLU B 1 117 ? 3.725 -6.395 -7.414 1 98.94 117 GLU B N 1
ATOM 2852 C CA . GLU B 1 117 ? 2.941 -7.375 -6.672 1 98.94 117 GLU B CA 1
ATOM 2853 C C . GLU B 1 117 ? 2.539 -8.547 -7.562 1 98.94 117 GLU B C 1
ATOM 2855 O O . GLU B 1 117 ? 2.172 -8.359 -8.727 1 98.94 117 GLU B O 1
ATOM 2860 N N . ILE B 1 118 ? 2.705 -9.734 -7.059 1 98.88 118 ILE B N 1
ATOM 2861 C CA . ILE B 1 118 ? 2.041 -10.898 -7.641 1 98.88 118 ILE B CA 1
ATOM 2862 C C . ILE B 1 118 ? 0.657 -11.07 -7.016 1 98.88 118 ILE B C 1
ATOM 2864 O O . ILE B 1 118 ? 0.522 -11.102 -5.793 1 98.88 118 ILE B O 1
ATOM 2868 N N . GLY B 1 119 ? -0.346 -11.094 -7.848 1 98.75 119 GLY B N 1
ATOM 2869 C CA . GLY B 1 119 ? -1.698 -11.234 -7.332 1 98.75 119 GLY B CA 1
ATOM 2870 C C . GLY B 1 119 ? -2.693 -11.695 -8.383 1 98.75 119 GLY B C 1
ATOM 2871 O O . GLY B 1 119 ? -2.305 -12.25 -9.414 1 98.75 119 GLY B O 1
ATOM 2872 N N . TRP B 1 120 ? -3.992 -11.672 -7.977 1 98.56 120 TRP B N 1
ATOM 2873 C CA . TRP B 1 120 ? -5.047 -12.203 -8.836 1 98.56 120 TRP B CA 1
ATOM 2874 C C . TRP B 1 120 ? -4.762 -13.648 -9.227 1 98.56 120 TRP B C 1
ATOM 2876 O O . TRP B 1 120 ? -4.746 -13.984 -10.414 1 98.56 120 TRP B O 1
ATOM 2886 N N . ILE B 1 121 ? -4.562 -14.398 -8.242 1 98.75 121 ILE B N 1
ATOM 2887 C CA . ILE B 1 121 ? -4.199 -15.797 -8.461 1 98.75 121 ILE B CA 1
ATOM 2888 C C . ILE B 1 121 ? -5.449 -16.672 -8.398 1 98.75 121 ILE B C 1
ATOM 2890 O O . ILE B 1 121 ? -6.148 -16.703 -7.387 1 98.75 121 ILE B O 1
ATOM 2894 N N . ALA B 1 122 ? -5.762 -17.297 -9.414 1 98.75 122 ALA B N 1
ATOM 2895 C CA . ALA B 1 122 ? -6.824 -18.297 -9.461 1 98.75 122 ALA B CA 1
ATOM 2896 C C . ALA B 1 122 ? -6.312 -19.609 -10.039 1 98.75 122 ALA B C 1
ATOM 2898 O O . ALA B 1 122 ? -6.074 -19.719 -11.242 1 98.75 122 ALA B O 1
ATOM 2899 N N . PHE B 1 123 ? -6.102 -20.516 -9.227 1 98.25 123 PHE B N 1
ATOM 2900 C CA . PHE B 1 123 ? -5.66 -21.859 -9.602 1 98.25 123 PHE B CA 1
ATOM 2901 C C . PHE B 1 123 ? -6.82 -22.844 -9.562 1 98.25 123 PHE B C 1
ATOM 2903 O O . PHE B 1 123 ? -7.582 -22.875 -8.586 1 98.25 123 PHE B O 1
ATOM 2910 N N . SER B 1 124 ? -6.93 -23.625 -10.586 1 97.56 124 SER B N 1
ATOM 2911 C CA . SER B 1 124 ? -7.906 -24.703 -10.547 1 97.56 124 SER B CA 1
ATOM 2912 C C . SER B 1 124 ? -7.57 -25.719 -9.461 1 97.56 124 SER B C 1
ATOM 2914 O O . SER B 1 124 ? -6.445 -25.75 -8.961 1 97.56 124 SER B O 1
ATOM 2916 N N . ARG B 1 125 ? -8.531 -26.547 -9.141 1 95.06 125 ARG B N 1
ATOM 2917 C CA . ARG B 1 125 ? -8.328 -27.562 -8.125 1 95.06 125 ARG B CA 1
ATOM 2918 C C . ARG B 1 125 ? -7.199 -28.516 -8.516 1 95.06 125 ARG B C 1
ATOM 2920 O O . ARG B 1 125 ? -6.426 -28.953 -7.668 1 95.06 125 ARG B O 1
ATOM 2927 N N . MET B 1 126 ? -7.109 -28.906 -9.781 1 93.5 126 MET B N 1
ATOM 2928 C CA . MET B 1 126 ? -6.098 -29.844 -10.242 1 93.5 126 MET B CA 1
ATOM 2929 C C . MET B 1 126 ? -4.699 -29.25 -10.133 1 93.5 126 MET B C 1
ATOM 2931 O O . MET B 1 126 ? -3.711 -29.984 -10.055 1 93.5 126 MET B O 1
ATOM 2935 N N . LEU B 1 127 ? -4.625 -27.906 -10.133 1 95.5 127 LEU B N 1
ATOM 2936 C CA . LEU B 1 127 ? -3.34 -27.219 -10.062 1 95.5 127 LEU B CA 1
ATOM 2937 C C . LEU B 1 127 ? -2.932 -26.984 -8.609 1 95.5 127 LEU B C 1
ATOM 2939 O O . LEU B 1 127 ? -1.743 -27.016 -8.281 1 95.5 127 LEU B O 1
ATOM 2943 N N . GLN B 1 128 ? -3.83 -26.75 -7.699 1 95.19 128 GLN B N 1
ATOM 2944 C CA . GLN B 1 128 ? -3.564 -26.406 -6.305 1 95.19 128 GLN B CA 1
ATOM 2945 C C . GLN B 1 128 ? -2.77 -27.516 -5.617 1 95.19 128 GLN B C 1
ATOM 2947 O O . GLN B 1 128 ? -3.041 -28.703 -5.816 1 95.19 128 GLN B O 1
ATOM 2952 N N . ARG B 1 129 ? -1.76 -27.094 -4.902 1 93.25 129 ARG B N 1
ATOM 2953 C CA . ARG B 1 129 ? -0.961 -27.984 -4.066 1 93.25 129 ARG B CA 1
ATOM 2954 C C . ARG B 1 129 ? -0.185 -28.984 -4.918 1 93.25 129 ARG B C 1
ATOM 2956 O O . ARG B 1 129 ? -0.046 -30.156 -4.539 1 93.25 129 ARG B O 1
ATOM 2963 N N . THR B 1 130 ? 0.204 -28.578 -6.09 1 93.25 130 THR B N 1
ATOM 2964 C CA . THR B 1 130 ? 1.022 -29.406 -6.965 1 93.25 130 THR B CA 1
ATOM 2965 C C . THR B 1 130 ? 2.416 -28.812 -7.133 1 93.25 130 THR B C 1
ATOM 2967 O O . THR B 1 130 ? 2.643 -27.656 -6.797 1 93.25 130 THR B O 1
ATOM 2970 N N . THR B 1 131 ? 3.316 -29.625 -7.633 1 93.62 131 THR B N 1
ATOM 2971 C CA . THR B 1 131 ? 4.641 -29.141 -8.016 1 93.62 131 THR B CA 1
ATOM 2972 C C . THR B 1 131 ? 4.543 -28.078 -9.102 1 93.62 131 THR B C 1
ATOM 2974 O O . THR B 1 131 ? 5.297 -27.109 -9.094 1 93.62 131 THR B O 1
ATOM 2977 N N . ALA B 1 132 ? 3.57 -28.25 -9.984 1 93.94 132 ALA B N 1
ATOM 2978 C CA . ALA B 1 132 ? 3.348 -27.297 -11.07 1 93.94 132 ALA B CA 1
ATOM 2979 C C . ALA B 1 132 ? 2.992 -25.922 -10.523 1 93.94 132 ALA B C 1
ATOM 2981 O O . ALA B 1 132 ? 3.428 -24.906 -11.062 1 93.94 132 ALA B O 1
ATOM 2982 N N . ALA B 1 133 ? 2.24 -25.891 -9.477 1 96.25 133 ALA B N 1
ATOM 2983 C CA . ALA B 1 133 ? 1.884 -24.625 -8.844 1 96.25 133 ALA B CA 1
ATOM 2984 C C . ALA B 1 133 ? 3.123 -23.906 -8.297 1 96.25 133 ALA B C 1
ATOM 2986 O O . ALA B 1 133 ? 3.301 -22.703 -8.516 1 96.25 133 ALA B O 1
ATOM 2987 N N . THR B 1 134 ? 3.943 -24.641 -7.629 1 97.38 134 THR B N 1
ATOM 2988 C CA . THR B 1 134 ? 5.168 -24.062 -7.082 1 97.38 134 THR B CA 1
ATOM 2989 C C . THR B 1 134 ? 6.098 -23.609 -8.195 1 97.38 134 THR B C 1
ATOM 2991 O O . THR B 1 134 ? 6.715 -22.547 -8.102 1 97.38 134 THR B O 1
ATOM 2994 N N . GLU B 1 135 ? 6.207 -24.453 -9.234 1 97.31 135 GLU B N 1
ATOM 2995 C CA . GLU B 1 135 ? 7.043 -24.062 -10.375 1 97.31 135 GLU B CA 1
ATOM 2996 C C . GLU B 1 135 ? 6.555 -22.766 -11.008 1 97.31 135 GLU B C 1
ATOM 2998 O O . GLU B 1 135 ? 7.359 -21.953 -11.469 1 97.31 135 GLU B O 1
ATOM 3003 N N . THR B 1 136 ? 5.227 -22.531 -11.055 1 97.94 136 THR B N 1
ATOM 3004 C CA . THR B 1 136 ? 4.652 -21.297 -11.562 1 97.94 136 THR B CA 1
ATOM 3005 C C . THR B 1 136 ? 5.242 -20.078 -10.844 1 97.94 136 THR B C 1
ATOM 3007 O O . THR B 1 136 ? 5.719 -19.141 -11.477 1 97.94 136 THR B O 1
ATOM 3010 N N . PHE B 1 137 ? 5.285 -20.125 -9.555 1 98.69 137 PHE B N 1
ATOM 3011 C CA . PHE B 1 137 ? 5.793 -19.016 -8.766 1 98.69 137 PHE B CA 1
ATOM 3012 C C . PHE B 1 137 ? 7.301 -18.859 -8.945 1 98.69 137 PHE B C 1
ATOM 3014 O O . PHE B 1 137 ? 7.82 -17.75 -8.992 1 98.69 137 PHE B O 1
ATOM 3021 N N . TYR B 1 138 ? 7.984 -20 -9.055 1 98.62 138 TYR B N 1
ATOM 3022 C CA . TYR B 1 138 ? 9.422 -19.938 -9.281 1 98.62 138 TYR B CA 1
ATOM 3023 C C . TYR B 1 138 ? 9.75 -19.188 -10.57 1 98.62 138 TYR B C 1
ATOM 3025 O O . TYR B 1 138 ? 10.594 -18.297 -10.586 1 98.62 138 TYR B O 1
ATOM 3033 N N . ILE B 1 139 ? 9.062 -19.547 -11.617 1 97.94 139 ILE B N 1
ATOM 3034 C CA . ILE B 1 139 ? 9.352 -18.969 -12.922 1 97.94 139 ILE B CA 1
ATOM 3035 C C . ILE B 1 139 ? 9.039 -17.469 -12.906 1 97.94 139 ILE B C 1
ATOM 3037 O O . ILE B 1 139 ? 9.781 -16.656 -13.469 1 97.94 139 ILE B O 1
ATOM 3041 N N . VAL B 1 140 ? 7.984 -17.078 -12.25 1 98.81 140 VAL B N 1
ATOM 3042 C CA . VAL B 1 140 ? 7.59 -15.68 -12.18 1 98.81 140 VAL B CA 1
ATOM 3043 C C . VAL B 1 140 ? 8.594 -14.898 -11.328 1 98.81 140 VAL B C 1
ATOM 3045 O O . VAL B 1 140 ? 9.07 -13.836 -11.734 1 98.81 140 VAL B O 1
ATOM 3048 N N . LEU B 1 141 ? 8.938 -15.422 -10.195 1 98.88 141 LEU B N 1
ATOM 3049 C CA . LEU B 1 141 ? 9.867 -14.758 -9.297 1 98.88 141 LEU B CA 1
ATOM 3050 C C . LEU B 1 141 ? 11.242 -14.617 -9.938 1 98.88 141 LEU B C 1
ATOM 3052 O O . LEU B 1 141 ? 11.914 -13.594 -9.766 1 98.88 141 LEU B O 1
ATOM 3056 N N . LYS B 1 142 ? 11.641 -15.672 -10.602 1 98.69 142 LYS B N 1
ATOM 3057 C CA . LYS B 1 142 ? 12.914 -15.617 -11.32 1 98.69 142 LYS B CA 1
ATOM 3058 C C . LYS B 1 142 ? 12.914 -14.5 -12.352 1 98.69 142 LYS B C 1
ATOM 3060 O O . LYS B 1 142 ? 13.875 -13.734 -12.445 1 98.69 142 LYS B O 1
ATOM 3065 N N . TRP B 1 143 ? 11.859 -14.391 -13.117 1 98.81 143 TRP B N 1
ATOM 3066 C CA . TRP B 1 143 ? 11.719 -13.32 -14.102 1 98.81 143 TRP B CA 1
ATOM 3067 C C . TRP B 1 143 ? 11.734 -11.953 -13.438 1 98.81 143 TRP B C 1
ATOM 3069 O O . TRP B 1 143 ? 12.484 -11.062 -13.844 1 98.81 143 TRP B O 1
ATOM 3079 N N . VAL B 1 144 ? 11.016 -11.781 -12.352 1 98.75 144 VAL B N 1
ATOM 3080 C CA . VAL B 1 144 ? 10.812 -10.523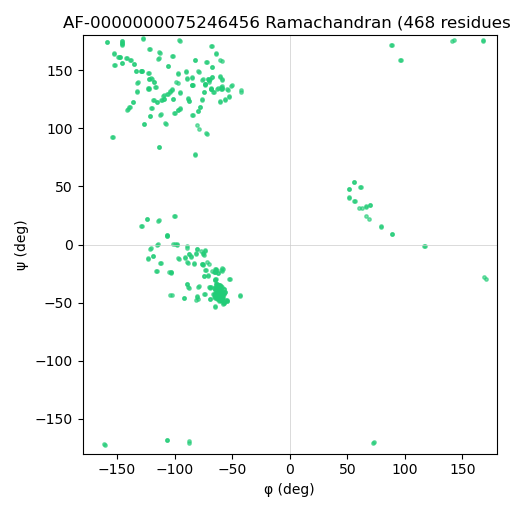 -11.633 1 98.75 144 VAL B CA 1
ATOM 3081 C C . VAL B 1 144 ? 12.141 -10.031 -11.055 1 98.75 144 VAL B C 1
ATOM 3083 O O . VAL B 1 144 ? 12.492 -8.859 -11.203 1 98.75 144 VAL B O 1
ATOM 3086 N N . PHE B 1 145 ? 12.875 -10.898 -10.484 1 98.81 145 PHE B N 1
ATOM 3087 C CA . PHE B 1 145 ? 14.086 -10.469 -9.789 1 98.81 145 PHE B CA 1
ATOM 3088 C C . PHE B 1 145 ? 15.289 -10.516 -10.734 1 98.81 145 PHE B C 1
ATOM 3090 O O . PHE B 1 145 ? 16.078 -9.57 -10.781 1 98.81 145 PHE B O 1
ATOM 3097 N N . ASP B 1 146 ? 15.461 -11.602 -11.492 1 98.62 146 ASP B N 1
ATOM 3098 C CA . ASP B 1 146 ? 16.672 -11.82 -12.266 1 98.62 146 ASP B CA 1
ATOM 3099 C C . ASP B 1 146 ? 16.672 -11 -13.555 1 98.62 146 ASP B C 1
ATOM 3101 O O . ASP B 1 146 ? 17.719 -10.523 -14.008 1 98.62 146 ASP B O 1
ATOM 3105 N N . ASP B 1 147 ? 15.531 -10.859 -14.125 1 98.5 147 ASP B N 1
ATOM 3106 C CA . ASP B 1 147 ? 15.477 -10.234 -15.445 1 98.5 147 ASP B CA 1
ATOM 3107 C C . ASP B 1 147 ? 14.977 -8.797 -15.352 1 98.5 147 ASP B C 1
ATOM 3109 O O . ASP B 1 147 ? 15.516 -7.898 -16 1 98.5 147 ASP B O 1
ATOM 3113 N N . LEU B 1 148 ? 13.961 -8.531 -14.57 1 98.69 148 LEU B N 1
ATOM 3114 C CA . LEU B 1 148 ? 13.312 -7.223 -14.555 1 98.69 148 LEU B CA 1
ATOM 3115 C C . LEU B 1 148 ? 13.984 -6.293 -13.555 1 98.69 148 LEU B C 1
ATOM 3117 O O . LEU B 1 148 ? 13.664 -5.102 -13.492 1 98.69 148 LEU B O 1
ATOM 3121 N N . HIS B 1 149 ? 14.773 -6.777 -12.664 1 98 149 HIS B N 1
ATOM 3122 C CA . HIS B 1 149 ? 15.547 -6.012 -11.695 1 98 149 HIS B CA 1
ATOM 3123 C C . HIS B 1 149 ? 14.641 -5.379 -10.648 1 98 149 HIS B C 1
ATOM 3125 O O . HIS B 1 149 ? 14.875 -4.242 -10.227 1 98 149 HIS B O 1
ATOM 3131 N N . ILE B 1 150 ? 13.672 -6.043 -10.359 1 98.75 150 ILE B N 1
ATOM 3132 C CA . ILE B 1 150 ? 12.805 -5.668 -9.25 1 98.75 150 ILE B CA 1
ATOM 3133 C C . ILE B 1 150 ? 13.531 -5.902 -7.926 1 98.75 150 ILE B C 1
ATOM 3135 O O . ILE B 1 150 ? 14.266 -6.883 -7.773 1 98.75 150 ILE B O 1
ATOM 3139 N N . ARG B 1 151 ? 13.297 -4.965 -6.969 1 98.69 151 ARG B N 1
ATOM 3140 C CA . ARG B 1 151 ? 13.945 -5.066 -5.664 1 98.69 151 ARG B CA 1
ATOM 3141 C C . ARG B 1 151 ? 12.977 -5.59 -4.609 1 98.69 151 ARG B C 1
ATOM 3143 O O . ARG B 1 151 ? 13.391 -6.07 -3.557 1 98.69 151 ARG B O 1
ATOM 3150 N N . ARG B 1 152 ? 11.695 -5.41 -4.852 1 98.94 152 ARG B N 1
ATOM 3151 C CA . ARG B 1 152 ? 10.648 -5.785 -3.906 1 98.94 152 ARG B CA 1
ATOM 3152 C C . ARG B 1 152 ? 9.453 -6.41 -4.625 1 98.94 152 ARG B C 1
ATOM 3154 O O . ARG B 1 152 ? 8.828 -5.77 -5.473 1 98.94 152 ARG B O 1
ATOM 3161 N N . CYS B 1 153 ? 9.133 -7.629 -4.344 1 99 153 CYS B N 1
ATOM 3162 C CA . CYS B 1 153 ? 7.941 -8.32 -4.832 1 99 153 CYS B CA 1
ATOM 3163 C C . CYS B 1 153 ? 6.934 -8.531 -3.707 1 99 153 CYS B C 1
ATOM 3165 O O . CYS B 1 153 ? 7.262 -9.117 -2.676 1 99 153 CYS B O 1
ATOM 3167 N N . GLU B 1 154 ? 5.746 -8.062 -3.943 1 98.94 154 GLU B N 1
ATOM 3168 C CA . GLU B 1 154 ? 4.734 -8.055 -2.889 1 98.94 154 GLU B CA 1
ATOM 3169 C C . GLU B 1 154 ? 3.691 -9.141 -3.117 1 98.94 154 GLU B C 1
ATOM 3171 O O . GLU B 1 154 ? 3.514 -9.609 -4.242 1 98.94 154 GLU B O 1
ATOM 3176 N N . TRP B 1 155 ? 3.119 -9.555 -2.049 1 98.94 155 TRP B N 1
ATOM 3177 C CA . TRP B 1 155 ? 1.974 -10.453 -1.938 1 98.94 155 TRP B CA 1
ATOM 3178 C C . TRP B 1 155 ? 0.981 -9.938 -0.898 1 98.94 155 TRP B C 1
ATOM 3180 O O . TRP B 1 155 ? 1.364 -9.625 0.229 1 98.94 155 TRP B O 1
ATOM 3190 N N . LYS B 1 156 ? -0.253 -9.734 -1.332 1 98.75 156 LYS B N 1
ATOM 3191 C CA . LYS B 1 156 ? -1.275 -9.375 -0.352 1 98.75 156 LYS B CA 1
ATOM 3192 C C . LYS B 1 156 ? -2.504 -10.266 -0.489 1 98.75 156 LYS B C 1
ATOM 3194 O O . LYS B 1 156 ? -2.85 -10.695 -1.593 1 98.75 156 LYS B O 1
ATOM 3199 N N . CYS B 1 157 ? -3.189 -10.508 0.624 1 98.69 157 CYS B N 1
ATOM 3200 C CA . CYS B 1 157 ? -4.426 -11.289 0.614 1 98.69 157 CYS B CA 1
ATOM 3201 C C . CYS B 1 157 ? -5.332 -10.883 1.769 1 98.69 157 CYS B C 1
ATOM 3203 O O . CYS B 1 157 ? -4.926 -10.117 2.645 1 98.69 157 CYS B O 1
ATOM 3205 N N . ASN B 1 158 ? -6.602 -11.312 1.622 1 98.75 158 ASN B N 1
ATOM 3206 C CA . ASN B 1 158 ? -7.48 -11.211 2.781 1 98.75 158 ASN B CA 1
ATOM 3207 C C . ASN B 1 158 ? -6.863 -11.859 4.016 1 98.75 158 ASN B C 1
ATOM 3209 O O . ASN B 1 158 ? -6.402 -13 3.953 1 98.75 158 ASN B O 1
ATOM 3213 N N . ASP B 1 159 ? -6.832 -11.086 5.055 1 98.75 159 ASP B N 1
ATOM 3214 C CA . ASP B 1 159 ? -6.199 -11.586 6.273 1 98.75 159 ASP B CA 1
ATOM 3215 C C . ASP B 1 159 ? -6.875 -12.875 6.75 1 98.75 159 ASP B C 1
ATOM 3217 O O . ASP B 1 159 ? -6.277 -13.648 7.496 1 98.75 159 ASP B O 1
ATOM 3221 N N . LEU B 1 160 ? -8.086 -13.148 6.355 1 98.44 160 LEU B N 1
ATOM 3222 C CA . LEU B 1 160 ? -8.836 -14.336 6.73 1 98.44 160 LEU B CA 1
ATOM 3223 C C . LEU B 1 160 ? -8.539 -15.492 5.777 1 98.44 160 LEU B C 1
ATOM 3225 O O . LEU B 1 160 ? -8.992 -16.609 5.996 1 98.44 160 LEU B O 1
ATOM 3229 N N . ASN B 1 161 ? -7.812 -15.211 4.695 1 97.94 161 ASN B N 1
ATOM 3230 C CA . ASN B 1 161 ? -7.441 -16.234 3.723 1 97.94 161 ASN B CA 1
ATOM 3231 C C . ASN B 1 161 ? -6.211 -17.016 4.172 1 97.94 161 ASN B C 1
ATOM 3233 O O . ASN B 1 161 ? -5.125 -16.844 3.619 1 97.94 161 ASN B O 1
ATOM 3237 N N . ALA B 1 162 ? -6.379 -17.922 5.074 1 97.12 162 ALA B N 1
ATOM 3238 C CA . ALA B 1 162 ? -5.293 -18.672 5.699 1 97.12 162 ALA B CA 1
ATOM 3239 C C . ALA B 1 162 ? -4.48 -19.422 4.656 1 97.12 162 ALA B C 1
ATOM 3241 O O . ALA B 1 162 ? -3.246 -19.422 4.699 1 97.12 162 ALA B O 1
ATOM 3242 N N . PRO B 1 163 ? -5.133 -20.094 3.688 1 96.62 163 PRO B N 1
ATOM 3243 C CA . PRO B 1 163 ? -4.34 -20.797 2.678 1 96.62 163 PRO B CA 1
ATOM 3244 C C . PRO B 1 163 ? -3.41 -19.875 1.901 1 96.62 163 PRO B C 1
ATOM 3246 O O . PRO B 1 163 ? -2.262 -20.234 1.627 1 96.62 163 PRO B O 1
ATOM 3249 N N . SER B 1 164 ? -3.857 -18.703 1.537 1 98.12 164 SER B N 1
ATOM 3250 C CA . SER B 1 164 ? -3.025 -17.75 0.812 1 98.12 164 SER B CA 1
ATOM 3251 C C . SER B 1 164 ? -1.847 -17.297 1.66 1 98.12 164 SER B C 1
ATOM 3253 O O . SER B 1 164 ? -0.725 -17.172 1.164 1 98.12 164 SER B O 1
ATOM 3255 N N . LYS B 1 165 ? -2.088 -16.984 2.904 1 98.69 165 LYS B N 1
ATOM 3256 C CA . LYS B 1 165 ? -1.013 -16.594 3.809 1 98.69 165 LYS B CA 1
ATOM 3257 C C . LYS B 1 165 ? 0.044 -17.688 3.922 1 98.69 165 LYS B C 1
ATOM 3259 O O . LYS B 1 165 ? 1.243 -17.406 3.855 1 98.69 165 LYS B O 1
ATOM 3264 N N . ARG B 1 166 ? -0.389 -18.875 4.027 1 98.19 166 ARG B N 1
ATOM 3265 C CA . ARG B 1 166 ? 0.531 -20 4.129 1 98.19 166 ARG B CA 1
ATOM 3266 C C . ARG B 1 166 ? 1.348 -20.156 2.85 1 98.19 166 ARG B C 1
ATOM 3268 O O . ARG B 1 166 ? 2.541 -20.469 2.902 1 98.19 166 ARG B O 1
ATOM 3275 N N . ALA B 1 167 ? 0.685 -20.016 1.746 1 98.44 167 ALA B N 1
ATOM 3276 C CA . ALA B 1 167 ? 1.382 -20.109 0.467 1 98.44 167 ALA B CA 1
ATOM 3277 C C . ALA B 1 167 ? 2.486 -19.062 0.358 1 98.44 167 ALA B C 1
ATOM 3279 O O . ALA B 1 167 ? 3.609 -19.375 -0.043 1 98.44 167 ALA B O 1
ATOM 3280 N N . ALA B 1 168 ? 2.148 -17.828 0.722 1 98.75 168 ALA B N 1
ATOM 3281 C CA . ALA B 1 168 ? 3.141 -16.766 0.685 1 98.75 168 ALA B CA 1
ATOM 3282 C C . ALA B 1 168 ? 4.352 -17.109 1.545 1 98.75 168 ALA B C 1
ATOM 3284 O O . ALA B 1 168 ? 5.492 -17.047 1.077 1 98.75 168 ALA B O 1
ATOM 3285 N N . GLU B 1 169 ? 4.086 -17.484 2.711 1 98.56 169 GLU B N 1
ATOM 3286 C CA . GLU B 1 169 ? 5.164 -17.812 3.639 1 98.56 169 GLU B CA 1
ATOM 3287 C C . GLU B 1 169 ? 5.98 -19 3.139 1 98.56 169 GLU B C 1
ATOM 3289 O O . GLU B 1 169 ? 7.211 -19 3.219 1 98.56 169 GLU B O 1
ATOM 3294 N N . ARG B 1 170 ? 5.293 -20.016 2.672 1 98.44 170 ARG B N 1
ATOM 3295 C CA . ARG B 1 170 ? 5.969 -21.188 2.135 1 98.44 170 ARG B CA 1
ATOM 3296 C C . ARG B 1 170 ? 6.934 -20.812 1.018 1 98.44 170 ARG B C 1
ATOM 3298 O O . ARG B 1 170 ? 8.039 -21.344 0.931 1 98.44 170 ARG B O 1
ATOM 3305 N N . LEU B 1 171 ? 6.547 -19.922 0.19 1 98.62 171 LEU B N 1
ATOM 3306 C CA . LEU B 1 171 ? 7.309 -19.531 -0.991 1 98.62 171 LEU B CA 1
ATOM 3307 C C . LEU B 1 171 ? 8.5 -18.656 -0.605 1 98.62 171 LEU B C 1
ATOM 3309 O O . LEU B 1 171 ? 9.398 -18.438 -1.417 1 98.62 171 LEU B O 1
ATOM 3313 N N . GLY B 1 172 ? 8.484 -18.094 0.607 1 98.56 172 GLY B N 1
ATOM 3314 C CA . GLY B 1 172 ? 9.617 -17.297 1.064 1 98.56 172 GLY B CA 1
ATOM 3315 C C . GLY B 1 172 ? 9.266 -15.844 1.32 1 98.56 172 GLY B C 1
ATOM 3316 O O . GLY B 1 172 ? 10.125 -15.047 1.717 1 98.56 172 GLY B O 1
ATOM 3317 N N . PHE B 1 173 ? 8.023 -15.5 1.081 1 98.94 173 PHE B N 1
ATOM 3318 C CA . PHE B 1 173 ? 7.594 -14.148 1.411 1 98.94 173 PHE B CA 1
ATOM 3319 C C . PHE B 1 173 ? 7.586 -13.938 2.92 1 98.94 173 PHE B C 1
ATOM 3321 O O . PHE B 1 173 ? 7.184 -14.82 3.676 1 98.94 173 PHE B O 1
ATOM 3328 N N . VAL B 1 174 ? 7.953 -12.727 3.32 1 98.81 174 VAL B N 1
ATOM 3329 C CA . VAL B 1 174 ? 8.008 -12.367 4.734 1 98.81 174 VAL B CA 1
ATOM 3330 C C . VAL B 1 174 ? 6.805 -11.492 5.09 1 98.81 174 VAL B C 1
ATOM 3332 O O . VAL B 1 174 ? 6.48 -10.547 4.371 1 98.81 174 VAL B O 1
ATOM 3335 N N . PHE B 1 175 ? 6.152 -11.859 6.176 1 98.88 175 PHE B N 1
ATOM 3336 C CA . PHE B 1 175 ? 5.016 -11.094 6.668 1 98.88 175 PHE B CA 1
ATOM 3337 C C . PHE B 1 175 ? 5.441 -9.688 7.066 1 98.88 175 PHE B C 1
ATOM 3339 O O . PHE B 1 175 ? 6.449 -9.508 7.754 1 98.88 175 PHE B O 1
ATOM 3346 N N . GLU B 1 176 ? 4.648 -8.68 6.633 1 98.94 176 GLU B N 1
ATOM 3347 C CA . GLU B 1 176 ? 5.066 -7.305 6.898 1 98.94 176 GLU B CA 1
ATOM 3348 C C . GLU B 1 176 ? 3.994 -6.543 7.676 1 98.94 176 GLU B C 1
ATOM 3350 O O . GLU B 1 176 ? 4.211 -5.398 8.086 1 98.94 176 GLU B O 1
ATOM 3355 N N . GLY B 1 177 ? 2.793 -7.082 7.801 1 98.88 177 GLY B N 1
ATOM 3356 C CA . GLY B 1 177 ? 1.76 -6.449 8.602 1 98.88 177 GLY B CA 1
ATOM 3357 C C . GLY B 1 177 ? 0.377 -6.555 7.984 1 98.88 177 GLY B C 1
ATOM 3358 O O . GLY B 1 177 ? 0.218 -7.113 6.898 1 98.88 177 GLY B O 1
ATOM 3359 N N . VAL B 1 178 ? -0.603 -6.086 8.727 1 98.94 178 VAL B N 1
ATOM 3360 C CA . VAL B 1 178 ? -1.996 -6.117 8.297 1 98.94 178 VAL B CA 1
ATOM 3361 C C . VAL B 1 178 ? -2.537 -4.695 8.18 1 98.94 178 VAL B C 1
ATOM 3363 O O . VAL B 1 178 ? -2.422 -3.904 9.125 1 98.94 178 VAL B O 1
ATOM 3366 N N . PHE B 1 179 ? -3.045 -4.363 7.023 1 98.94 179 PHE B N 1
ATOM 3367 C CA . PHE B 1 179 ? -3.816 -3.137 6.859 1 98.94 179 PHE B CA 1
ATOM 3368 C C . PHE B 1 179 ? -5.273 -3.357 7.25 1 98.94 179 PHE B C 1
ATOM 3370 O O . PHE B 1 179 ? -6.008 -4.062 6.559 1 98.94 179 PHE B O 1
ATOM 3377 N N . ARG B 1 180 ? -5.684 -2.768 8.305 1 98.88 180 ARG B N 1
ATOM 3378 C CA . ARG B 1 180 ? -7.051 -2.889 8.805 1 98.88 180 ARG B CA 1
ATOM 3379 C C . ARG B 1 180 ? -8.023 -2.1 7.934 1 98.88 180 ARG B C 1
ATOM 3381 O O . ARG B 1 180 ? -7.707 -0.996 7.484 1 98.88 180 ARG B O 1
ATOM 3388 N N . LYS B 1 181 ? -9.242 -2.773 7.668 1 98.75 181 LYS B N 1
ATOM 3389 C CA . LYS B 1 181 ? -10.289 -2.152 6.867 1 98.75 181 LYS B CA 1
ATOM 3390 C C . LYS B 1 181 ? -9.734 -1.639 5.539 1 98.75 181 LYS B C 1
ATOM 3392 O O . LYS B 1 181 ? -10.125 -0.569 5.07 1 98.75 181 LYS B O 1
ATOM 3397 N N . ASN B 1 182 ? -8.859 -2.4 4.953 1 98.81 182 ASN B N 1
ATOM 3398 C CA . ASN B 1 182 ? -8.141 -2.016 3.746 1 98.81 182 ASN B CA 1
ATOM 3399 C C . ASN B 1 182 ? -9.062 -1.948 2.535 1 98.81 182 ASN B C 1
ATOM 3401 O O . ASN B 1 182 ? -8.914 -1.07 1.682 1 98.81 182 ASN B O 1
ATOM 3405 N N . MET B 1 183 ? -10.039 -2.816 2.426 1 98.44 183 MET B N 1
ATOM 3406 C CA . MET B 1 183 ? -10.914 -2.887 1.262 1 98.44 183 MET B CA 1
ATOM 3407 C C . MET B 1 183 ? -12.32 -3.328 1.663 1 98.44 183 MET B C 1
ATOM 3409 O O . MET B 1 183 ? -12.523 -3.846 2.764 1 98.44 183 MET B O 1
ATOM 3413 N N . ILE B 1 184 ? -13.266 -3.061 0.784 1 98.12 184 ILE B N 1
ATOM 3414 C CA . ILE B 1 184 ? -14.594 -3.662 0.764 1 98.12 184 ILE B CA 1
ATOM 3415 C C . ILE B 1 184 ? -14.734 -4.559 -0.463 1 98.12 184 ILE B C 1
ATOM 3417 O O . ILE B 1 184 ? -14.688 -4.082 -1.599 1 98.12 184 ILE B O 1
ATOM 3421 N N . VAL B 1 185 ? -14.828 -5.836 -0.247 1 97.19 185 VAL B N 1
ATOM 3422 C CA . VAL B 1 185 ? -14.891 -6.816 -1.327 1 97.19 185 VAL B CA 1
ATOM 3423 C C . VAL B 1 185 ? -16.188 -7.609 -1.23 1 97.19 185 VAL B C 1
ATOM 3425 O O . VAL B 1 185 ? -16.453 -8.273 -0.224 1 97.19 185 VAL B O 1
ATOM 3428 N N . LYS B 1 186 ? -17.031 -7.496 -2.26 1 95.94 186 LYS B N 1
ATOM 3429 C CA . LYS B 1 186 ? -18.312 -8.195 -2.301 1 95.94 186 LYS B CA 1
ATOM 3430 C C . LYS B 1 186 ? -19.156 -7.863 -1.074 1 95.94 186 LYS B C 1
ATOM 3432 O O . LYS B 1 186 ? -19.734 -8.758 -0.459 1 95.94 186 LYS B O 1
ATOM 3437 N N . GLY B 1 187 ? -19.047 -6.594 -0.692 1 96.94 187 GLY B N 1
ATOM 3438 C CA . GLY B 1 187 ? -19.875 -6.082 0.385 1 96.94 187 GLY B CA 1
ATOM 3439 C C . GLY B 1 187 ? -19.359 -6.461 1.764 1 96.94 187 GLY B C 1
ATOM 3440 O O . GLY B 1 187 ? -20.109 -6.426 2.74 1 96.94 187 GLY B O 1
ATOM 3441 N N . ARG B 1 188 ? -18.078 -6.914 1.818 1 98 188 ARG B N 1
ATOM 3442 C CA . ARG B 1 188 ? -17.516 -7.34 3.098 1 98 188 ARG B CA 1
ATOM 3443 C C . ARG B 1 188 ? -16.188 -6.656 3.367 1 98 188 ARG B C 1
ATOM 3445 O O . ARG B 1 188 ? -15.438 -6.352 2.436 1 98 188 ARG B O 1
ATOM 3452 N N . ASN B 1 189 ? -15.953 -6.473 4.664 1 98.31 189 ASN B N 1
ATOM 3453 C CA . ASN B 1 189 ? -14.688 -5.879 5.078 1 98.31 189 ASN B CA 1
ATOM 3454 C C . ASN B 1 189 ? -13.516 -6.816 4.809 1 98.31 189 ASN B C 1
ATOM 3456 O O . ASN B 1 189 ? -13.586 -8.008 5.102 1 98.31 189 ASN B O 1
ATOM 3460 N N . ARG B 1 190 ? -12.508 -6.277 4.273 1 98.44 190 ARG B N 1
ATOM 3461 C CA . ARG B 1 190 ? -11.258 -7.016 4.121 1 98.44 190 ARG B CA 1
ATOM 3462 C C . ARG B 1 190 ? -10.109 -6.309 4.828 1 98.44 190 ARG B C 1
ATOM 3464 O O . ARG B 1 190 ? -9.742 -5.191 4.457 1 98.44 190 ARG B O 1
ATOM 3471 N N . ASP B 1 191 ? -9.633 -6.879 5.883 1 98.81 191 ASP B N 1
ATOM 3472 C CA . ASP B 1 191 ? -8.258 -6.609 6.297 1 98.81 191 ASP B CA 1
ATOM 3473 C C . ASP B 1 191 ? -7.262 -7.312 5.375 1 98.81 191 ASP B C 1
ATOM 3475 O O . ASP B 1 191 ? -7.477 -8.461 4.98 1 98.81 191 ASP B O 1
ATOM 3479 N N . SER B 1 192 ? -6.195 -6.633 5.004 1 98.88 192 SER B N 1
ATOM 3480 C CA . SER B 1 192 ? -5.25 -7.227 4.062 1 98.88 192 SER B CA 1
ATOM 3481 C C . SER B 1 192 ? -3.922 -7.543 4.738 1 98.88 192 SER B C 1
ATOM 3483 O O . SER B 1 192 ? -3.309 -6.672 5.355 1 98.88 192 SER B O 1
ATOM 3485 N N . ALA B 1 193 ? -3.508 -8.742 4.664 1 98.94 193 ALA B N 1
ATOM 3486 C CA . ALA B 1 193 ? -2.17 -9.156 5.086 1 98.94 193 ALA B CA 1
ATOM 3487 C C . ALA B 1 193 ? -1.151 -8.938 3.973 1 98.94 193 ALA B C 1
ATOM 3489 O O . ALA B 1 193 ? -1.422 -9.227 2.805 1 98.94 193 ALA B O 1
ATOM 3490 N N . TRP B 1 194 ? -0.017 -8.422 4.375 1 98.94 194 TRP B N 1
ATOM 3491 C CA . TRP B 1 194 ? 1.01 -8.062 3.402 1 98.94 194 TRP B CA 1
ATOM 3492 C C . TRP B 1 194 ? 2.281 -8.875 3.627 1 98.94 194 TRP B C 1
ATOM 3494 O O . TRP B 1 194 ? 2.695 -9.086 4.77 1 98.94 194 TRP B O 1
ATOM 3504 N N . PHE B 1 195 ? 2.893 -9.289 2.535 1 98.94 195 PHE B N 1
ATOM 3505 C CA . PHE B 1 195 ? 4.152 -10.023 2.498 1 98.94 195 PHE B CA 1
ATOM 3506 C C . PHE B 1 195 ? 5.039 -9.516 1.367 1 98.94 195 PHE B C 1
ATOM 3508 O O . PHE B 1 195 ? 4.547 -8.938 0.397 1 98.94 195 PHE B O 1
ATOM 3515 N N . SER B 1 196 ? 6.348 -9.789 1.515 1 98.94 196 SER B N 1
ATOM 3516 C CA . SER B 1 196 ? 7.23 -9.461 0.4 1 98.94 196 SER B CA 1
ATOM 3517 C C . SER B 1 196 ? 8.453 -10.367 0.377 1 98.94 196 SER B C 1
ATOM 3519 O O . SER B 1 196 ? 8.781 -11 1.382 1 98.94 196 SER B O 1
ATOM 3521 N N . ILE B 1 197 ? 9.023 -10.539 -0.765 1 98.94 197 ILE B N 1
ATOM 3522 C CA . ILE B 1 197 ? 10.406 -10.945 -0.975 1 98.94 197 ILE B CA 1
ATOM 3523 C C . ILE B 1 197 ? 11.211 -9.773 -1.534 1 98.94 197 ILE B C 1
ATOM 3525 O O . ILE B 1 197 ? 10.781 -9.117 -2.484 1 98.94 197 ILE B O 1
ATOM 3529 N N . VAL B 1 198 ? 12.336 -9.453 -0.928 1 98.88 198 VAL B N 1
ATOM 3530 C CA . VAL B 1 198 ? 13.219 -8.43 -1.474 1 98.88 198 VAL B CA 1
ATOM 3531 C C . VAL B 1 198 ? 14.406 -9.094 -2.178 1 98.88 198 VAL B C 1
ATOM 3533 O O . VAL B 1 198 ? 14.672 -10.273 -1.97 1 98.88 198 VAL B O 1
ATOM 3536 N N . ASP B 1 199 ? 15.078 -8.352 -3.002 1 98.5 199 ASP B N 1
ATOM 3537 C CA . ASP B 1 199 ? 16.109 -8.875 -3.883 1 98.5 199 ASP B CA 1
ATOM 3538 C C . ASP B 1 199 ? 17.203 -9.586 -3.084 1 98.5 199 ASP B C 1
ATOM 3540 O O . ASP B 1 199 ? 17.672 -10.656 -3.48 1 98.5 199 ASP B O 1
ATOM 3544 N N . ASP B 1 200 ? 17.609 -9.078 -1.89 1 98.12 200 ASP B N 1
ATOM 3545 C CA . ASP B 1 200 ? 18.625 -9.711 -1.048 1 98.12 200 ASP B CA 1
ATOM 3546 C C . ASP B 1 200 ? 18.172 -11.102 -0.609 1 98.12 200 ASP B C 1
ATOM 3548 O O . ASP B 1 200 ? 18.984 -12.016 -0.481 1 98.12 200 ASP B O 1
ATOM 3552 N N . GLU B 1 201 ? 16.969 -11.258 -0.353 1 98.56 201 GLU B N 1
ATOM 3553 C CA . GLU B 1 201 ? 16.422 -12.547 0.081 1 98.56 201 GLU B CA 1
ATOM 3554 C C . GLU B 1 201 ? 16.344 -13.531 -1.082 1 98.56 201 GLU B C 1
ATOM 3556 O O 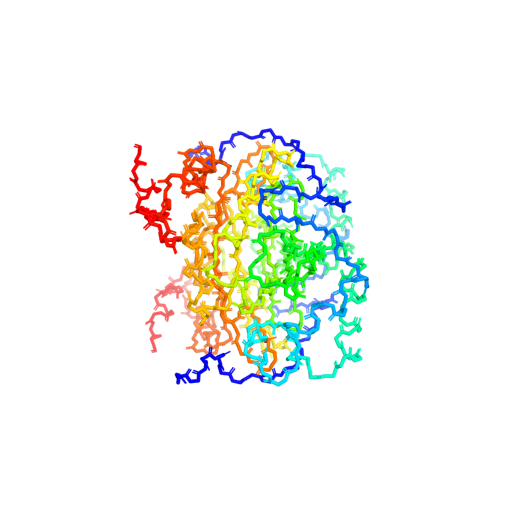. GLU B 1 201 ? 16.609 -14.719 -0.916 1 98.56 201 GLU B O 1
ATOM 3561 N N . TRP B 1 202 ? 15.883 -13 -2.266 1 98.62 202 TRP B N 1
ATOM 3562 C CA . TRP B 1 202 ? 15.852 -13.836 -3.461 1 98.62 202 TRP B CA 1
ATOM 3563 C C . TRP B 1 202 ? 17.234 -14.43 -3.74 1 98.62 202 TRP B C 1
ATOM 3565 O O . TRP B 1 202 ? 17.375 -15.648 -3.887 1 98.62 202 TRP B O 1
ATOM 3575 N N . GLU B 1 203 ? 18.266 -13.547 -3.697 1 97.69 203 GLU B N 1
ATOM 3576 C CA . GLU B 1 203 ? 19.641 -13.961 -3.986 1 97.69 203 GLU B CA 1
ATOM 3577 C C . GLU B 1 203 ? 20.234 -14.766 -2.83 1 97.69 203 GLU B C 1
ATOM 3579 O O . GLU B 1 203 ? 21.078 -15.633 -3.041 1 97.69 203 GLU B O 1
ATOM 3584 N N . GLY B 1 204 ? 19.703 -14.477 -1.665 1 94.75 204 GLY B N 1
ATOM 3585 C CA . GLY B 1 204 ? 20.312 -15.023 -0.461 1 94.75 204 GLY B CA 1
ATOM 3586 C C . GLY B 1 204 ? 19.812 -16.422 -0.12 1 94.75 204 GLY B C 1
ATOM 3587 O O . GLY B 1 204 ? 20.328 -17.078 0.78 1 94.75 204 GLY B O 1
ATOM 3588 N N . GLY B 1 205 ? 18.703 -16.859 -0.842 1 96.69 205 GLY B N 1
ATOM 3589 C CA . GLY B 1 205 ? 18.328 -18.203 -0.464 1 96.69 205 GLY B CA 1
ATOM 3590 C C . GLY B 1 205 ? 17 -18.641 -1.05 1 96.69 205 GLY B C 1
ATOM 3591 O O . GLY B 1 205 ? 16.75 -19.844 -1.241 1 96.69 205 GLY B O 1
ATOM 3592 N N . VAL B 1 206 ? 16.125 -17.75 -1.279 1 98.62 206 VAL B N 1
ATOM 3593 C CA . VAL B 1 206 ? 14.789 -18.109 -1.764 1 98.62 206 VAL B CA 1
ATOM 3594 C C . VAL B 1 206 ? 14.906 -18.812 -3.115 1 98.62 206 VAL B C 1
ATOM 3596 O O . VAL B 1 206 ? 14.312 -19.875 -3.324 1 98.62 206 VAL B O 1
ATOM 3599 N N . LYS B 1 207 ? 15.695 -18.219 -4.039 1 98.5 207 LYS B N 1
ATOM 3600 C CA . LYS B 1 207 ? 15.891 -18.812 -5.355 1 98.5 207 LYS B CA 1
ATOM 3601 C C . LYS B 1 207 ? 16.453 -20.219 -5.242 1 98.5 207 LYS B C 1
ATOM 3603 O O . LYS B 1 207 ? 15.898 -21.172 -5.812 1 98.5 207 LYS B O 1
ATOM 3608 N N . ARG B 1 208 ? 17.484 -20.359 -4.508 1 98.19 208 ARG B N 1
ATOM 3609 C CA . ARG B 1 208 ? 18.141 -21.656 -4.344 1 98.19 208 ARG B CA 1
ATOM 3610 C C . ARG B 1 208 ? 17.188 -22.688 -3.766 1 98.19 208 ARG B C 1
ATOM 3612 O O . ARG B 1 208 ? 17.156 -23.844 -4.215 1 98.19 208 ARG B O 1
ATOM 3619 N N . ALA B 1 209 ? 16.469 -22.297 -2.758 1 98.69 209 ALA B N 1
ATOM 3620 C CA . ALA B 1 209 ? 15.547 -23.234 -2.102 1 98.69 209 ALA B CA 1
ATOM 3621 C C . ALA B 1 209 ? 14.484 -23.734 -3.072 1 98.69 209 ALA B C 1
ATOM 3623 O O . ALA B 1 209 ? 14.148 -24.922 -3.088 1 98.69 209 ALA B O 1
ATOM 3624 N N . LEU B 1 210 ? 13.93 -22.812 -3.832 1 98.5 210 LEU B N 1
ATOM 3625 C CA . LEU B 1 210 ? 12.93 -23.203 -4.816 1 98.5 210 LEU B CA 1
ATOM 3626 C C . LEU B 1 210 ? 13.531 -24.156 -5.855 1 98.5 210 LEU B C 1
ATOM 3628 O O . LEU B 1 210 ? 12.914 -25.156 -6.219 1 98.5 210 LEU B O 1
ATOM 3632 N N . GLU B 1 211 ? 14.727 -23.844 -6.309 1 98 211 GLU B N 1
ATOM 3633 C CA . GLU B 1 211 ? 15.406 -24.703 -7.285 1 98 211 GLU B CA 1
ATOM 3634 C C . GLU B 1 211 ? 15.68 -26.078 -6.711 1 98 211 GLU B C 1
ATOM 3636 O O . GLU B 1 211 ? 15.453 -27.094 -7.379 1 98 211 GLU B O 1
ATOM 3641 N N . GLU B 1 212 ? 16.156 -26.109 -5.5 1 98 212 GLU B N 1
ATOM 3642 C CA . GLU B 1 212 ? 16.422 -27.375 -4.844 1 98 212 GLU B CA 1
ATOM 3643 C C . GLU B 1 212 ? 15.148 -28.188 -4.66 1 98 212 GLU B C 1
ATOM 3645 O O . GLU B 1 212 ? 15.133 -29.391 -4.918 1 98 212 GLU B O 1
ATOM 3650 N N . TRP B 1 213 ? 14.117 -27.578 -4.199 1 98.06 213 TRP B N 1
ATOM 3651 C CA . TRP B 1 213 ? 12.852 -28.266 -3.963 1 98.06 213 TRP B CA 1
ATOM 3652 C C . TRP B 1 213 ? 12.297 -28.844 -5.262 1 98.06 213 TRP B C 1
ATOM 3654 O O . TRP B 1 213 ? 11.711 -29.922 -5.266 1 98.06 213 TRP B O 1
ATOM 3664 N N . LEU B 1 214 ? 12.492 -28.156 -6.359 1 96.94 214 LEU B N 1
ATOM 3665 C CA . LEU B 1 214 ? 11.891 -28.531 -7.637 1 96.94 214 LEU B CA 1
ATOM 3666 C C . LEU B 1 214 ? 12.695 -29.625 -8.32 1 96.94 214 LEU B C 1
ATOM 3668 O O . LEU B 1 214 ? 12.273 -30.172 -9.344 1 96.94 214 LEU B O 1
ATOM 3672 N N . LYS B 1 215 ? 13.828 -29.984 -7.816 1 96.69 215 LYS B N 1
ATOM 3673 C CA . LYS B 1 215 ? 14.625 -31.062 -8.398 1 96.69 215 LYS B CA 1
ATOM 3674 C C . LYS B 1 215 ? 13.852 -32.375 -8.391 1 96.69 215 LYS B C 1
ATOM 3676 O O . LYS B 1 215 ? 13.156 -32.688 -7.422 1 96.69 215 LYS B O 1
ATOM 3681 N N . ALA B 1 216 ? 14.055 -33.156 -9.414 1 93.25 216 ALA B N 1
ATOM 3682 C CA . ALA B 1 216 ? 13.367 -34.406 -9.562 1 93.25 216 ALA B CA 1
ATOM 3683 C C . ALA B 1 216 ? 13.688 -35.375 -8.398 1 93.25 216 ALA B C 1
ATOM 3685 O O . ALA B 1 216 ? 12.836 -36.156 -7.973 1 93.25 216 ALA B O 1
ATOM 3686 N N . ASP B 1 217 ? 14.875 -35.312 -7.926 1 94.94 217 ASP B N 1
ATOM 3687 C CA . ASP B 1 217 ? 15.328 -36.281 -6.906 1 94.94 217 ASP B CA 1
ATOM 3688 C C . ASP B 1 217 ? 14.758 -35.906 -5.535 1 94.94 217 ASP B C 1
ATOM 3690 O O . ASP B 1 217 ? 14.953 -36.625 -4.562 1 94.94 217 ASP B O 1
ATOM 3694 N N . ASN B 1 218 ? 14.078 -34.75 -5.445 1 97.19 218 ASN B N 1
ATOM 3695 C CA . ASN B 1 218 ? 13.391 -34.438 -4.199 1 97.19 218 ASN B CA 1
ATOM 3696 C C . ASN B 1 218 ? 12.047 -35.156 -4.098 1 97.19 218 ASN B C 1
ATOM 3698 O O . ASN B 1 218 ? 11.312 -34.938 -3.127 1 97.19 218 ASN B O 1
ATOM 3702 N N . PHE B 1 219 ? 11.688 -35.844 -5.117 1 95 219 PHE B N 1
ATOM 3703 C CA . PHE B 1 219 ? 10.406 -36.531 -5.129 1 95 219 PHE B CA 1
ATOM 3704 C C . PHE B 1 219 ? 10.602 -38.031 -5.301 1 95 219 PHE B C 1
ATOM 3706 O O . PHE B 1 219 ? 11.469 -38.469 -6.062 1 95 219 PHE B O 1
ATOM 3713 N N . ASP B 1 220 ? 9.82 -38.781 -4.656 1 94.5 220 ASP B N 1
ATOM 3714 C CA . ASP B 1 220 ? 9.914 -40.25 -4.781 1 94.5 220 ASP B CA 1
ATOM 3715 C C . ASP B 1 220 ? 9.078 -40.75 -5.953 1 94.5 220 ASP B C 1
ATOM 3717 O O . ASP B 1 220 ? 8.57 -39.969 -6.746 1 94.5 220 ASP B O 1
ATOM 3721 N N . SER B 1 221 ? 8.961 -42.062 -6 1 91.44 221 SER B N 1
ATOM 3722 C CA . SER B 1 221 ? 8.32 -42.688 -7.16 1 91.44 221 SER B CA 1
ATOM 3723 C C . SER B 1 221 ? 6.82 -42.406 -7.176 1 91.44 221 SER B C 1
ATOM 3725 O O . SER B 1 221 ? 6.176 -42.5 -8.227 1 91.44 221 SER B O 1
ATOM 3727 N N . GLU B 1 222 ? 6.266 -41.969 -6.02 1 89.56 222 GLU B N 1
ATOM 3728 C CA . GLU B 1 222 ? 4.84 -41.656 -5.93 1 89.56 222 GLU B CA 1
ATOM 3729 C C . GLU B 1 222 ? 4.57 -40.156 -6.047 1 89.56 222 GLU B C 1
ATOM 3731 O O . GLU B 1 222 ? 3.428 -39.719 -5.91 1 89.56 222 GLU B O 1
ATOM 3736 N N . GLY B 1 223 ? 5.641 -39.375 -6.215 1 86.56 223 GLY B N 1
ATOM 3737 C CA . GLY B 1 223 ? 5.48 -37.938 -6.395 1 86.56 223 GLY B CA 1
ATOM 3738 C C . GLY B 1 223 ? 5.461 -37.156 -5.086 1 86.56 223 GLY B C 1
ATOM 3739 O O . GLY B 1 223 ? 5.145 -35.969 -5.062 1 86.56 223 GLY B O 1
ATOM 3740 N N . ARG B 1 224 ? 5.793 -37.938 -4.035 1 92.12 224 ARG B N 1
ATOM 3741 C CA . ARG B 1 224 ? 5.844 -37.281 -2.734 1 92.12 224 ARG B CA 1
ATOM 3742 C C . ARG B 1 224 ? 7.203 -36.625 -2.502 1 92.12 224 ARG B C 1
ATOM 3744 O O . ARG B 1 224 ? 8.242 -37.219 -2.807 1 92.12 224 ARG B O 1
ATOM 3751 N N . GLN B 1 225 ? 7.129 -35.469 -1.983 1 95.19 225 GLN B N 1
ATOM 3752 C CA . GLN B 1 225 ? 8.375 -34.75 -1.719 1 95.19 225 GLN B CA 1
ATOM 3753 C C . GLN B 1 225 ? 9.148 -35.406 -0.582 1 95.19 225 GLN B C 1
ATOM 3755 O O . GLN B 1 225 ? 8.562 -35.844 0.399 1 95.19 225 GLN B O 1
ATOM 3760 N N . LYS B 1 226 ? 10.461 -35.469 -0.687 1 96.88 226 LYS B N 1
ATOM 3761 C CA . LYS B 1 226 ? 11.352 -35.969 0.362 1 96.88 226 LYS B CA 1
ATOM 3762 C C . LYS B 1 226 ? 11.617 -34.906 1.406 1 96.88 226 LYS B C 1
ATOM 3764 O O . LYS B 1 226 ? 11.57 -35.156 2.609 1 96.88 226 LYS B O 1
ATOM 3769 N N . GLU B 1 227 ? 11.945 -33.688 0.957 1 96.94 227 GLU B N 1
ATOM 3770 C CA . GLU B 1 227 ? 12.125 -32.531 1.81 1 96.94 227 GLU B CA 1
ATOM 3771 C C . GLU B 1 227 ? 11.172 -31.391 1.406 1 96.94 227 GLU B C 1
ATOM 3773 O O . GLU B 1 227 ? 11.023 -31.094 0.22 1 96.94 227 GLU B O 1
ATOM 3778 N N . ASP B 1 228 ? 10.57 -30.828 2.443 1 97 228 ASP B N 1
ATOM 3779 C CA . ASP B 1 228 ? 9.633 -29.75 2.137 1 97 228 ASP B CA 1
ATOM 3780 C C . ASP B 1 228 ? 10.359 -28.438 1.944 1 97 228 ASP B C 1
ATOM 3782 O O . ASP B 1 228 ? 11.484 -28.266 2.416 1 97 228 ASP B O 1
ATOM 3786 N N . LEU B 1 229 ? 9.703 -27.531 1.265 1 97.62 229 LEU B N 1
ATOM 3787 C CA . LEU B 1 229 ? 10.32 -26.281 0.844 1 97.62 229 LEU B CA 1
ATOM 3788 C C . LEU B 1 229 ? 10.734 -25.438 2.051 1 97.62 229 LEU B C 1
ATOM 3790 O O . LEU B 1 229 ? 11.805 -24.828 2.053 1 97.62 229 LEU B O 1
ATOM 3794 N N . VAL B 1 230 ? 9.883 -25.344 3.092 1 96.5 230 VAL B N 1
ATOM 3795 C CA . VAL B 1 230 ? 10.164 -24.547 4.277 1 96.5 230 VAL B CA 1
ATOM 3796 C C . VAL B 1 230 ? 11.438 -25.047 4.957 1 96.5 230 VAL B C 1
ATOM 3798 O O . VAL B 1 230 ? 12.297 -24.25 5.344 1 96.5 230 VAL B O 1
ATOM 3801 N N . SER B 1 231 ? 11.594 -26.328 5.066 1 96.38 231 SER B N 1
ATOM 3802 C CA . SER B 1 231 ? 12.781 -26.938 5.656 1 96.38 231 SER B CA 1
ATOM 3803 C C . SER B 1 231 ? 14.023 -26.625 4.84 1 96.38 231 SER B C 1
ATOM 3805 O O . SER B 1 231 ? 15.086 -26.328 5.398 1 96.38 231 SER B O 1
ATOM 3807 N N . ILE B 1 232 ? 13.875 -26.703 3.553 1 97.12 232 ILE B N 1
ATOM 3808 C CA . ILE B 1 232 ? 15.008 -26.422 2.676 1 97.12 232 ILE B CA 1
ATOM 3809 C C . ILE B 1 232 ? 15.43 -24.969 2.846 1 97.12 232 ILE B C 1
ATOM 3811 O O . ILE B 1 232 ? 16.625 -24.656 2.883 1 97.12 232 ILE B O 1
ATOM 3815 N N . ARG B 1 233 ? 14.5 -24.031 2.949 1 94.94 233 ARG B N 1
ATOM 3816 C CA . ARG B 1 233 ? 14.781 -22.594 3.086 1 94.94 233 ARG B CA 1
ATOM 3817 C C . ARG B 1 233 ? 15.5 -22.312 4.398 1 94.94 233 ARG B C 1
ATOM 3819 O O . ARG B 1 233 ? 16.266 -21.344 4.492 1 94.94 233 ARG B O 1
ATOM 3826 N N . GLN B 1 234 ? 15.242 -23.094 5.344 1 91.88 234 GLN B N 1
ATOM 3827 C CA . GLN B 1 234 ? 15.805 -22.875 6.672 1 91.88 234 GLN B CA 1
ATOM 3828 C C . GLN B 1 234 ? 17.219 -23.438 6.766 1 91.88 234 GLN B C 1
ATOM 3830 O O . GLN B 1 234 ? 17.953 -23.125 7.707 1 91.88 234 GLN B O 1
ATOM 3835 N N . LYS B 1 235 ? 17.547 -24.281 5.832 1 84.19 235 LYS B N 1
ATOM 3836 C CA . LYS B 1 235 ? 18.906 -24.812 5.809 1 84.19 235 LYS B CA 1
ATOM 3837 C C . LYS B 1 235 ? 19.875 -23.797 5.199 1 84.19 235 LYS B C 1
ATOM 3839 O O . LYS B 1 235 ? 19.578 -23.203 4.164 1 84.19 235 LYS B O 1
ATOM 3844 N N . LYS B 1 236 ? 20.516 -23.156 5.766 1 63.5 236 LYS B N 1
ATOM 3845 C CA . LYS B 1 236 ? 21.516 -22.188 5.316 1 63.5 236 LYS B CA 1
ATOM 3846 C C . LYS B 1 236 ? 22.562 -22.844 4.434 1 63.5 236 LYS B C 1
ATOM 3848 O O . LYS B 1 236 ? 22.938 -24 4.656 1 63.5 236 LYS B O 1
#

Organism: NCBI:txid1955775

Radius of gyration: 25.36 Å; Cα contacts (8 Å, |Δi|>4): 958; chains: 2; bounding box: 46×81×58 Å

Foldseek 3Di:
DPPDDDDDDDDQAFFAQDDQDKFDDDFKIKGFQDLVQLVVQCVQCAAPVNQVLCVFPLDDDHHDSVVSSVVSHVQSPDSAFGKIFIQGCNCLDVVRHRHGFWMWTWHPDDRRQQEIEIGPTGGGPSLPPALSVLRVVLRVVCCSCVPRPRFKYKYKTFPPPVVSVVVCVLLPWDWDDWAFQPDQGPNDGGIMTMTMDGNCLCVVASNVLSVVQSDPVQADPVRDGVDGSNVSSPPD/DPPDDDDDDDDQAFFAQDDQDKFDDDFKIKGFQDLVQLVVQCVQCAAPVNQVLCVFPLDDDHRDSVVSSVVSHVQSPDSAFGKIFIQGCNCLDVVRHRHGFWMWTWHPDDRRQQEIEIGPTGGGPSLPPALSVLRVVLRVVCCSCVPRPRFKYKYKTFPPPVVSVVVCVLLPWDWDDWAFQPDQGPNDGGIMTMTMDGNCLCVVASNVLSVVQSDPVQADPVRDGVDGSNVSSPPD

Nearest PDB structures (foldseek):
  3tcv-assembly1_A  TM=9.760E-01  e=1.823E-30  Brucella abortus 2308
  8gxj-assembly1_A  TM=8.728E-01  e=6.197E-15  Pseudomonas aeruginosa PAO1
  8gxk-assembly2_C  TM=8.679E-01  e=1.570E-14  Pseudomonas jinjuensis
  8gxf-assembly2_C  TM=8.921E-01  e=1.555E-13  Pseudomonas flexibilis
  3owc-assembly2_B  TM=7.906E-01  e=6.351E-11  Pseudomonas aeruginosa PAO1

InterPro domains:
  IPR000182 GNAT domain [PF13302] (29-174)
  IPR016181 Acyl-CoA N-acyltransferase [SSF55729] (21-198)
  IPR051908 Ribosomal-protein N-acetyltransferase [PTHR43441] (14-210)

pLDDT: mean 95.87, std 6.61, range [43.5, 99.0]

Secondary structure (DSSP, 8-state):
--------B---PPPPPP-S--EE-SSEEEEE--GGGHHHHHHHH-SGGGGGGGTTSSS----SHHHHHHHHHHHHH-SSSEEEEEEE-S-SSGGGTTSEEEEEEEEEEETTTTEEEEEEEEE-TTTTTSHHHHHHHHHHHHIIIIIS--SEEEEEEETT-HHHHHHHHHHT-EEEEEEEEEEEETTEEEEEEEEEEEHHHIIIIIHHHHHHHHSGGGB-TTS-BSS-HHHHHH--/--------B---PPPPPP-S--EE-SSEEEEE--GGGHHHHHHHH-SGGGGGGGTTSSS----SHHHHHHHHHHHHH-SSSEEEEEEE-S-SSGGGTTSEEEEEEEEEEETTTTEEEEEEEEE-TTTTTSHHHHHHHHHHHHIIIIIS--SEEEEEEETT-HHHHHHHHHHT-EEEEEEEEEEEETTEEEEEEEEEEEHHHIIIIIHHHHHHHHSGGGB-TTS-BSS-HHHHHH--

Solvent-accessible surface area (backbone atoms only — not comparable to full-atom values): 24928 Å² total; per-residue (Å²): 127,83,77,81,68,69,59,59,79,39,85,73,69,54,28,54,75,87,71,88,55,71,46,83,58,92,40,35,34,35,35,52,35,44,68,86,40,43,64,47,31,40,74,49,50,27,32,82,91,28,39,72,74,23,69,88,45,85,50,71,58,33,68,48,67,68,62,41,47,51,51,41,52,54,43,43,70,36,77,74,42,34,39,29,26,33,27,34,61,60,51,87,42,76,92,39,57,75,25,32,46,26,34,34,24,44,24,76,71,34,38,69,36,14,28,30,26,52,39,76,68,40,64,14,74,84,37,54,96,36,70,56,46,53,49,53,52,49,56,49,52,47,44,41,42,74,70,25,50,29,42,19,40,32,37,68,43,49,60,64,39,58,69,60,54,50,51,42,45,53,70,54,29,41,81,33,37,50,43,70,49,53,33,55,48,90,39,12,37,27,37,32,30,34,26,34,40,39,44,68,47,40,76,66,36,41,52,57,24,54,54,56,46,68,37,72,85,30,34,50,97,84,68,46,68,74,57,56,49,58,62,48,56,69,52,126,128,83,77,80,65,69,60,58,79,39,84,71,68,55,28,55,74,88,71,89,55,70,46,82,58,93,39,35,34,36,34,52,35,45,69,87,40,41,65,46,30,41,73,51,50,26,33,81,89,27,39,72,73,23,69,87,45,85,51,70,58,34,66,47,67,69,62,42,46,52,50,42,51,54,44,42,69,36,78,72,42,36,40,28,27,34,26,34,63,62,52,87,42,77,91,40,57,75,24,31,47,28,34,33,25,44,25,76,71,34,37,69,34,13,28,31,25,54,37,76,69,42,64,15,74,85,37,54,95,37,70,55,46,54,49,53,53,49,56,51,50,46,43,42,42,75,70,24,51,30,42,19,43,32,38,68,43,50,60,66,40,57,70,60,56,50,50,41,45,55,69,53,29,41,81,34,37,51,43,67,52,53,33,56,49,89,39,12,38,27,36,32,31,35,28,36,39,38,42,70,47,40,76,68,35,40,51,58,25,52,55,55,47,67,36,70,86,31,34,50,99,84,68,47,67,75,60,55,51,59,61,48,55,69,53,125

Sequence (472 aa):
MAEPQLGPIVPDYPAIRPTRKSLHGRTIFLEPLSMEHSDSLFSCLGGTENIRIWDYMPVGPFIAKTEFDNFIEHSAKSEDPLFFSIIDRSTLNGNYNAKAIGFLSLLRMDVKHRALEIGWIAFSRMLQRTTAATETFYIVLKWVFDDLHIRRCEWKCNDLNAPSKRAAERLGFVFEGVFRKNMIVKGRNRDSAWFSIVDDEWEGGVKRALEEWLKADNFDSEGRQKEDLVSIRQKKMAEPQLGPIVPDYPAIRPTRKSLHGRTIFLEPLSMEHSDSLFSCLGGTENIRIWDYMPVGPFIAKTEFDNFIEHSAKSEDPLFFSIIDRSTLNGNYNAKAIGFLSLLRMDVKHRALEIGWIAFSRMLQRTTAATETFYIVLKWVFDDLHIRRCEWKCNDLNAPSKRAAERLGFVFEGVFRKNMIVKGRNRDSAWFSIVDDEWEGGVKRALEEWLKADNFDSEGRQKEDLVSIRQKK